Protein 8HIC (pdb70)

Sequence (395 aa):
FDDTVTVGILHSLSGTMAISESTLVDTEKMAIEEINAAGGVEVDGKKYKIDYIVEDGASDWPTFAEKSKKLIDQDSVPVVFGGWTSASRKAMLPVYESKNAFLYYPIQYEGQECSNNIFYTGATPNQQSEPATKFMFEKSPAAGKPFFLVGSDYVFPRTSNTITKEQVKALGGKVVGEDYLPLGNTEVAPIIAKIKKALPDGGVIINTLNGDQNVAFFKQIQDAGLTPENGYYVMSYSIAEEEISTIGPEFLEGHYGAWNYMMSIDTPASKKFASDFKAKYGNDRQVADPQESAYNMVYLWKAAVEKANSFDDDKVREALIGIEFDAPQGPVKVMPNHHLSQTVRIGKITKDGQFEILEETDGPVAPQAWNQFEPSSKGYACDWTDANKGEKYKL

Radius of gyration: 20.25 Å; Cα contacts (8 Å, |Δi|>4): 918; chains: 1; bounding box: 49×45×64 Å

Solvent-accessible surface area: 14344 Å² total; per-residue (Å²): 120,90,60,74,14,43,0,0,0,0,0,0,66,50,50,30,0,22,27,1,0,42,5,0,8,27,0,0,61,4,0,3,92,41,4,20,92,94,25,9,0,102,6,107,67,76,97,28,78,2,50,86,55,52,23,49,0,39,20,58,55,81,27,0,22,116,57,0,119,77,0,24,78,132,43,88,13,21,2,1,0,0,0,2,1,2,15,0,0,77,30,0,33,76,23,0,60,86,70,96,6,2,0,1,1,0,1,4,3,2,0,36,10,0,0,51,6,0,0,1,0,1,0,0,4,20,0,5,4,18,38,0,0,103,14,0,35,83,132,5,86,2,46,55,72,40,0,2,0,0,0,0,71,27,55,7,0,112,29,2,0,48,1,1,77,54,10,2,162,78,47,59,12,145,49,60,15,62,20,36,18,78,44,24,36,73,122,1,60,88,12,14,60,107,0,100,176,28,1,98,110,3,0,0,0,0,1,0,1,1,0,54,0,0,38,17,1,0,78,67,1,68,133,28,25,2,14,23,151,91,23,17,25,0,0,3,0,0,4,0,0,29,2,0,55,82,6,15,36,106,42,0,74,8,6,4,1,0,1,1,1,0,28,42,7,114,53,116,45,0,122,126,6,13,66,40,0,49,91,81,56,25,128,113,47,20,0,1,1,6,0,0,0,0,23,0,0,0,44,0,1,50,33,0,0,56,122,19,74,19,32,73,29,81,110,0,10,138,10,0,29,27,18,118,42,127,2,8,2,23,79,2,74,1,43,45,15,4,0,0,11,1,9,4,15,7,0,50,7,47,140,118,1,43,4,93,56,63,75,97,46,158,31,69,40,58,8,74,2,29,1,58,59,35,84,77,0,94,28,62,25,11,20,71,85,52,110,136,89,9,79,85,40,126,150

Secondary structure (DSSP, 8-state):
--EEEEEEEEE--SSTTHHHHHHHHHHHHHHHHHHHHTT-EEETTEEEEEEEEEEE-TT-HHHHHHHHHIIIIIS--S-EEE--SHHHHHHHHHHHHHTT--EEE-S--------TTEEE-SPPGGGTHHHHHHHHHHTSTTTT--EEEEEESSHHHHHHHHHHHHHHHHHT--EEEEEEE-TT----HHHHHHHHHH-TT-EEEEEE--TTHHHHHHHHHHHTT-SGGGTEEEEESS--HHHHHHH-GGGTTT-EEEES--TT--SHHHHHHHHHHHHHH-TT----HHHHHHHHHHHHHHHHHHHHTS--HHHHHHHHTT-EEEETTEEEEE-TTS-EEB--EEEEE-TTSPEEEEEE-SS-B---SS-SSSTTTTTEEEETT-TTTEEEEE-

Foldseek 3Di:
DQEAAEAEEEEACADQQVLPTVVLVLLLVLLLVVCVVVFAFAFPNDHYRYHYDYDHCNPPQLSLQVVLLCCCPVVVHQEYEYDEDVSNVVSNQVVCQVSVGAYEYQAAFAFPWQHLRYFYAYAHCVQWVLVVLCCQCCPAPQHQAEEAEEEAPDDGSVNSVVLSCLNCVVVVHHHQYHDHDHQPDQPCVVVLVSCCVRRVQEHEYEYHYHGDSVLSVLVVNVVVVCDVVSRYEYEYEHDALSSCVVSAVQSQAFHKYKAQDFLPPPDPQSVVSQVSSCVVPHVSGDDGSSSQRSSVSSVLLSVLCNQQSHSNNVSSSLSSAFDWDCTSSGIWGQHQSSYIWGKMWMFGAHNSRGTDTDDIDPGTDDHASQDCSDVVRNQWGAGNNDPVHHIIHGD

InterPro domains:
  IPR017777 Urea ABC transporter, substrate-binding protein UrtA-like [TIGR03407] (41-407)
  IPR017777 Urea ABC transporter, substrate-binding protein UrtA-like [cd06355] (43-393)
  IPR028082 Periplasmic binding protein-like I [SSF53822] (40-410)

Structure (mmCIF, N/CA/C/O backbone):
data_8HIC
#
_entry.id   8HIC
#
_cell.length_a   119.700
_cell.length_b   47.612
_cell.length_c   71.642
_cell.angle_alpha   90.000
_cell.angle_beta   90.000
_cell.angle_gamma   90.000
#
_symmetry.space_group_name_H-M   'P 21 21 2'
#
loop_
_entity.id
_entity.type
_entity.pdbx_description
1 polymer 'Putative urea ABC transporter, substrate binding protein'
2 non-polymer UREA
3 non-polymer 'CALCIUM ION'
4 water water
#
loop_
_atom_site.group_PDB
_atom_site.id
_atom_site.type_symbol
_atom_site.label_atom_id
_atom_site.label_alt_id
_atom_site.label_comp_id
_atom_site.label_asym_id
_atom_site.label_entity_id
_atom_site.label_seq_id
_atom_site.pdbx_PDB_ins_code
_atom_site.Cartn_x
_atom_site.Cartn_y
_atom_site.Cartn_z
_atom_site.occupancy
_atom_site.B_iso_or_equiv
_atom_site.auth_seq_id
_atom_site.auth_comp_id
_atom_site.auth_asym_id
_atom_site.auth_atom_id
_atom_site.pdbx_PDB_model_num
ATOM 1 N N . PHE A 1 14 ? 13.27444 -2.71119 -13.06484 1.000 27.05896 37 PHE A N 1
ATOM 2 C CA . PHE A 1 14 ? 14.28759 -3.38666 -12.25973 1.000 21.43796 37 PHE A CA 1
ATOM 3 C C . PHE A 1 14 ? 14.86237 -4.59281 -12.99004 1.000 21.99988 37 PHE A C 1
ATOM 4 O O . PHE A 1 14 ? 14.15064 -5.28595 -13.72235 1.000 24.91302 37 PHE A O 1
ATOM 12 N N . ASP A 1 15 ? 16.15082 -4.85245 -12.77103 1.000 19.14696 38 ASP A N 1
ATOM 13 C CA . ASP A 1 15 ? 16.81792 -6.00095 -13.36711 1.000 20.64359 38 ASP A CA 1
ATOM 14 C C . ASP A 1 15 ? 16.85770 -7.21437 -12.45026 1.000 22.70347 38 ASP A C 1
ATOM 15 O O . ASP A 1 15 ? 16.97513 -8.34141 -12.94329 1.000 24.33689 38 ASP A O 1
ATOM 20 N N . ASP A 1 16 ? 16.75351 -7.00847 -11.14178 1.000 19.07583 39 ASP A N 1
ATOM 21 C CA . ASP A 1 16 ? 16.92114 -8.06219 -10.15106 1.000 18.48674 39 ASP A CA 1
ATOM 22 C C . ASP A 1 16 ? 16.31416 -7.55599 -8.84557 1.000 17.40242 39 ASP A C 1
ATOM 23 O O . ASP A 1 16 ? 15.82149 -6.42668 -8.76753 1.000 15.66106 39 ASP A O 1
ATOM 28 N N . THR A 1 17 ? 16.35853 -8.39841 -7.81685 1.000 18.95002 40 THR A N 1
ATOM 29 C CA . THR A 1 17 ? 15.87021 -8.03193 -6.49562 1.000 18.67984 40 THR A CA 1
ATOM 30 C C . THR A 1 17 ? 16.91783 -8.38259 -5.45157 1.000 16.10353 40 THR A C 1
ATOM 31 O O . THR A 1 17 ? 17.71357 -9.31209 -5.62811 1.000 18.36144 40 THR A O 1
ATOM 35 N N . VAL A 1 18 ? 16.91726 -7.61465 -4.36469 1.000 13.42763 41 VAL A N 1
ATOM 36 C CA . VAL A 1 18 ? 17.68848 -7.92824 -3.16779 1.000 13.19163 41 VAL A CA 1
ATOM 37 C C . VAL A 1 18 ? 16.72133 -7.88531 -1.99244 1.000 13.24480 41 VAL A C 1
ATOM 38 O O . VAL A 1 18 ? 15.86672 -6.99587 -1.92358 1.000 14.83595 41 VAL A O 1
ATOM 42 N N . THR A 1 19 ? 16.83244 -8.85274 -1.08158 1.000 10.60908 42 THR A N 1
ATOM 43 C CA . THR A 1 19 ? 15.92356 -8.94384 0.05581 1.000 11.77478 42 THR A CA 1
ATOM 44 C C . THR A 1 19 ? 16.68403 -8.68600 1.34895 1.000 11.66474 42 THR A C 1
ATOM 45 O O . THR A 1 19 ? 17.62169 -9.42082 1.68181 1.000 13.09789 42 THR A O 1
ATOM 49 N N . VAL A 1 20 ? 16.26038 -7.66126 2.08310 1.000 10.27361 43 VAL A N 1
ATOM 50 C CA . VAL A 1 20 ? 16.87480 -7.29721 3.34471 1.000 10.65379 43 VAL A CA 1
ATOM 51 C C . VAL A 1 20 ? 16.00584 -7.81020 4.48494 1.000 11.36968 43 VAL A C 1
ATOM 52 O O . VAL A 1 20 ? 14.81991 -8.11945 4.32277 1.000 12.19821 43 VAL A O 1
ATOM 56 N N . GLY A 1 21 ? 16.58913 -7.86549 5.67267 1.000 9.15768 44 GLY A N 1
ATOM 57 C CA . GLY A 1 21 ? 15.86067 -8.27758 6.85640 1.000 9.33130 44 GLY A CA 1
ATOM 58 C C . GLY A 1 21 ? 15.43020 -7.08520 7.68991 1.000 9.28855 44 GLY A C 1
ATOM 59 O O . GLY A 1 21 ? 16.12409 -6.07250 7.74958 1.000 11.17414 44 GLY A O 1
ATOM 60 N N . ILE A 1 22 ? 14.25109 -7.20766 8.30497 1.000 7.91913 45 ILE A N 1
ATOM 61 C CA . ILE A 1 22 ? 13.73750 -6.23884 9.26881 1.000 9.88970 45 ILE A CA 1
ATOM 62 C C . ILE A 1 22 ? 13.34203 -7.02762 10.50439 1.000 10.59460 45 ILE A C 1
ATOM 63 O O . ILE A 1 22 ? 12.63361 -8.03216 10.39347 1.000 11.52166 45 ILE A O 1
ATOM 68 N N . LEU A 1 23 ? 13.82050 -6.60309 11.67391 1.000 8.61588 46 LEU A N 1
ATOM 69 C CA . LEU A 1 23 ? 13.65862 -7.40727 12.88804 1.000 6.82012 46 LEU A CA 1
ATOM 70 C C . LEU A 1 23 ? 13.34791 -6.47340 14.05419 1.000 8.51339 46 LEU A C 1
ATOM 71 O O . LEU A 1 23 ? 14.24840 -5.83172 14.60135 1.000 9.53699 46 LEU A O 1
ATOM 76 N N . HIS A 1 24 ? 12.07503 -6.41694 14.44381 1.000 9.97333 47 HIS A N 1
ATOM 77 C CA . HIS A 1 24 ? 11.62707 -5.48793 15.47473 1.000 8.07121 47 HIS A CA 1
ATOM 78 C C . HIS A 1 24 ? 10.50852 -6.13850 16.26551 1.000 8.78750 47 HIS A C 1
ATOM 79 O O . HIS A 1 24 ? 9.86991 -7.08930 15.80500 1.000 9.84718 47 HIS A O 1
ATOM 86 N N . SER A 1 25 ? 10.25435 -5.59102 17.45091 1.000 8.50832 48 SER A N 1
ATOM 87 C CA . SER A 1 25 ? 9.15967 -6.06202 18.29526 1.000 8.02582 48 SER A CA 1
ATOM 88 C C . SER A 1 25 ? 7.84160 -5.50153 17.78105 1.000 7.57474 48 SER A C 1
ATOM 89 O O . SER A 1 25 ? 7.53230 -4.32382 18.00018 1.000 8.95218 48 SER A O 1
ATOM 92 N N . LEU A 1 26 ? 7.04318 -6.34707 17.13612 1.000 8.23601 49 LEU A N 1
ATOM 93 C CA . LEU A 1 26 ? 5.69804 -5.97536 16.72581 1.000 8.68996 49 LEU A CA 1
ATOM 94 C C . LEU A 1 26 ? 4.64591 -6.41174 17.72955 1.000 10.20017 49 LEU A C 1
ATOM 95 O O . LEU A 1 26 ? 3.48372 -6.01377 17.60073 1.000 10.29634 49 LEU A O 1
ATOM 100 N N . SER A 1 27 ? 5.02656 -7.21276 18.72092 1.000 11.24226 50 SER A N 1
ATOM 101 C CA . SER A 1 27 ? 4.11716 -7.65059 19.76429 1.000 9.58120 50 SER A CA 1
ATOM 102 C C . SER A 1 27 ? 4.83705 -7.51585 21.09644 1.000 8.54663 50 SER A C 1
ATOM 103 O O . SER A 1 27 ? 6.07148 -7.42586 21.15055 1.000 10.32351 50 SER A O 1
ATOM 106 N N . GLY A 1 28 ? 4.05779 -7.52551 22.17554 1.000 8.70121 51 GLY A N 1
ATOM 107 C CA . GLY A 1 28 ? 4.61123 -7.41644 23.50811 1.000 8.71420 51 GLY A CA 1
ATOM 108 C C . GLY A 1 28 ? 4.92399 -5.98800 23.92637 1.000 7.72682 51 GLY A C 1
ATOM 109 O O . GLY A 1 28 ? 4.58626 -5.00390 23.25611 1.000 7.98714 51 GLY A O 1
ATOM 110 N N . THR A 1 29 ? 5.62150 -5.89271 25.06583 1.000 8.84043 52 THR A N 1
ATOM 111 C CA . THR A 1 29 ? 5.78630 -4.61962 25.76789 1.000 8.13261 52 THR A CA 1
ATOM 112 C C . THR A 1 29 ? 6.57009 -3.58183 24.95625 1.000 8.98727 52 THR A C 1
ATOM 113 O O . THR A 1 29 ? 6.39741 -2.37650 25.17610 1.000 8.53393 52 THR A O 1
ATOM 117 N N . MET A 1 30 ? 7.42248 -4.01114 24.01974 1.000 8.04846 53 MET A N 1
ATOM 118 C CA . MET A 1 30 ? 8.18443 -3.06333 23.21205 1.000 6.33223 53 MET A CA 1
ATOM 119 C C . MET A 1 30 ? 7.46376 -2.64082 21.93930 1.000 8.58333 53 MET A C 1
ATOM 120 O O . MET A 1 30 ? 7.95168 -1.73714 21.25282 1.000 7.33452 53 MET A O 1
ATOM 125 N N . ALA A 1 31 ? 6.31271 -3.24617 21.61650 1.000 6.67602 54 ALA A N 1
ATOM 126 C CA . ALA A 1 31 ? 5.62906 -2.89841 20.37305 1.000 7.63742 54 ALA A CA 1
ATOM 127 C C . ALA A 1 31 ? 5.23428 -1.42513 20.32254 1.000 7.81377 54 ALA A C 1
ATOM 128 O O . ALA A 1 31 ? 5.18330 -0.83704 19.23534 1.000 8.02401 54 ALA A O 1
ATOM 130 N N . ILE A 1 32 ? 4.93800 -0.81955 21.48104 1.000 7.68810 55 ILE A N 1
ATOM 131 C CA . ILE A 1 32 ? 4.57022 0.59832 21.53836 1.000 7.36928 55 ILE A CA 1
ATOM 132 C C . ILE A 1 32 ? 5.63086 1.46407 20.88296 1.000 7.49560 55 ILE A C 1
ATOM 133 O O . ILE A 1 32 ? 5.32256 2.52632 20.31707 1.000 8.18928 55 ILE A O 1
ATOM 138 N N . SER A 1 33 ? 6.88894 1.03127 20.95422 1.000 7.49421 56 SER A N 1
ATOM 139 C CA . SER A 1 33 ? 8.04359 1.75119 20.43409 1.000 6.81330 56 SER A CA 1
ATOM 140 C C . SER A 1 33 ? 8.50083 1.24423 19.07267 1.000 7.64044 56 SER A C 1
ATOM 141 O O . SER A 1 33 ? 8.77306 2.03597 18.16563 1.000 8.17383 56 SER A O 1
ATOM 144 N N 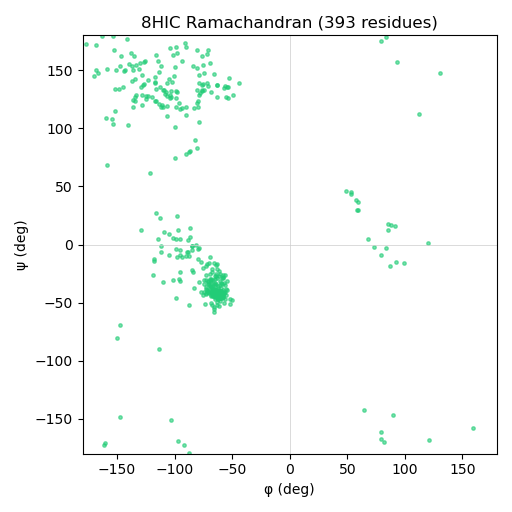. GLU A 1 34 ? 8.60594 -0.07237 18.90360 1.000 5.94915 57 GLU A N 1
ATOM 145 C CA . GLU A 1 34 ? 9.28434 -0.59860 17.72609 1.000 7.53282 57 GLU A CA 1
ATOM 146 C C . GLU A 1 34 ? 8.40004 -0.72126 16.49294 1.000 8.17708 57 GLU A C 1
ATOM 147 O O . GLU A 1 34 ? 8.93634 -0.77134 15.37625 1.000 8.86597 57 GLU A O 1
ATOM 153 N N . SER A 1 35 ? 7.07330 -0.79226 16.65440 1.000 8.43664 58 SER A N 1
ATOM 154 C CA . SER A 1 35 ? 6.21460 -1.05152 15.50110 1.000 7.76211 58 SER A CA 1
ATOM 155 C C . SER A 1 35 ? 6.37902 0.02753 14.43976 1.000 8.57175 58 SER A C 1
ATOM 156 O O . SER A 1 35 ? 6.48091 -0.27569 13.24496 1.000 8.59630 58 SER A O 1
ATOM 159 N N . THR A 1 36 ? 6.45584 1.29024 14.85987 1.000 8.75447 59 THR A N 1
ATOM 160 C CA . THR A 1 36 ? 6.58936 2.36165 13.88649 1.000 7.46810 59 THR A CA 1
ATOM 161 C C . THR A 1 36 ? 7.93381 2.34402 13.16378 1.000 8.30380 59 THR A C 1
ATOM 162 O O . THR A 1 36 ? 8.02342 2.89820 12.06444 1.000 9.02028 59 THR A O 1
ATOM 166 N N . LEU A 1 37 ? 8.96885 1.70501 13.72485 1.000 8.05076 60 LEU A N 1
ATOM 167 C CA . LEU A 1 37 ? 10.23428 1.59801 12.99838 1.000 7.12912 60 LEU A CA 1
ATOM 168 C C . LEU A 1 37 ? 10.07724 0.75895 11.73739 1.000 10.27326 60 LEU A C 1
ATOM 169 O O . LEU A 1 37 ? 10.67183 1.07637 10.70083 1.000 9.69917 60 LEU A O 1
ATOM 174 N N . VAL A 1 38 ? 9.31380 -0.33560 11.81650 1.000 8.24067 61 VAL A N 1
ATOM 175 C CA . VAL A 1 38 ? 9.05861 -1.14777 10.62858 1.000 8.24969 61 VAL A CA 1
ATOM 176 C C . VAL A 1 38 ? 8.34893 -0.31617 9.56520 1.000 9.11752 61 VAL A C 1
ATOM 177 O O . VAL A 1 38 ? 8.70465 -0.35398 8.37819 1.000 8.77176 61 VAL A O 1
ATOM 181 N N . ASP A 1 39 ? 7.32411 0.43940 9.97665 1.000 8.34646 62 ASP A N 1
ATOM 182 C CA . ASP A 1 39 ? 6.64069 1.33520 9.04763 1.000 8.39391 62 ASP A CA 1
ATOM 183 C C . ASP A 1 39 ? 7.62837 2.28497 8.39226 1.000 10.18784 62 ASP A C 1
ATOM 184 O O . ASP A 1 39 ? 7.55205 2.54320 7.18412 1.000 9.59509 62 ASP A O 1
ATOM 189 N N . THR A 1 40 ? 8.54941 2.83190 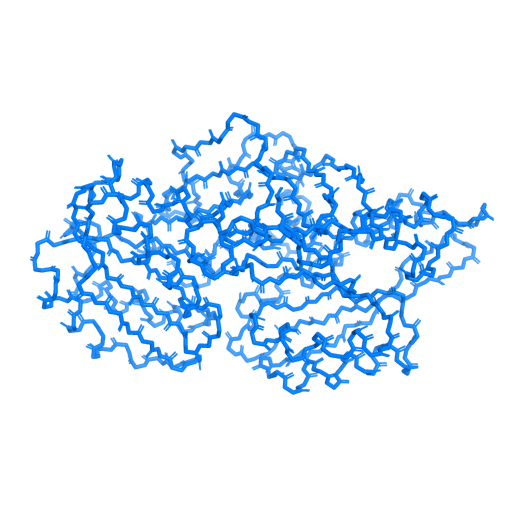9.18480 1.000 8.57275 63 THR A N 1
ATOM 190 C CA . THR A 1 40 ? 9.46148 3.84281 8.66360 1.000 8.02389 63 THR A CA 1
ATOM 191 C C . THR A 1 40 ? 10.49745 3.22049 7.73788 1.000 10.21026 63 THR A C 1
ATOM 192 O O . THR A 1 40 ? 10.81230 3.78994 6.68466 1.000 9.53927 63 THR A O 1
ATOM 196 N N . GLU A 1 41 ? 11.04633 2.05913 8.11813 1.000 9.01747 64 GLU A N 1
ATOM 197 C CA . GLU A 1 41 ? 11.99660 1.37234 7.24531 1.000 9.22452 64 GLU A CA 1
ATOM 198 C C . GLU A 1 41 ? 11.34531 1.00329 5.92113 1.000 10.86787 64 GLU A C 1
ATOM 199 O O . GLU A 1 41 ? 11.95652 1.15248 4.85609 1.000 9.95702 64 GLU A O 1
ATOM 205 N N . LYS A 1 42 ? 10.08887 0.55537 5.96359 1.000 10.62443 65 LYS A N 1
ATOM 206 C CA . LYS A 1 42 ? 9.37583 0.24976 4.72627 1.000 9.91726 65 LYS A CA 1
ATOM 207 C C . LYS A 1 42 ? 9.12682 1.50039 3.88478 1.000 9.81317 65 LYS A C 1
ATOM 208 O O . LYS A 1 42 ? 9.12729 1.41849 2.65128 1.000 11.83365 65 LYS A O 1
ATOM 214 N N . MET A 1 43 ? 8.90588 2.65691 4.51246 1.000 9.12930 66 MET A N 1
ATOM 215 C CA . MET A 1 43 ? 8.71583 3.86874 3.71764 1.000 8.73065 66 MET A CA 1
ATOM 216 C C . MET A 1 43 ? 9.99227 4.23925 2.97458 1.000 9.84694 66 MET A C 1
ATOM 217 O O . MET A 1 43 ? 9.94232 4.58554 1.79013 1.000 10.19425 66 MET A O 1
ATOM 222 N N . ALA A 1 44 ? 11.14616 4.16161 3.65369 1.000 9.75807 67 ALA A N 1
ATOM 223 C CA . ALA A 1 44 ? 12.42576 4.40975 2.99375 1.000 7.58400 67 ALA A CA 1
ATOM 224 C C . ALA A 1 44 ? 12.63347 3.45668 1.82555 1.000 10.57632 67 ALA A C 1
ATOM 225 O O . ALA A 1 44 ? 13.08783 3.86601 0.75216 1.000 10.31404 67 ALA A O 1
ATOM 227 N N . ILE A 1 45 ? 12.31993 2.17459 2.02810 1.000 9.17349 68 ILE A N 1
ATOM 228 C CA . ILE A 1 45 ? 12.48277 1.18267 0.96882 1.000 10.77374 68 ILE A CA 1
ATOM 229 C C . ILE A 1 45 ? 11.59461 1.52535 -0.22450 1.000 12.81805 68 ILE A C 1
ATOM 230 O O . ILE A 1 45 ? 12.03177 1.47734 -1.38243 1.000 12.71801 68 ILE A O 1
ATOM 235 N N . GLU A 1 46 ? 10.33365 1.87821 0.04093 1.000 12.16621 69 GLU A N 1
ATOM 236 C CA . GLU A 1 46 ? 9.41931 2.23159 -1.04336 1.000 9.75221 69 GLU A CA 1
ATOM 237 C C . GLU A 1 46 ? 9.90303 3.46793 -1.79740 1.000 12.75125 69 GLU A C 1
ATOM 238 O O . GLU A 1 46 ? 9.80295 3.53115 -3.03048 1.000 12.67445 69 GLU A O 1
ATOM 244 N N . GLU A 1 47 ? 10.41432 4.46742 -1.07212 1.000 11.99583 70 GLU A N 1
ATOM 245 C CA . GLU A 1 47 ? 10.95855 5.66256 -1.71443 1.000 11.98572 70 GLU A CA 1
ATOM 246 C C . GLU A 1 47 ? 12.12361 5.30772 -2.62201 1.000 11.22676 70 GLU A C 1
ATOM 247 O O . GLU A 1 47 ? 12.18094 5.74254 -3.77769 1.000 11.98070 70 GLU A O 1
ATOM 253 N N . ILE A 1 48 ? 13.06615 4.51028 -2.10969 1.000 10.98826 71 ILE A N 1
ATOM 254 C CA . ILE A 1 48 ? 14.23715 4.14995 -2.89744 1.000 11.22486 71 ILE A CA 1
ATOM 255 C C . ILE A 1 48 ? 13.82139 3.36456 -4.13537 1.000 13.24593 71 ILE A C 1
ATOM 256 O O . ILE A 1 48 ? 14.30790 3.62352 -5.24054 1.000 12.15058 71 ILE A O 1
ATOM 261 N N . ASN A 1 49 ? 12.87517 2.43678 -3.98818 1.000 12.52964 72 ASN A N 1
ATOM 262 C CA . ASN A 1 49 ? 12.42003 1.68466 -5.15196 1.000 12.94562 72 ASN A CA 1
ATOM 263 C C . ASN A 1 49 ? 11.78266 2.60505 -6.18303 1.000 16.24666 72 ASN A C 1
ATOM 264 O O . ASN A 1 49 ? 12.04741 2.47868 -7.38717 1.000 15.88648 72 ASN A O 1
ATOM 269 N N . ALA A 1 50 ? 10.96094 3.55604 -5.72484 1.000 13.40933 73 ALA A N 1
ATOM 270 C CA . ALA A 1 50 ? 10.28685 4.46748 -6.64241 1.000 15.11971 73 ALA A CA 1
ATOM 271 C C . ALA A 1 50 ? 11.28042 5.32898 -7.40726 1.000 16.68911 73 ALA A C 1
ATOM 272 O O . ALA A 1 50 ? 11.00482 5.74239 -8.54128 1.000 19.35448 73 ALA A O 1
ATOM 274 N N . ALA A 1 51 ? 12.43267 5.60585 -6.81048 1.000 14.75492 74 ALA A N 1
ATOM 275 C CA . ALA A 1 51 ? 13.46428 6.42581 -7.42803 1.000 18.21973 74 ALA A CA 1
ATOM 276 C C . ALA A 1 51 ? 14.42678 5.61539 -8.28465 1.000 19.13945 74 ALA A C 1
ATOM 277 O O . ALA A 1 51 ? 15.39721 6.18060 -8.79767 1.000 20.02803 74 ALA A O 1
ATOM 279 N N . GLY A 1 52 ? 14.18872 4.31623 -8.43950 1.000 19.08613 75 GLY A N 1
ATOM 280 C CA . GLY A 1 52 ? 14.98912 3.47479 -9.31267 1.000 16.47526 75 GLY A CA 1
ATOM 281 C C . GLY A 1 52 ? 15.69876 2.31503 -8.63835 1.000 19.10721 75 GLY A C 1
ATOM 282 O O . GLY A 1 52 ? 16.42623 1.58294 -9.32534 1.000 21.09999 75 GLY A O 1
ATOM 283 N N . GLY A 1 53 ? 15.53710 2.10224 -7.33246 1.000 12.71459 76 GLY A N 1
ATOM 284 C CA . GLY A 1 53 ? 16.18253 0.98623 -6.66921 1.000 14.34405 76 GLY A CA 1
ATOM 285 C C . GLY A 1 53 ? 17.64790 1.26250 -6.37674 1.000 15.36692 76 GLY A C 1
ATOM 286 O O . GLY A 1 53 ? 18.10635 2.41196 -6.35539 1.000 15.45776 76 GLY A O 1
ATOM 287 N N . VAL A 1 54 ? 18.38984 0.18087 -6.14149 1.000 13.83972 77 VAL A N 1
ATOM 288 C CA . VAL A 1 54 ? 19.80688 0.24605 -5.79788 1.000 14.67346 77 VAL A CA 1
ATOM 289 C C . VAL A 1 54 ? 20.61946 -0.25289 -6.98112 1.000 13.82585 77 VAL A C 1
ATOM 290 O O . VAL A 1 54 ? 20.36537 -1.34986 -7.49581 1.000 15.94332 77 VAL A O 1
ATOM 294 N N . GLU A 1 55 ? 21.61851 0.53213 -7.38441 1.000 14.15030 78 GLU A N 1
ATOM 295 C CA . GLU A 1 55 ? 22.39364 0.27099 -8.59354 1.000 16.56460 78 GLU A CA 1
ATOM 296 C C . GLU A 1 55 ? 23.70544 -0.42766 -8.24633 1.000 18.07439 78 GLU A C 1
ATOM 297 O O . GLU A 1 55 ? 24.53915 0.13407 -7.52842 1.000 18.11895 78 GLU A O 1
ATOM 303 N N . VAL A 1 56 ? 23.89027 -1.64371 -8.76647 1.000 18.12798 79 VAL A N 1
ATOM 304 C CA . VAL A 1 56 ? 25.10136 -2.43246 -8.55180 1.000 21.12565 79 VAL A CA 1
ATOM 305 C C . VAL A 1 56 ? 25.49954 -3.04812 -9.88581 1.000 23.36758 79 VAL A C 1
ATOM 306 O O . VAL A 1 56 ? 24.69565 -3.75066 -10.50706 1.000 25.03201 79 VAL A O 1
ATOM 310 N N . ASP A 1 57 ? 26.73754 -2.79732 -10.31500 1.000 27.57364 80 ASP A N 1
ATOM 311 C CA . ASP A 1 57 ? 27.27118 -3.35306 -11.56073 1.000 30.66821 80 ASP A CA 1
ATOM 312 C C . ASP A 1 57 ? 26.34835 -3.03873 -12.73599 1.000 26.39431 80 ASP A C 1
ATOM 313 O O . ASP A 1 57 ? 26.02580 -3.90630 -13.55298 1.000 30.20258 80 ASP A O 1
ATOM 318 N N . GLY A 1 58 ? 25.89801 -1.78729 -12.80100 1.000 27.09640 81 GLY A N 1
ATOM 319 C CA . GLY A 1 58 ? 25.01711 -1.32954 -13.85426 1.000 25.46957 81 GLY A CA 1
ATOM 320 C C . GLY A 1 58 ? 23.62363 -1.91805 -13.85205 1.000 26.38218 81 GLY A C 1
ATOM 321 O O . GLY A 1 58 ? 22.85741 -1.64090 -14.78284 1.000 25.67108 81 GLY A O 1
ATOM 322 N N . LYS A 1 59 ? 23.27289 -2.72745 -12.85443 1.000 23.92964 82 LYS A N 1
ATOM 323 C CA . LYS A 1 59 ? 21.95043 -3.32612 -12.73546 1.000 21.42888 82 LYS A CA 1
ATOM 324 C C . LYS A 1 59 ? 21.16666 -2.60571 -11.64494 1.000 20.19781 82 LYS A C 1
ATOM 325 O O . LYS A 1 59 ? 21.72924 -2.22587 -10.61492 1.000 20.72754 82 LYS A O 1
ATOM 331 N N . LYS A 1 60 ? 19.87107 -2.42124 -11.86763 1.000 21.52622 83 LYS A N 1
ATOM 332 C CA . LYS A 1 60 ? 19.00160 -1.79117 -10.88086 1.000 17.39406 83 LYS A CA 1
ATOM 333 C C . LYS A 1 60 ? 18.29567 -2.87586 -10.07545 1.000 18.95619 83 LYS A C 1
ATOM 334 O O . LYS A 1 60 ? 17.58368 -3.71241 -10.64216 1.000 19.06989 83 LYS A O 1
ATOM 340 N N . TYR A 1 61 ? 18.48955 -2.85711 -8.76028 1.000 13.57730 84 TYR A N 1
ATOM 341 C CA . TYR A 1 61 ? 17.88415 -3.83191 -7.86262 1.000 15.69909 84 TYR A CA 1
ATOM 342 C C . TYR A 1 61 ? 16.69873 -3.21332 -7.13364 1.000 16.41999 84 TYR A C 1
ATOM 343 O O . TYR A 1 61 ? 16.83054 -2.15221 -6.50855 1.000 16.56066 84 TYR A O 1
ATOM 352 N N . LYS A 1 62 ? 15.55059 -3.88170 -7.20232 1.000 13.34688 85 LYS A N 1
ATOM 353 C CA . LYS A 1 62 ? 14.44586 -3.56907 -6.30729 1.000 14.37319 85 LYS A CA 1
ATOM 354 C C . LYS A 1 62 ? 14.73760 -4.13600 -4.92360 1.000 13.47245 85 LYS A C 1
ATOM 355 O O . LYS A 1 62 ? 15.23132 -5.25772 -4.79529 1.000 15.62335 85 LYS A O 1
ATOM 361 N N . ILE A 1 63 ? 14.44586 -3.35553 -3.88522 1.000 13.29241 86 ILE A N 1
ATOM 362 C CA . ILE A 1 63 ? 14.60901 -3.82053 -2.51137 1.000 12.06222 86 ILE A CA 1
ATOM 363 C C . ILE A 1 63 ? 13.31015 -4.46662 -2.05941 1.000 13.04281 86 ILE A C 1
ATOM 364 O O . ILE A 1 63 ? 12.26440 -3.80880 -2.02888 1.000 13.72052 86 ILE A O 1
ATOM 369 N N . ASP A 1 64 ? 13.38222 -5.75337 -1.73361 1.000 12.12595 87 ASP A N 1
ATOM 370 C CA . ASP A 1 64 ? 12.35378 -6.49101 -1.01248 1.000 13.03276 87 ASP A CA 1
ATOM 371 C C . ASP A 1 64 ? 12.80132 -6.68909 0.43617 1.000 11.54048 87 ASP A C 1
ATOM 372 O O . ASP A 1 64 ? 13.94995 -6.43024 0.80011 1.000 11.80722 87 ASP A O 1
ATOM 377 N N . TYR A 1 65 ? 11.87603 -7.14533 1.27687 1.000 13.96806 88 TYR A N 1
ATOM 378 C CA . TYR A 1 65 ? 12.21012 -7.29324 2.68646 1.000 13.34367 88 TYR A CA 1
ATOM 379 C C . TYR A 1 65 ? 11.46384 -8.47521 3.29264 1.000 13.20961 88 TYR A C 1
ATOM 380 O O . TYR A 1 65 ? 10.39049 -8.86731 2.82292 1.000 13.47779 88 TYR A O 1
ATOM 389 N N . ILE A 1 66 ? 12.05023 -9.03733 4.34417 1.000 11.61520 89 ILE A N 1
ATOM 390 C CA . ILE A 1 66 ? 11.38898 -9.99782 5.21784 1.000 9.84319 89 ILE A CA 1
ATOM 391 C C . ILE A 1 66 ? 11.31788 -9.38143 6.60932 1.000 11.72971 89 ILE A C 1
ATOM 392 O O . ILE A 1 66 ? 12.35392 -9.02269 7.18556 1.000 12.07277 89 ILE A O 1
ATOM 397 N N . VAL A 1 67 ? 10.10582 -9.28048 7.15840 1.000 10.56223 90 VAL A N 1
ATOM 398 C CA . VAL A 1 67 ? 9.89461 -8.76750 8.50995 1.000 13.32184 90 VAL A CA 1
ATOM 399 C C . VAL A 1 67 ? 9.73881 -9.93656 9.46966 1.000 11.91424 90 VAL A C 1
ATOM 400 O O . VAL A 1 67 ? 8.88183 -10.80666 9.26650 1.000 13.62829 90 VAL A O 1
ATOM 404 N N . GLU A 1 68 ? 10.54606 -9.94493 10.52654 1.000 10.37597 91 GLU A N 1
ATOM 405 C CA . GLU A 1 68 ? 10.43369 -10.91725 11.60358 1.000 9.23981 91 GLU A CA 1
ATOM 406 C C . GLU A 1 68 ? 10.09699 -10.19183 12.89878 1.000 10.32806 91 GLU A C 1
ATOM 407 O O . GLU A 1 68 ? 10.61990 -9.10259 13.16408 1.000 11.03918 91 GLU A O 1
ATOM 413 N N . ASP A 1 69 ? 9.19610 -10.78433 13.68057 1.000 9.21302 92 ASP A N 1
ATOM 414 C CA . ASP A 1 69 ? 8.72942 -10.20326 14.93809 1.000 7.85384 92 ASP A CA 1
ATOM 415 C C . ASP A 1 69 ? 9.62620 -10.69432 16.07449 1.000 9.13938 92 ASP A C 1
ATOM 416 O O . ASP A 1 69 ? 9.59296 -11.87822 16.44124 1.000 10.81014 92 ASP A O 1
ATOM 421 N N . GLY A 1 70 ? 10.41560 -9.78079 16.64914 1.000 9.63442 93 GLY A N 1
ATOM 422 C CA . GLY A 1 70 ? 11.23313 -10.12173 17.80335 1.000 9.49056 93 GLY A CA 1
ATOM 423 C C . GLY A 1 70 ? 10.43981 -10.32562 19.07750 1.000 9.94015 93 GLY A C 1
ATOM 424 O O . GLY A 1 70 ? 10.97563 -10.87155 20.04993 1.000 11.33186 93 GLY A O 1
ATOM 425 N N . ALA A 1 71 ? 9.18663 -9.85917 19.10322 1.000 8.73065 94 ALA A N 1
ATOM 426 C CA . ALA A 1 71 ? 8.21437 -10.18843 20.14550 1.000 8.94367 94 ALA A CA 1
ATOM 427 C C . ALA A 1 71 ? 8.68121 -9.78550 21.53761 1.000 8.41939 94 ALA A C 1
ATOM 428 O O . ALA A 1 71 ? 8.31010 -10.41926 22.53020 1.000 9.39820 94 ALA A O 1
ATOM 430 N N . SER A 1 72 ? 9.48783 -8.72563 21.62911 1.000 9.29984 95 SER A N 1
ATOM 431 C CA . SER A 1 72 ? 9.92893 -8.20830 22.92020 1.000 7.64223 95 SER A CA 1
ATOM 432 C C . SER A 1 72 ? 10.68125 -9.27092 23.72136 1.000 8.99090 95 SER A C 1
ATOM 433 O O . SER A 1 72 ? 10.66573 -9.25608 24.95789 1.000 10.58881 95 SER A O 1
ATOM 436 N N . ASP A 1 73 ? 11.35293 -10.19076 23.02178 1.000 8.33214 96 ASP A N 1
ATOM 437 C CA . ASP A 1 73 ? 11.97121 -11.36030 23.63668 1.000 8.17989 96 ASP A CA 1
ATOM 438 C C . ASP A 1 73 ? 13.36465 -11.55213 23.05320 1.000 10.41817 96 ASP A C 1
ATOM 439 O O . ASP A 1 73 ? 13.50759 -11.75416 21.84569 1.000 12.62677 96 ASP A O 1
ATOM 444 N N . TRP A 1 74 ? 14.38689 -11.47982 23.89699 1.000 10.41126 97 TRP A N 1
ATOM 445 C CA . TRP A 1 74 ? 15.73596 -11.35928 23.35729 1.000 7.96909 97 TRP A CA 1
ATOM 446 C C . TRP A 1 74 ? 16.21217 -12.66242 22.72743 1.000 8.85239 97 TRP A C 1
ATOM 447 O O . TRP A 1 74 ? 16.84962 -12.60999 21.67073 1.000 9.07847 97 TRP A O 1
ATOM 458 N N . PRO A 1 75 ? 15.91931 -13.84118 23.29135 1.000 10.06520 98 PRO A N 1
ATOM 459 C CA . PRO A 1 75 ? 16.27865 -15.06520 22.55867 1.000 11.67793 98 PRO A CA 1
ATOM 460 C C . PRO A 1 75 ? 15.62045 -15.14856 21.19441 1.000 10.97484 98 PRO A C 1
ATOM 461 O O . PRO A 1 75 ? 16.22648 -15.68827 20.25819 1.000 11.77195 98 PRO A O 1
ATOM 465 N N . THR A 1 76 ? 14.39314 -14.62830 21.05074 1.000 9.95493 99 THR A N 1
ATOM 466 C CA . THR A 1 76 ? 13.75434 -14.58103 19.73804 1.000 10.33538 99 THR A CA 1
ATOM 467 C C . THR A 1 76 ? 14.51031 -13.65895 18.78455 1.000 11.11448 99 THR A C 1
ATOM 468 O O . THR A 1 76 ? 14.64329 -13.96468 17.59601 1.000 11.25314 99 THR A O 1
ATOM 472 N N . PHE A 1 77 ? 15.01318 -12.52341 19.27690 1.000 9.83773 100 PHE A N 1
ATOM 473 C CA . PHE A 1 77 ? 15.82491 -11.67822 18.40622 1.000 9.39313 100 PHE A CA 1
ATOM 474 C C . PHE A 1 77 ? 17.04870 -12.43073 17.90360 1.000 10.62919 100 PHE A C 1
ATOM 475 O O . PHE A 1 77 ? 17.40853 -12.31965 16.72575 1.000 9.76357 100 PHE A O 1
ATOM 483 N N . ALA A 1 78 ? 17.69576 -13.21150 18.77680 1.000 9.01173 101 ALA A N 1
ATOM 484 C CA . ALA A 1 78 ? 18.86493 -13.97089 18.34632 1.000 9.91066 101 ALA A CA 1
ATOM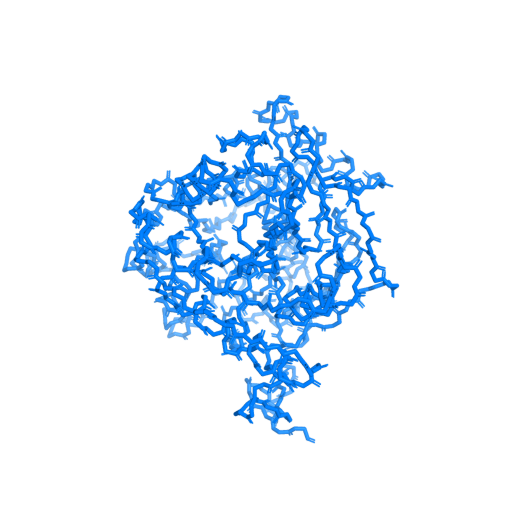 485 C C . ALA A 1 78 ? 18.47340 -15.06414 17.36587 1.000 12.63866 101 ALA A C 1
ATOM 486 O O . ALA A 1 78 ? 19.15975 -15.27441 16.35876 1.000 11.67865 101 ALA A O 1
ATOM 488 N N . GLU A 1 79 ? 17.36544 -15.75869 17.64117 1.000 11.29523 102 GLU A N 1
ATOM 489 C CA . GLU A 1 79 ? 16.90984 -16.83260 16.76310 1.000 11.46585 102 GLU A CA 1
ATOM 490 C C . GLU A 1 79 ? 16.51112 -16.29917 15.39385 1.000 11.48486 102 GLU A C 1
ATOM 491 O O . GLU A 1 79 ? 16.88538 -16.86937 14.36349 1.000 11.64237 102 GLU A O 1
ATOM 497 N N . LYS A 1 80 ? 15.74948 -15.19688 15.35660 1.000 10.51092 103 LYS A N 1
ATOM 498 C CA . LYS A 1 80 ? 15.33135 -14.66302 14.06522 1.000 8.99553 103 LYS A CA 1
ATOM 499 C C . LYS A 1 80 ? 16.50954 -14.08213 13.29108 1.000 9.57400 103 LYS A C 1
ATOM 500 O O . LYS A 1 80 ? 16.49232 -14.07714 12.05469 1.000 11.09514 103 LYS A O 1
ATOM 506 N N . SER A 1 81 ? 17.52796 -13.57976 13.99683 1.000 8.77331 104 SER A N 1
ATOM 507 C CA . SER A 1 81 ? 18.73769 -13.10258 13.32761 1.000 9.93207 104 SER A CA 1
ATOM 508 C C . SER A 1 81 ? 19.42138 -14.24393 12.58413 1.000 9.64784 104 SER A C 1
ATOM 509 O O . SER A 1 81 ? 19.82262 -14.09754 11.42392 1.000 11.17001 104 SER A O 1
ATOM 512 N N . LYS A 1 82 ? 19.57996 -15.38521 13.25714 1.000 10.80728 105 LYS A N 1
ATOM 513 C CA . LYS A 1 82 ? 20.15989 -16.56246 12.61555 1.000 12.08286 105 LYS A CA 1
ATOM 514 C C . LYS A 1 82 ? 19.35005 -16.96254 11.39135 1.000 12.21909 105 LYS A C 1
ATOM 515 O O . LYS A 1 82 ? 19.91750 -17.28024 10.33729 1.000 12.18751 105 LYS A O 1
ATOM 521 N N . LYS A 1 83 ? 18.01943 -16.89945 11.49802 1.000 9.93049 106 LYS A N 1
ATOM 522 C CA . LYS A 1 83 ? 17.15867 -17.28362 10.38567 1.000 11.39329 106 LYS A CA 1
ATOM 523 C C . LYS A 1 83 ? 17.34173 -16.33687 9.21123 1.000 14.41160 106 LYS A C 1
ATOM 524 O O . LYS A 1 83 ? 17.50532 -16.76932 8.06507 1.000 14.60037 106 LYS A O 1
ATOM 530 N N . LEU A 1 84 ? 17.34160 -15.03364 9.48429 1.000 11.26506 107 LEU A N 1
ATOM 531 C CA . LEU A 1 84 ? 17.48557 -14.06333 8.40981 1.000 10.68282 107 LEU A CA 1
ATOM 532 C C . LEU A 1 84 ? 18.84447 -14.19496 7.72706 1.000 10.60649 107 LEU A C 1
ATOM 533 O O . LEU A 1 84 ? 18.94309 -14.09619 6.49916 1.000 12.72950 107 LEU A O 1
ATOM 538 N N . ILE A 1 85 ? 19.89810 -14.44730 8.50343 1.000 12.17813 108 ILE A N 1
ATOM 539 C CA . ILE A 1 85 ? 21.24083 -14.52070 7.93322 1.000 11.85390 108 ILE A CA 1
ATOM 540 C C . ILE A 1 85 ? 21.42349 -15.81579 7.15117 1.000 16.61197 108 ILE A C 1
ATOM 541 O O . ILE A 1 85 ? 21.86641 -15.80613 5.99709 1.000 16.67897 108 ILE A O 1
ATOM 546 N N . ASP A 1 86 ? 21.09661 -16.94926 7.76870 1.000 15.50268 109 ASP A N 1
ATOM 547 C CA . ASP A 1 86 ? 21.43098 -18.24348 7.18438 1.000 15.63483 109 ASP A CA 1
ATOM 548 C C . ASP A 1 86 ? 20.35585 -18.74202 6.22898 1.000 18.89018 109 ASP A C 1
ATOM 549 O O . ASP A 1 86 ? 20.65074 -19.10794 5.08432 1.000 23.19843 109 ASP A O 1
ATOM 554 N N . GLN A 1 87 ? 19.10808 -18.77106 6.68605 1.000 17.56089 110 GLN A N 1
ATOM 555 C CA . GLN A 1 87 ? 18.03686 -19.31247 5.86316 1.000 18.97875 110 GLN A CA 1
ATOM 556 C C . GLN A 1 87 ? 17.65874 -18.35321 4.73904 1.000 18.45441 110 GLN A C 1
ATOM 557 O O . GLN A 1 87 ? 17.43665 -18.78371 3.60225 1.000 17.23395 110 GLN A O 1
ATOM 563 N N . ASP A 1 88 ? 17.59704 -17.04823 5.02567 1.000 13.79469 111 ASP A N 1
ATOM 564 C CA . ASP A 1 88 ? 17.13162 -16.06996 4.05062 1.000 14.18924 111 ASP A CA 1
ATOM 565 C C . ASP A 1 88 ? 18.25064 -15.35630 3.30436 1.000 16.11115 111 ASP A C 1
ATOM 566 O O . ASP A 1 88 ? 17.96316 -14.64622 2.33361 1.000 16.04382 111 ASP A O 1
ATOM 571 N N . SER A 1 89 ? 19.49881 -15.50613 3.74384 1.000 13.30876 112 SER A N 1
ATOM 572 C CA . SER A 1 89 ? 20.66299 -14.97973 3.02910 1.000 13.76506 112 SER A CA 1
ATOM 573 C C . SER A 1 89 ? 20.59571 -13.46527 2.85016 1.000 15.76763 112 SER A C 1
ATOM 574 O O . SER A 1 89 ? 21.02021 -12.93426 1.82537 1.000 16.43452 112 SER A O 1
ATOM 577 N N . VAL A 1 90 ? 20.07096 -12.75354 3.84302 1.000 13.35727 113 VAL A N 1
ATOM 578 C CA . VAL A 1 90 ? 19.95345 -11.30234 3.69644 1.000 11.12509 113 VAL A CA 1
ATOM 579 C C . VAL A 1 90 ? 21.32859 -10.66027 3.83821 1.000 13.56975 113 VAL A C 1
ATOM 580 O O . VAL A 1 90 ? 22.18896 -11.17423 4.56535 1.000 14.18451 113 VAL A O 1
ATOM 584 N N . PRO A 1 91 ? 21.58470 -9.55388 3.13757 1.000 11.99684 114 PRO A N 1
ATOM 585 C CA . PRO A 1 91 ? 22.87442 -8.86276 3.26463 1.000 10.10958 114 PRO A CA 1
ATOM 586 C C . PRO A 1 91 ? 22.94071 -7.84310 4.39134 1.000 10.66318 114 PRO A C 1
ATOM 587 O O . PRO A 1 91 ? 24.03243 -7.33125 4.67583 1.000 11.15380 114 PRO A O 1
ATOM 591 N N . VAL A 1 92 ? 21.80798 -7.52149 5.01256 1.000 10.78334 115 VAL A N 1
ATOM 592 C CA . VAL A 1 92 ? 21.77530 -6.62566 6.16302 1.000 11.10742 115 VAL A CA 1
ATOM 593 C C . VAL A 1 92 ? 20.47751 -6.91443 6.89733 1.000 9.69506 115 VAL A C 1
ATOM 594 O O . VAL A 1 92 ? 19.49085 -7.33566 6.29219 1.000 9.19754 115 VAL A O 1
ATOM 598 N N . VAL A 1 93 ? 20.48213 -6.70712 8.20701 1.000 8.03271 116 VAL A N 1
ATOM 599 C CA . VAL A 1 93 ? 19.25510 -6.71494 8.99394 1.000 9.49857 116 VAL A CA 1
ATOM 600 C C . VAL A 1 93 ? 19.12045 -5.35052 9.64062 1.000 8.17293 116 VAL A C 1
ATOM 601 O O . VAL A 1 93 ? 20.06169 -4.87224 10.28626 1.000 9.14862 116 VAL A O 1
ATOM 605 N N . PHE A 1 94 ? 17.96584 -4.71740 9.43917 1.000 8.41881 117 PHE A N 1
ATOM 606 C CA . PHE A 1 94 ? 17.61023 -3.48588 10.13790 1.000 7.61730 117 PHE A CA 1
ATOM 607 C C . PHE A 1 94 ? 16.81422 -3.88991 11.36788 1.000 7.60599 117 PHE A C 1
ATOM 608 O O . PHE A 1 94 ? 15.75315 -4.50341 11.22893 1.000 9.28464 117 PHE A O 1
ATOM 616 N N . GLY A 1 95 ? 17.30893 -3.59226 12.56515 1.000 8.26851 118 GLY A N 1
ATOM 617 C CA . GLY A 1 95 ? 16.58720 -4.16694 13.69551 1.000 9.57261 118 GLY A CA 1
ATOM 618 C C . GLY A 1 95 ? 17.10456 -3.77419 15.05817 1.000 7.56583 118 GLY A C 1
ATOM 619 O O . GLY A 1 95 ? 18.16973 -3.16854 15.20479 1.000 8.75761 118 GLY A O 1
ATOM 620 N N . GLY A 1 96 ? 16.32845 -4.17964 16.06459 1.000 7.66061 119 GLY A N 1
ATOM 621 C CA . GLY A 1 96 ? 16.67392 -3.99014 17.45762 1.000 7.47112 119 GLY A CA 1
ATOM 622 C C . GLY A 1 96 ? 16.10275 -2.71336 18.05630 1.000 9.04477 119 GLY A C 1
ATOM 623 O O . GLY A 1 96 ? 15.76426 -1.75134 17.36533 1.000 9.53703 119 GLY A O 1
ATOM 624 N N . TRP A 1 97 ? 15.98190 -2.72884 19.38236 1.000 7.87688 120 TRP A N 1
ATOM 625 C CA . TRP A 1 97 ? 15.69956 -1.52774 20.15746 1.000 6.58541 120 TRP A CA 1
ATOM 626 C C . TRP A 1 97 ? 16.38427 -1.63905 21.50927 1.000 8.17229 120 TRP A C 1
ATOM 627 O O . TRP A 1 97 ? 17.33012 -0.89913 21.77695 1.000 7.98585 120 TRP A O 1
ATOM 638 N N . THR A 1 98 ? 15.92440 -2.52985 22.38335 1.000 7.48676 121 THR A N 1
ATOM 639 C CA . THR A 1 98 ? 16.55595 -2.57561 23.69141 1.000 7.65239 121 THR A CA 1
ATOM 640 C C . THR A 1 98 ? 17.99680 -3.03027 23.54551 1.000 7.28998 121 THR A C 1
ATOM 641 O O . THR A 1 98 ? 18.33143 -3.85909 22.68951 1.000 8.62406 121 THR A O 1
ATOM 645 N N . SER A 1 99 ? 18.85764 -2.49902 24.41114 1.000 7.47192 122 SER A N 1
ATOM 646 C CA . SER A 1 99 ? 20.22508 -2.99281 24.41982 1.000 8.20217 122 SER A CA 1
ATOM 647 C C . SER A 1 99 ? 20.26669 -4.47813 24.77192 1.000 7.45515 122 SER A C 1
ATOM 648 O O . SER A 1 99 ? 21.17235 -5.18537 24.32776 1.000 7.90556 122 SER A O 1
ATOM 651 N N . ALA A 1 100 ? 19.27687 -4.96938 25.53244 1.000 7.32869 123 ALA A N 1
ATOM 652 C CA . ALA A 1 100 ? 19.15840 -6.40810 25.77344 1.000 8.85620 123 ALA A CA 1
ATOM 653 C C . ALA A 1 100 ? 19.00685 -7.17422 24.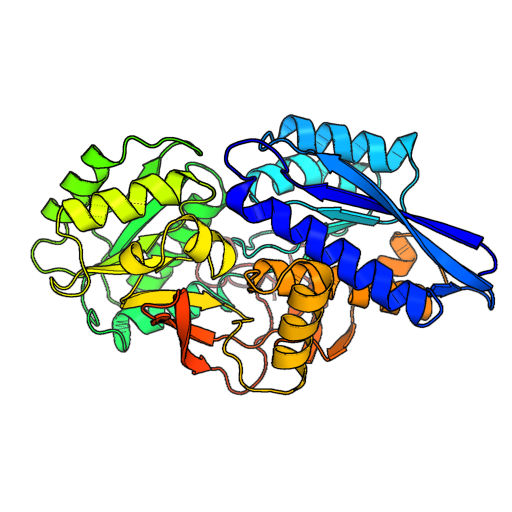46525 1.000 9.69698 123 ALA A C 1
ATOM 654 O O . ALA A 1 100 ? 19.67274 -8.19522 24.25675 1.000 11.37174 123 ALA A O 1
ATOM 656 N N . SER A 1 101 ? 18.15971 -6.68410 23.55617 1.000 7.87149 124 SER A N 1
ATOM 657 C CA . SER A 1 101 ? 18.01211 -7.37350 22.27905 1.000 7.40115 124 SER A CA 1
ATOM 658 C C . SER A 1 101 ? 19.29240 -7.28518 21.45832 1.000 8.16814 124 SER A C 1
ATOM 659 O O . SER A 1 101 ? 19.67910 -8.25691 20.79540 1.000 10.23217 124 SER A O 1
ATOM 662 N N . ARG A 1 102 ? 19.97766 -6.13381 21.50156 1.000 8.10782 125 ARG A N 1
ATOM 663 C CA . ARG A 1 102 ? 21.20715 -5.99777 20.72511 1.000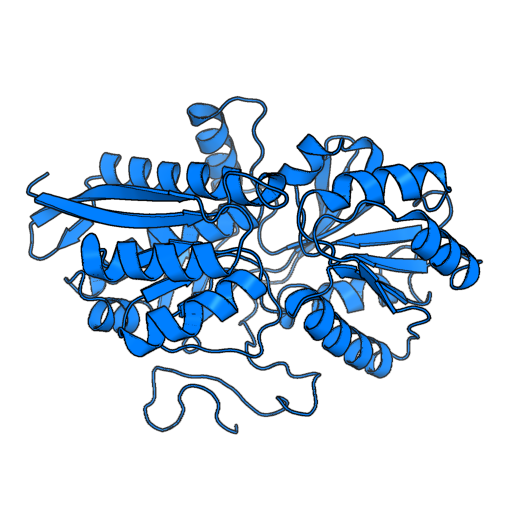 8.06698 125 ARG A CA 1
ATOM 664 C C . ARG A 1 102 ? 22.31450 -6.89326 21.27036 1.000 11.41899 125 ARG A C 1
ATOM 665 O O . ARG A 1 102 ? 23.06710 -7.49713 20.49265 1.000 9.45910 125 ARG A O 1
ATOM 673 N N . LYS A 1 103 ? 22.44718 -6.97667 22.59993 1.000 8.78315 126 LYS A N 1
ATOM 674 C CA . LYS A 1 103 ? 23.47684 -7.83775 23.17887 1.000 10.23636 126 LYS A CA 1
ATOM 675 C C . LYS A 1 103 ? 23.20432 -9.30066 22.86045 1.000 10.52644 126 LYS A C 1
ATOM 676 O O . LYS A 1 103 ? 24.14484 -10.07991 22.66294 1.000 10.90488 126 LYS A O 1
ATOM 682 N N . ALA A 1 104 ? 21.92821 -9.68313 22.77809 1.000 10.67023 127 ALA A N 1
ATOM 683 C CA . ALA A 1 104 ? 21.59160 -11.04881 22.38864 1.000 8.66239 127 ALA A CA 1
ATOM 684 C C . ALA A 1 104 ? 21.95139 -11.31620 20.93287 1.000 9.80400 127 ALA A C 1
ATOM 685 O O . ALA A 1 104 ? 22.38238 -12.42583 20.58895 1.000 11.95919 127 ALA A O 1
ATOM 687 N N . MET A 1 105 ? 21.77058 -10.31544 20.06362 1.000 9.33996 128 MET A N 1
ATOM 688 C CA . MET A 1 105 ? 22.06295 -10.46918 18.64061 1.000 7.85820 128 MET A CA 1
ATOM 689 C C . MET A 1 105 ? 23.55108 -10.36722 18.32352 1.000 9.30688 128 MET A C 1
ATOM 690 O O . MET A 1 105 ? 24.00631 -10.98516 17.35841 1.000 11.02003 128 MET A O 1
ATOM 695 N N . LEU A 1 106 ? 24.30375 -9.56937 19.08265 1.000 10.90242 129 LEU A N 1
ATOM 696 C CA . LEU A 1 106 ? 25.69825 -9.27613 18.74616 1.000 9.61033 129 LEU A CA 1
ATOM 697 C C . LEU A 1 106 ? 26.53032 -10.52246 18.45188 1.000 10.07250 129 LEU A C 1
ATOM 698 O O . LEU A 1 106 ? 27.21888 -10.53815 17.41981 1.000 10.59268 129 LEU A O 1
ATOM 703 N N . PRO A 1 107 ? 26.50617 -11.58702 19.26688 1.000 9.85069 130 PRO A N 1
ATOM 704 C CA . PRO A 1 107 ? 27.33613 -12.75878 18.92834 1.000 13.09629 130 PRO A CA 1
ATOM 705 C C . PRO A 1 107 ? 26.91324 -13.43133 17.64102 1.000 12.52322 130 PRO A C 1
ATOM 706 O O . PRO A 1 107 ? 27.75132 -14.06394 16.98513 1.000 12.84553 130 PRO A O 1
ATOM 710 N N . VAL A 1 108 ? 25.63654 -13.31814 17.26403 1.000 10.72692 131 VAL A N 1
ATOM 711 C CA . VAL A 1 108 ? 25.15724 -13.90820 16.01626 1.000 10.26827 131 VAL A CA 1
ATOM 712 C C . VAL A 1 108 ? 25.75311 -13.17781 14.82449 1.000 11.30993 131 VAL A C 1
ATOM 713 O O . VAL A 1 108 ? 26.29448 -13.79680 13.89766 1.000 11.52371 131 VAL A O 1
ATOM 717 N N . TYR A 1 109 ? 25.66082 -11.84161 14.82399 1.000 8.74133 132 TYR A N 1
ATOM 718 C CA . TYR A 1 109 ? 26.22004 -11.08753 13.71016 1.000 9.37998 132 TYR A CA 1
ATOM 719 C C . TYR A 1 109 ? 27.74113 -11.16792 13.68812 1.000 11.63803 132 TYR A C 1
ATOM 720 O O . TYR A 1 109 ? 28.33614 -11.16126 12.60617 1.000 12.34213 132 TYR A O 1
ATOM 729 N N . GLU A 1 110 ? 28.38791 -11.27670 14.84889 1.000 10.77406 133 GLU A N 1
ATOM 730 C CA . GLU A 1 110 ? 29.84907 -11.36558 14.84207 1.000 10.51934 133 GLU A CA 1
ATOM 731 C C . GLU A 1 110 ? 30.32779 -12.74635 14.40310 1.000 12.94420 133 GLU A C 1
ATOM 732 O O . GLU A 1 110 ? 31.26048 -12.85159 13.59457 1.000 15.44067 133 GLU A O 1
ATOM 738 N N . SER A 1 111 ? 29.69510 -13.81434 14.89806 1.000 11.61557 134 SER A N 1
ATOM 739 C CA . SER A 1 111 ? 30.14949 -15.15606 14.53542 1.000 11.79578 134 SER A CA 1
ATOM 740 C C . SER A 1 111 ? 29.89474 -15.45719 13.06609 1.000 15.88855 134 SER A C 1
ATOM 741 O O . SER A 1 111 ? 30.65824 -16.21236 12.44349 1.000 16.67152 134 SER A O 1
ATOM 744 N N . LYS A 1 112 ? 28.84243 -14.88244 12.49201 1.000 14.03906 135 LYS A N 1
ATOM 745 C CA . LYS A 1 112 ? 28.51002 -15.10839 11.09407 1.000 11.84931 135 LYS A CA 1
ATOM 746 C C . LYS A 1 112 ? 29.07567 -14.02632 10.18097 1.000 12.68462 135 LYS A C 1
ATOM 747 O O . LYS A 1 112 ? 28.80778 -14.04252 8.97591 1.000 14.64008 135 LYS A O 1
ATOM 753 N N . ASN A 1 113 ? 29.86543 -13.10061 10.73082 1.000 11.94223 136 ASN A N 1
ATOM 754 C CA . ASN A 1 113 ? 30.47142 -12.00111 9.97466 1.000 13.55806 136 ASN A CA 1
ATOM 755 C C . ASN A 1 113 ? 29.42925 -11.28821 9.11616 1.000 15.37968 136 ASN A C 1
ATOM 756 O O . ASN A 1 113 ? 29.63712 -11.00477 7.93269 1.000 14.64140 136 ASN A O 1
ATOM 761 N N . ALA A 1 114 ? 28.28343 -10.99871 9.74088 1.000 11.13645 137 ALA A N 1
ATOM 762 C CA . ALA A 1 114 ? 27.14341 -10.41687 9.04434 1.000 12.03178 137 ALA A CA 1
ATOM 763 C C . ALA A 1 114 ? 27.03370 -8.92948 9.34274 1.000 12.14004 137 ALA A C 1
ATOM 764 O O . ALA A 1 114 ? 28.04594 -8.27600 9.60978 1.000 13.02181 137 ALA A O 1
ATOM 766 N N . PHE A 1 115 ? 25.82294 -8.37785 9.31389 1.000 9.74715 138 PHE A N 1
ATOM 767 C CA . PHE A 1 115 ? 25.68158 -6.92373 9.37676 1.000 9.82059 138 PHE A CA 1
ATOM 768 C C . PHE A 1 115 ? 24.31607 -6.58663 9.96524 1.000 9.40197 138 PHE A C 1
ATOM 769 O O . PHE A 1 115 ? 23.29580 -6.74730 9.29204 1.000 10.06829 138 PHE A O 1
ATOM 777 N N . LEU A 1 116 ? 24.30961 -6.09389 11.20494 1.000 6.65411 139 LEU A N 1
ATOM 778 C CA . LEU A 1 116 ? 23.11762 -5.52047 11.82533 1.000 8.15364 139 LEU A CA 1
ATOM 779 C C . LEU A 1 116 ? 23.23392 -3.99966 11.80681 1.000 8.31755 139 LEU A C 1
ATOM 780 O O . LEU A 1 116 ? 24.28309 -3.44827 12.17227 1.000 8.74477 139 LEU A O 1
ATOM 785 N N . TYR A 1 117 ? 22.17412 -3.32700 11.36585 1.000 7.61688 140 TYR A N 1
ATOM 786 C CA . TYR A 1 117 ? 22.06829 -1.87099 11.47528 1.000 7.54460 140 TYR A CA 1
ATOM 787 C C . TYR A 1 117 ? 21.05071 -1.58680 12.57443 1.000 7.99533 140 TYR A C 1
ATOM 788 O O . TYR A 1 117 ? 19.88692 -1.99218 12.46506 1.000 7.88999 140 TYR A O 1
ATOM 797 N N . TYR A 1 118 ? 21.49654 -0.90452 13.63132 1.000 7.32244 141 TYR A N 1
ATOM 798 C CA . TYR A 1 118 ? 20.73386 -0.72211 14.86865 1.000 7.38239 141 TYR A CA 1
ATOM 799 C C . TYR A 1 118 ? 20.43694 0.76072 15.06262 1.000 8.38976 141 TYR A C 1
ATOM 800 O O . TYR A 1 118 ? 21.38052 1.56747 15.10075 1.000 8.17867 141 TYR A O 1
ATOM 809 N N . PRO A 1 119 ? 19.17570 1.17182 15.19861 1.000 7.01791 142 PRO A N 1
ATOM 810 C CA . PRO A 1 119 ? 18.83627 2.60660 15.16048 1.000 8.55274 142 PRO A CA 1
ATOM 811 C C . PRO A 1 119 ? 18.64117 3.32029 16.49533 1.000 7.82460 142 PRO A C 1
ATOM 812 O O . PRO A 1 119 ? 18.42532 4.53490 16.47484 1.000 8.70107 142 PRO A O 1
ATOM 816 N N . ILE A 1 120 ? 18.70342 2.66188 17.64905 1.000 7.44776 143 ILE A N 1
ATOM 817 C CA . ILE A 1 120 ? 18.13954 3.25860 18.86311 1.000 8.78728 143 ILE A CA 1
ATOM 818 C C . ILE A 1 120 ? 19.21986 3.84329 19.77420 1.000 7.91304 143 ILE A C 1
ATOM 819 O O . ILE A 1 120 ? 20.31448 3.28268 19.92433 1.000 8.33688 143 ILE A O 1
ATOM 824 N N . GLN A 1 121 ? 18.90707 5.01612 20.35401 1.000 8.01098 144 GLN A N 1
ATOM 825 C CA . GLN A 1 121 ? 19.71841 5.63822 21.40184 1.000 9.54942 144 GLN A CA 1
ATOM 826 C C . GLN A 1 121 ? 20.14129 4.58652 22.40748 1.000 7.31631 144 GLN A C 1
ATOM 827 O O . GLN A 1 121 ? 19.33342 3.73487 22.79049 1.000 7.75177 144 GLN A O 1
ATOM 833 N N . TYR A 1 122 ? 21.38864 4.65541 22.86833 1.000 8.75352 145 TYR A N 1
ATOM 834 C CA . TYR A 1 122 ? 21.80130 3.62304 23.81463 1.000 7.82108 145 TYR A CA 1
ATOM 835 C C . TYR A 1 122 ? 23.02977 4.07920 24.60666 1.000 8.14336 145 TYR A C 1
ATOM 836 O O . TYR A 1 122 ? 23.42999 5.25016 24.57141 1.000 8.99835 145 TYR A O 1
ATOM 845 N N . GLU A 1 123 ? 23.60390 3.14628 25.35529 1.000 8.52547 146 GLU A N 1
ATOM 846 C CA . GLU A 1 123 ? 24.59956 3.43981 26.37339 1.000 7.64012 146 GLU A CA 1
ATOM 847 C C . GLU A 1 123 ? 26.01398 3.55319 25.83987 1.000 6.97511 146 GLU A C 1
ATOM 848 O O . GLU A 1 123 ? 26.91834 3.88350 26.61817 1.000 7.37973 146 GLU A O 1
ATOM 854 N N . GLY A 1 124 ? 26.24023 3.28514 24.55591 1.000 7.77256 147 GLY A N 1
ATOM 855 C CA . GLY A 1 124 ? 27.61417 3.13397 24.09034 1.000 9.18566 147 GLY A CA 1
ATOM 856 C C . GLY A 1 124 ? 28.27542 1.92501 24.72846 1.000 8.92893 147 GLY A C 1
ATOM 857 O O . GLY A 1 124 ? 27.64528 0.88655 24.94647 1.000 8.81951 147 GLY A O 1
ATOM 858 N N . GLN A 1 125 ? 29.56698 2.06504 25.04279 1.000 8.55070 148 GLN A N 1
ATOM 859 C CA . GLN A 1 125 ? 30.36470 0.97983 25.63533 1.000 8.69904 148 GLN A CA 1
ATOM 860 C C . GLN A 1 125 ? 30.36477 -0.25741 24.74702 1.000 9.20523 148 GLN A C 1
ATOM 861 O O . GLN A 1 125 ? 30.34004 -1.39550 25.22268 1.000 11.52858 148 GLN A O 1
ATOM 867 N N . GLU A 1 126 ? 30.42991 -0.02570 23.44480 1.000 8.08403 149 GLU A N 1
ATOM 868 C CA . GLU A 1 126 ? 30.35815 -1.08366 22.45429 1.000 9.08936 149 GLU A CA 1
ATOM 869 C C . GLU A 1 126 ? 30.79603 -0.50758 21.12124 1.000 9.63438 149 GLU A C 1
ATOM 870 O O . GLU A 1 126 ? 30.56288 0.67149 20.83604 1.000 9.95548 149 GLU A O 1
ATOM 876 N N . CYS A 1 127 ? 31.42493 -1.34910 20.30567 1.000 8.81316 150 CYS A N 1
ATOM 877 C CA . CYS A 1 127 ? 31.80298 -0.92448 18.96667 1.000 10.23135 150 CYS A CA 1
ATOM 878 C C . CYS A 1 127 ? 31.99678 -2.15010 18.08754 1.000 10.78749 150 CYS A C 1
ATOM 879 O O . CYS A 1 127 ? 33.11910 -2.46070 17.67635 1.000 9.49501 150 CYS A O 1
ATOM 882 N N . SER A 1 128 ? 30.90947 -2.85206 17.78232 1.000 9.30499 151 SER A N 1
ATOM 883 C CA . SER A 1 128 ? 31.04825 -4.11191 17.07004 1.000 9.87315 151 SER A CA 1
ATOM 884 C C . SER A 1 128 ? 31.44949 -3.88236 15.61764 1.000 9.73991 151 SER A C 1
ATOM 885 O O . SER A 1 128 ? 30.93537 -2.98905 14.94122 1.000 11.18044 151 SER A O 1
ATOM 888 N N . ASN A 1 129 ? 32.36253 -4.72000 15.12245 1.000 9.93138 152 ASN A N 1
ATOM 889 C CA . ASN A 1 129 ? 32.70971 -4.66320 13.70807 1.000 10.70876 152 ASN A CA 1
ATOM 890 C C . ASN A 1 129 ? 31.51334 -4.96542 12.81950 1.000 10.91095 152 ASN A C 1
ATOM 891 O O . ASN A 1 129 ? 31.49151 -4.54863 11.65172 1.000 11.18968 152 ASN A O 1
ATOM 896 N N . ASN A 1 130 ? 30.51464 -5.67192 13.34881 1.000 9.09693 153 ASN A N 1
ATOM 897 C CA . ASN A 1 130 ? 29.39601 -6.16613 12.55685 1.000 10.57721 153 ASN A CA 1
ATOM 898 C C . ASN A 1 130 ? 28.08873 -5.44519 12.84848 1.000 12.31922 153 ASN A C 1
ATOM 899 O O . ASN A 1 130 ? 27.03161 -5.90349 12.39645 1.000 10.43530 153 ASN A O 1
ATOM 904 N N . ILE A 1 131 ? 28.13665 -4.33665 13.58685 1.000 9.52618 154 ILE A N 1
ATOM 905 C CA . ILE A 1 131 ? 26.96840 -3.50935 13.84835 1.000 8.47563 154 ILE A CA 1
ATOM 906 C C . ILE A 1 131 ? 27.30754 -2.08159 13.44614 1.000 8.35236 154 ILE A C 1
ATOM 907 O O . ILE A 1 131 ? 28.42311 -1.60420 13.68782 1.000 9.24009 154 ILE A O 1
ATOM 912 N N . PHE A 1 132 ? 26.36255 -1.41073 12.79905 1.000 8.91527 155 PHE A N 1
ATOM 913 C CA . PHE A 1 132 ? 26.42775 0.03658 12.67870 1.000 7.61328 155 PHE A CA 1
ATOM 914 C C . PHE A 1 132 ? 25.26084 0.63978 13.44750 1.000 8.82712 155 PHE A C 1
ATOM 915 O O . PHE A 1 132 ? 24.24826 -0.02425 13.69633 1.000 8.30630 155 PHE A O 1
ATOM 923 N N . TYR A 1 133 ? 25.41463 1.91163 13.81735 1.000 7.92799 156 TYR A N 1
ATOM 924 C CA . TYR A 1 133 ? 24.56074 2.55126 14.81489 1.000 7.11844 156 TYR A CA 1
ATOM 925 C C . TYR A 1 133 ? 24.12818 3.92841 14.33157 1.000 8.36820 156 TYR A C 1
ATOM 926 O O . TYR A 1 133 ? 24.97833 4.76441 14.00933 1.000 8.16208 156 TYR A O 1
ATOM 935 N N . THR A 1 134 ? 22.81682 4.19001 14.32325 1.000 7.55330 157 THR A N 1
ATOM 936 C CA . THR A 1 134 ? 22.32841 5.54587 14.07681 1.000 7.92352 157 THR A CA 1
ATOM 937 C C . THR A 1 134 ? 21.67041 6.17684 15.29956 1.000 7.52893 157 THR A C 1
ATOM 938 O O . THR A 1 134 ? 21.25778 7.33955 15.23708 1.000 7.34074 157 THR A O 1
ATOM 942 N N . GLY A 1 135 ? 21.58469 5.46490 16.41745 1.000 6.44993 158 GLY A N 1
ATOM 943 C CA . GLY A 1 135 ? 21.05844 6.06105 17.62455 1.000 9.67663 158 GLY A CA 1
ATOM 944 C C . GLY A 1 135 ? 22.12976 6.82206 18.38459 1.000 7.74569 158 GLY A C 1
ATOM 945 O O . GLY A 1 135 ? 23.31881 6.52916 18.29128 1.000 8.89968 158 GLY A O 1
ATOM 946 N N . ALA A 1 136 ? 21.68377 7.81322 19.15113 1.000 7.64148 159 ALA A N 1
ATOM 947 C CA . ALA A 1 136 ? 22.59078 8.60925 19.97072 1.000 7.11978 159 ALA A CA 1
ATOM 948 C C . ALA A 1 136 ? 23.40897 7.74637 20.92769 1.000 8.25647 159 ALA A C 1
ATOM 949 O O . ALA A 1 136 ? 22.88847 6.82662 21.56243 1.000 8.56668 159 ALA A O 1
ATOM 951 N N . THR A 1 137 ? 24.69900 8.05868 21.02530 1.000 9.13853 160 THR A N 1
ATOM 952 C CA . THR A 1 137 ? 25.51211 7.67093 22.17186 1.000 7.57232 160 THR A CA 1
ATOM 953 C C . THR A 1 137 ? 25.25115 8.65605 23.30705 1.000 9.46132 160 THR A C 1
ATOM 954 O O . THR A 1 137 ? 24.62825 9.69913 23.09713 1.000 8.33319 160 THR A O 1
ATOM 958 N N . PRO A 1 138 ? 25.69252 8.35087 24.53290 1.000 8.46383 161 PRO A N 1
ATOM 959 C CA . PRO A 1 138 ? 25.41492 9.27738 25.64601 1.000 8.26501 161 PRO A CA 1
ATOM 960 C C . PRO A 1 138 ? 25.87282 10.71701 25.41809 1.000 8.04969 161 PRO A C 1
ATOM 961 O O . PRO A 1 138 ? 25.15437 11.64734 25.80980 1.000 7.89282 161 PRO A O 1
ATOM 965 N N . ASN A 1 139 ? 27.03437 10.94667 24.79677 1.000 7.45126 162 ASN A N 1
ATOM 966 C CA . ASN A 1 139 ? 27.42977 12.34004 24.59920 1.000 6.91783 162 ASN A CA 1
ATOM 967 C C . ASN A 1 139 ? 26.54492 13.05892 23.57974 1.000 8.10651 162 ASN A C 1
ATOM 968 O O . ASN A 1 139 ? 26.61236 14.29071 23.47654 1.000 9.97497 162 ASN A O 1
ATOM 973 N N . GLN A 1 140 ? 25.69509 12.32604 22.85429 1.000 9.06166 163 GLN A N 1
ATOM 974 C CA . GLN A 1 140 ? 24.71564 12.91058 21.94518 1.000 9.11111 163 GLN A CA 1
ATOM 975 C C . GLN A 1 140 ? 23.31349 12.94185 22.53713 1.000 8.15913 163 GLN A C 1
ATOM 976 O O . GLN A 1 140 ? 22.36748 13.30222 21.82927 1.000 9.09529 163 GLN A O 1
ATOM 982 N N . GLN A 1 141 ? 23.15168 12.55840 23.80957 1.000 7.20088 164 GLN A N 1
ATOM 983 C CA . GLN A 1 141 ? 21.82818 12.51381 24.42145 1.000 7.66255 164 GLN A CA 1
ATOM 984 C C . GLN A 1 141 ? 21.89955 12.76948 25.92437 1.000 6.84580 164 GLN A C 1
ATOM 985 O O . GLN A 1 141 ? 21.63779 13.89442 26.35870 1.000 8.48898 164 GLN A O 1
ATOM 991 N N . SER A 1 142 ? 22.25845 11.75639 26.73203 1.000 7.33481 165 SER A N 1
ATOM 992 C CA . SER A 1 142 ? 22.13524 11.90907 28.18264 1.000 7.76622 165 SER A CA 1
ATOM 993 C C . SER A 1 142 ? 23.14218 12.90049 28.76533 1.000 8.18687 165 SER A C 1
ATOM 994 O O . SER A 1 142 ? 22.81722 13.58532 29.74047 1.000 9.63538 165 SER A O 1
ATOM 997 N N . GLU A 1 143 ? 24.35752 13.00074 28.20862 1.000 7.55816 166 GLU A N 1
ATOM 998 C CA . GLU A 1 143 ? 25.30946 13.95411 28.77936 1.000 8.19812 166 GLU A CA 1
ATOM 999 C C . GLU A 1 143 ? 24.83113 15.39225 28.60059 1.000 7.86836 166 GLU A C 1
ATOM 1000 O O . GLU A 1 143 ? 24.72540 16.10909 29.60887 1.000 8.48210 166 GLU A O 1
ATOM 1006 N N . PRO A 1 144 ? 24.50142 15.87419 27.39235 1.000 9.23000 167 PRO A N 1
ATOM 1007 C CA . PRO A 1 144 ? 23.94684 17.23813 27.31174 1.000 10.34511 167 PRO A CA 1
ATOM 1008 C C . PRO A 1 144 ? 22.65514 17.39111 28.09465 1.000 8.61321 167 PRO A C 1
ATOM 1009 O O . PRO A 1 144 ? 22.42065 18.45627 28.68181 1.000 9.61185 167 PRO A O 1
ATOM 1013 N N . ALA A 1 145 ? 21.82046 16.34677 28.13979 1.000 8.10722 168 ALA A N 1
ATOM 1014 C CA . ALA A 1 145 ? 20.55752 16.43389 28.86961 1.000 7.64157 168 ALA A CA 1
ATOM 1015 C C . ALA A 1 145 ? 20.79001 16.63060 30.35905 1.000 7.78756 168 ALA A C 1
ATOM 1016 O O . ALA A 1 145 ? 20.05934 17.38551 31.01699 1.000 8.89350 168 ALA A O 1
ATOM 1018 N N . THR A 1 146 ? 21.78876 15.93340 30.91036 1.000 8.10720 169 THR A N 1
ATOM 1019 C CA . THR A 1 146 ? 22.09904 16.04038 32.33316 1.000 7.25828 169 THR A CA 1
ATOM 1020 C C . THR A 1 146 ? 22.54596 17.45338 32.68295 1.000 8.45415 169 THR A C 1
ATOM 1021 O O . THR A 1 146 ? 22.06781 18.04636 33.65691 1.000 10.04373 169 THR A O 1
ATOM 1025 N N . LYS A 1 147 ? 23.48552 17.99499 31.90496 1.000 9.32638 170 LYS A N 1
ATOM 1026 C CA . LYS A 1 147 ? 23.93337 19.36540 32.12503 1.000 8.88196 170 LYS A CA 1
ATOM 1027 C C . LYS A 1 147 ? 22.76982 20.34446 32.00265 1.000 9.49177 170 LYS A C 1
ATOM 1028 O O . LYS A 1 147 ? 22.65268 21.28356 32.80083 1.000 10.75303 170 LYS A O 1
ATOM 1034 N N . PHE A 1 148 ? 21.88493 20.12455 31.02462 1.000 9.61959 171 PHE A N 1
ATOM 1035 C CA . PHE A 1 148 ? 20.73930 21.01004 30.85183 1.000 10.91554 171 PHE A CA 1
ATOM 1036 C C . PHE A 1 148 ? 19.83174 20.98079 32.07523 1.000 11.72817 171 PHE A C 1
ATOM 1037 O O . PHE A 1 148 ? 19.40615 22.03200 32.56629 1.000 9.54495 171 PHE A O 1
ATOM 1045 N N . MET A 1 149 ? 19.51325 19.78348 32.58165 1.000 8.14433 172 MET A N 1
ATOM 1046 C CA . MET A 1 149 ? 18.60899 19.71241 33.72658 1.000 7.83238 172 MET A CA 1
ATOM 1047 C C . MET A 1 149 ? 19.21840 20.38849 34.95331 1.000 8.08102 172 MET A C 1
ATOM 1048 O O . MET A 1 149 ? 18.52240 21.10043 35.68714 1.000 9.35952 172 MET A O 1
ATOM 1053 N N . PHE A 1 150 ? 20.52443 20.20636 35.16888 1.000 10.00836 173 PHE A N 1
ATOM 1054 C CA . PHE A 1 150 ? 21.18819 20.74033 36.35747 1.000 8.70427 173 PHE A CA 1
ATOM 1055 C C . PHE A 1 150 ? 21.39670 22.24820 36.28411 1.000 9.93562 173 PHE A C 1
ATOM 1056 O O . PHE A 1 150 ? 21.41953 22.91925 37.32717 1.000 10.19023 173 PHE A O 1
ATOM 1064 N N . GLU A 1 151 ? 21.56891 22.79783 35.07985 1.000 9.35411 174 GLU A N 1
ATOM 1065 C CA . GLU A 1 151 ? 21.97529 24.19174 34.91947 1.000 9.83805 174 GLU A CA 1
ATOM 1066 C C . GLU A 1 151 ? 20.89830 25.10914 34.36028 1.000 9.94631 174 GLU A C 1
ATOM 1067 O O . GLU A 1 151 ? 20.86876 26.28469 34.72848 1.000 14.78780 174 GLU A O 1
ATOM 1073 N N . LYS A 1 152 ? 20.01046 24.61026 33.50058 1.000 11.24245 175 LYS A N 1
ATOM 1074 C CA . LYS A 1 152 ? 19.08176 25.44297 32.74924 1.000 10.76314 175 LYS A CA 1
ATOM 1075 C C . LYS A 1 152 ? 17.61020 25.16367 33.01444 1.000 12.51212 175 LYS A C 1
ATOM 1076 O O . LYS A 1 152 ? 16.78503 26.06441 32.81504 1.000 13.30543 175 LYS A O 1
ATOM 1082 N N . SER A 1 153 ? 17.24951 23.95298 33.42620 1.000 11.34291 176 SER A N 1
ATOM 1083 C CA . SER A 1 153 ? 15.84738 23.60467 33.61016 1.000 10.33639 176 SER A CA 1
ATOM 1084 C C . SER A 1 153 ? 15.27428 24.33003 34.82857 1.000 11.15322 176 SER A C 1
ATOM 1085 O O . SER A 1 153 ? 16.01498 24.90196 35.63443 1.000 11.91608 176 SER A O 1
ATOM 1088 N N . PRO A 1 154 ? 13.94799 24.32620 34.99751 1.000 9.17279 177 PRO A N 1
ATOM 1089 C CA . PRO A 1 154 ? 13.37480 24.94575 36.20815 1.000 8.98410 177 PRO A CA 1
ATOM 1090 C C . PRO A 1 154 ? 13.81015 24.25572 37.48610 1.000 12.66489 177 PRO A C 1
ATOM 1091 O O . PRO A 1 154 ? 13.67321 24.83436 38.57301 1.000 14.91348 177 PRO A O 1
ATOM 1095 N N . ALA A 1 155 ? 14.32664 23.03134 37.38893 1.000 10.30009 178 ALA A N 1
ATOM 1096 C CA . ALA A 1 155 ? 14.86745 22.30250 38.52199 1.000 9.80204 178 ALA A CA 1
ATOM 1097 C C . ALA A 1 155 ? 16.38282 22.41954 38.60115 1.000 9.45633 178 ALA A C 1
ATOM 1098 O O . ALA A 1 155 ? 17.03376 21.54922 39.17993 1.000 8.99837 178 ALA A O 1
ATOM 1100 N N . ALA A 1 156 ? 16.95503 23.47906 38.02760 1.000 11.05287 179 ALA A N 1
ATOM 1101 C CA . ALA A 1 156 ? 18.39901 23.66821 38.08794 1.000 10.72867 179 ALA A CA 1
ATOM 1102 C C . ALA A 1 156 ? 18.86620 23.61860 39.53392 1.000 8.83743 179 ALA A C 1
ATOM 1103 O O . ALA A 1 156 ? 18.22491 24.18784 40.41899 1.000 10.67532 179 ALA A O 1
ATOM 1105 N N . GLY A 1 157 ? 19.96148 22.88925 39.77193 1.000 8.71071 180 GLY A N 1
ATOM 1106 C CA . GLY A 1 157 ? 20.53138 22.74370 41.09820 1.000 11.49899 180 GLY A CA 1
ATOM 1107 C C . GLY A 1 157 ? 19.85240 21.74372 42.00803 1.000 8.97290 180 GLY A C 1
ATOM 1108 O O . GLY A 1 157 ? 20.39189 21.45061 43.08271 1.000 11.24016 180 GLY A O 1
ATOM 1109 N N . LYS A 1 158 ? 18.69730 21.20093 41.61447 1.000 8.43788 181 LYS A N 1
ATOM 1110 C CA . LYS A 1 158 ? 17.98200 20.21410 42.40397 1.000 8.77594 181 LYS A CA 1
ATOM 1111 C C . LYS A 1 158 ? 18.65037 18.84565 42.29737 1.000 8.96639 181 LYS A C 1
ATOM 1112 O O . LYS A 1 158 ? 19.43300 18.59884 41.38012 1.000 10.07829 181 LYS A O 1
ATOM 1118 N N . PRO A 1 159 ? 18.35386 17.93495 43.22671 1.000 9.66403 182 PRO A N 1
ATOM 1119 C CA . PRO A 1 159 ? 18.88795 16.57135 43.12332 1.000 11.07285 182 PRO A CA 1
ATOM 1120 C C . PRO A 1 159 ? 18.21952 15.77122 42.01088 1.000 9.98611 182 PRO A C 1
ATOM 1121 O O . PRO A 1 159 ? 17.14894 16.11728 41.50389 1.000 9.88975 182 PRO A O 1
ATOM 1125 N N . PHE A 1 160 ? 18.87827 14.67092 41.65570 1.000 10.05887 183 PHE A N 1
ATOM 1126 C CA . PHE A 1 160 ? 18.44954 13.74831 40.60835 1.000 9.65383 183 PHE A CA 1
ATOM 1127 C C . PHE A 1 160 ? 17.92017 12.45830 41.22697 1.000 10.05980 183 PHE A C 1
ATOM 1128 O O . PHE A 1 160 ? 18.50793 11.93332 42.17597 1.000 10.80995 183 PHE A O 1
ATOM 1136 N N . PHE A 1 161 ? 16.83211 11.93143 40.66437 1.000 9.85637 184 PHE A N 1
ATOM 1137 C CA . PHE A 1 161 ? 16.32458 10.59681 40.97806 1.000 8.54566 184 PHE A CA 1
ATOM 1138 C C . PHE A 1 161 ? 16.26344 9.80924 39.67511 1.000 9.29535 184 PHE A C 1
ATOM 1139 O O . PHE A 1 161 ? 15.70048 10.29307 38.68799 1.000 10.45896 184 PHE A O 1
ATOM 1147 N N . LEU A 1 162 ? 16.86733 8.62053 39.65976 1.000 7.86631 185 LEU A N 1
ATOM 1148 C CA . LEU A 1 162 ? 16.99262 7.82332 38.44524 1.000 8.82861 185 LEU A CA 1
ATOM 1149 C C . LEU A 1 162 ? 16.03969 6.63389 38.50513 1.000 9.93603 185 LEU A C 1
ATOM 1150 O O . LEU A 1 162 ? 16.05549 5.87313 39.47978 1.000 10.38018 185 LEU A O 1
ATOM 1155 N N . VAL A 1 163 ? 15.21704 6.46968 37.46294 1.000 8.50478 186 VAL A N 1
ATOM 1156 C CA . VAL A 1 163 ? 14.27530 5.35348 37.37256 1.000 7.92395 186 VAL A CA 1
ATOM 1157 C C . VAL A 1 163 ? 14.36765 4.74136 35.97848 1.000 9.17944 186 VAL A C 1
ATOM 1158 O O . VAL A 1 163 ? 14.30436 5.45819 34.97612 1.000 9.83111 186 VAL A O 1
ATOM 1162 N N . GLY A 1 164 ? 14.54169 3.42008 35.90835 1.000 8.15459 187 GLY A N 1
ATOM 1163 C CA . GLY A 1 164 ? 14.62049 2.79093 34.60384 1.000 8.13502 187 GLY A CA 1
ATOM 1164 C C . GLY A 1 164 ? 14.18807 1.33662 34.61063 1.000 8.14290 187 GLY A C 1
ATOM 1165 O O . GLY A 1 164 ? 13.82604 0.77776 35.64445 1.000 9.25589 187 GLY A O 1
ATOM 1166 N N . SER A 1 165 ? 14.22667 0.72215 33.42871 1.000 8.33469 188 SER A N 1
ATOM 1167 C CA . SER A 1 165 ? 13.96899 -0.71327 33.31418 1.000 7.59350 188 SER A CA 1
ATOM 1168 C C . SER A 1 165 ? 15.21544 -1.52080 33.68859 1.000 9.53070 188 SER A C 1
ATOM 1169 O O . SER A 1 165 ? 16.34986 -1.07797 33.50155 1.000 8.15973 188 SER A O 1
ATOM 1172 N N . ASP A 1 166 ? 15.00683 -2.74419 34.18813 1.000 8.52702 189 ASP A N 1
ATOM 1173 C CA . ASP A 1 166 ? 16.11706 -3.53099 34.73733 1.000 8.43455 189 ASP A CA 1
ATOM 1174 C C . ASP A 1 166 ? 16.83107 -4.32286 33.63975 1.000 12.27693 189 ASP A C 1
ATOM 1175 O O . ASP A 1 166 ? 16.62897 -5.52896 33.47154 1.000 11.43512 189 ASP A O 1
ATOM 1180 N N . TYR A 1 167 ? 17.70861 -3.63528 32.90497 1.000 9.19296 190 TYR A N 1
ATOM 1181 C CA . TYR A 1 167 ? 18.62235 -4.27891 31.94296 1.000 8.82602 190 TYR A CA 1
ATOM 1182 C C . TYR A 1 167 ? 19.77005 -3.31407 31.62300 1.000 9.28759 190 TYR A C 1
ATOM 1183 O O . TYR A 1 167 ? 19.91326 -2.26231 32.25480 1.000 8.89410 190 TYR A O 1
ATOM 1192 N N . VAL A 1 168 ? 20.60585 -3.67651 30.64197 1.000 8.48847 191 VAL A N 1
ATOM 1193 C CA . VAL A 1 168 ? 21.93289 -3.06595 30.54892 1.000 7.52442 191 VAL A CA 1
ATOM 1194 C C . VAL A 1 168 ? 21.87572 -1.60274 30.09588 1.000 9.39189 191 VAL A C 1
ATOM 1195 O O . VAL A 1 168 ? 22.72458 -0.79945 30.50425 1.000 10.44013 191 VAL A O 1
ATOM 1199 N N . PHE A 1 169 ? 20.89843 -1.19259 29.26557 1.000 7.65897 192 PHE A N 1
ATOM 1200 C CA . PHE A 1 169 ? 20.89733 0.22564 28.90741 1.000 7.74689 192 PHE A CA 1
ATOM 1201 C C . PHE A 1 169 ? 20.60922 1.10936 30.11559 1.000 7.20958 192 PHE A C 1
ATOM 1202 O O . PHE A 1 169 ? 21.41597 2.00634 30.40619 1.000 8.08712 192 PHE A O 1
ATOM 1210 N N . PRO A 1 170 ? 19.48801 0.96431 30.82741 1.000 8.28840 193 PRO A N 1
ATOM 1211 C CA . PRO A 1 170 ? 19.25059 1.89490 31.94088 1.000 7.57820 193 PRO A CA 1
ATOM 1212 C C . PRO A 1 170 ? 20.33328 1.83919 33.00452 1.000 7.95461 193 PRO A C 1
ATOM 1213 O O . PRO A 1 170 ? 20.73521 2.88818 33.52872 1.000 8.63488 193 PRO A O 1
ATOM 1217 N N . ARG A 1 171 ? 20.85874 0.65090 33.30706 1.000 7.44102 194 ARG A N 1
ATOM 1218 C CA . ARG A 1 171 ? 21.88270 0.56568 34.34275 1.000 7.94580 194 ARG A CA 1
ATOM 1219 C C . ARG A 1 171 ? 23.17823 1.24363 33.91004 1.000 8.87661 194 ARG A C 1
ATOM 1220 O O . ARG A 1 171 ? 23.81838 1.93411 34.71470 1.000 10.04238 194 ARG A O 1
ATOM 1228 N N . THR A 1 172 ? 23.58853 1.06003 32.65359 1.000 7.83752 195 THR A N 1
ATOM 1229 C CA . THR A 1 172 ? 24.82172 1.69856 32.19612 1.000 8.77471 195 THR A CA 1
ATOM 1230 C C . THR A 1 172 ? 24.62708 3.19670 32.02486 1.000 9.99203 195 THR A C 1
ATOM 1231 O O . THR A 1 172 ? 25.49513 3.99544 32.40570 1.000 10.17390 195 THR A O 1
ATOM 1235 N N . SER A 1 173 ? 23.48956 3.59134 31.45739 1.000 7.65810 196 SER A N 1
ATOM 1236 C CA . SER A 1 173 ? 23.19908 5.00801 31.29916 1.000 7.39381 196 SER A CA 1
ATOM 1237 C C . SER A 1 173 ? 23.23229 5.70332 32.65321 1.000 7.31835 196 SER A C 1
ATOM 1238 O O . SER A 1 173 ? 23.81423 6.78454 32.78902 1.000 8.89849 196 SER A O 1
ATOM 1241 N N . ASN A 1 174 ? 22.66522 5.06580 33.68492 1.000 8.27584 197 ASN A N 1
ATOM 1242 C CA . ASN A 1 174 ? 22.63815 5.68859 35.00528 1.000 7.86299 197 ASN A CA 1
ATOM 1243 C C . ASN A 1 174 ? 24.00240 5.69059 35.67652 1.000 8.25596 197 ASN A C 1
ATOM 1244 O O . ASN A 1 174 ? 24.29552 6.61195 36.44756 1.000 9.55393 197 ASN A O 1
ATOM 1249 N N . THR A 1 175 ? 24.84422 4.69019 35.40267 1.000 9.21681 198 THR A N 1
ATOM 1250 C CA . THR A 1 175 ? 26.22962 4.75183 35.86903 1.000 10.07181 198 THR A CA 1
ATOM 1251 C C . THR A 1 175 ? 26.93351 5.98304 35.31543 1.000 10.94286 198 THR A C 1
ATOM 1252 O O . THR A 1 175 ? 27.63043 6.69706 36.04787 1.000 10.90320 198 THR A O 1
ATOM 1256 N N . ILE A 1 176 ? 26.76223 6.24150 34.01493 1.000 9.27999 199 ILE A N 1
ATOM 1257 C CA . ILE A 1 176 ? 27.33831 7.42787 33.38611 1.000 10.11197 199 ILE A CA 1
ATOM 1258 C C . ILE A 1 176 ? 26.76224 8.69458 34.00371 1.000 9.13313 199 ILE A C 1
ATOM 1259 O O . ILE A 1 176 ? 27.49388 9.63908 34.32907 1.000 10.08670 199 ILE A O 1
ATOM 1264 N N . THR A 1 177 ? 25.43892 8.73433 34.17425 1.000 8.51100 200 THR A N 1
ATOM 1265 C CA . THR A 1 177 ? 24.79847 9.90793 34.75646 1.000 9.71119 200 THR A CA 1
ATOM 1266 C C . THR A 1 177 ? 25.30522 10.18375 36.16790 1.000 11.21987 200 THR A C 1
ATOM 1267 O O . THR A 1 177 ? 25.54871 11.33988 36.52596 1.000 10.29868 200 THR A O 1
ATOM 1271 N N . LYS A 1 178 ? 25.48127 9.13663 36.98128 1.000 11.85377 201 LYS A N 1
ATOM 1272 C CA . LYS A 1 178 ? 25.99871 9.34165 38.33270 1.000 11.02726 201 LYS A CA 1
ATOM 1273 C C . LYS A 1 178 ? 27.39870 9.94230 38.30300 1.000 12.69050 201 LYS A C 1
ATOM 1274 O O . LYS A 1 178 ? 27.70013 10.85436 39.07977 1.000 11.41872 201 LYS A O 1
ATOM 1280 N N . GLU A 1 179 ? 28.26312 9.45472 37.40466 1.000 11.19744 202 GLU A N 1
ATOM 1281 C CA . GLU A 1 179 ? 29.59038 10.04731 37.26397 1.000 11.22916 202 GLU A CA 1
ATOM 1282 C C . GLU A 1 179 ? 29.49939 11.50590 36.83795 1.000 12.36478 202 GLU A C 1
ATOM 1283 O O . GLU A 1 179 ? 30.22416 12.36265 37.36313 1.000 12.57109 202 GLU A O 1
ATOM 1289 N N . GLN A 1 180 ? 28.60871 11.81401 35.88790 1.000 10.11141 203 GLN A N 1
ATOM 1290 C CA . GLN A 1 180 ? 28.51798 13.18012 35.39185 1.000 10.23238 203 GLN A CA 1
ATOM 1291 C C . GLN A 1 180 ? 27.93537 14.12423 36.44087 1.000 12.45949 203 GLN A C 1
ATOM 1292 O O . GLN A 1 180 ? 28.40836 15.26101 36.59231 1.000 12.86073 203 GLN A O 1
ATOM 1298 N N . VAL A 1 181 ? 26.89648 13.68449 37.16042 1.000 9.37448 204 VAL A N 1
ATOM 1299 C CA . VAL A 1 181 ? 26.31172 14.52617 38.19924 1.000 10.36325 204 VAL A CA 1
ATOM 1300 C C . VAL A 1 181 ? 27.33548 14.81120 39.29094 1.000 12.26921 204 VAL A C 1
ATOM 1301 O O . VAL A 1 181 ? 27.40316 15.92950 39.81449 1.000 12.98757 204 VAL A O 1
ATOM 1305 N N . LYS A 1 182 ? 28.15114 13.81123 39.64156 1.000 13.15782 205 LYS A N 1
ATOM 1306 C CA . LYS A 1 182 ? 29.23699 14.03042 40.59497 1.000 15.66998 205 LYS A CA 1
ATOM 1307 C C . LYS A 1 182 ? 30.21158 15.08301 40.08039 1.000 16.06894 205 LYS A C 1
ATOM 1308 O O . LYS A 1 182 ? 30.60050 16.00245 40.81684 1.000 17.31234 205 LYS A O 1
ATOM 1314 N N . ALA A 1 183 ? 30.60508 14.97228 38.80650 1.000 13.93926 206 ALA A N 1
ATOM 1315 C CA . ALA A 1 183 ? 31.52592 15.94156 38.21919 1.000 14.64916 206 ALA A CA 1
ATOM 1316 C C . ALA A 1 183 ? 30.90950 17.33094 38.15068 1.000 14.81285 206 ALA A C 1
ATOM 1317 O O . ALA A 1 183 ? 31.61492 18.33084 38.32019 1.000 16.33456 206 ALA A O 1
ATOM 1319 N N . LEU A 1 184 ? 29.59844 17.41403 37.91426 1.000 12.07401 207 LEU A N 1
ATOM 1320 C CA . LEU A 1 184 ? 28.91771 18.70533 37.88198 1.000 14.47932 207 LEU A CA 1
ATOM 1321 C C . LEU A 1 184 ? 28.76220 19.31518 39.26940 1.000 15.13090 207 LEU A C 1
ATOM 1322 O O . LEU A 1 184 ? 28.51148 20.51955 39.37968 1.000 18.25925 207 LEU A O 1
ATOM 1327 N N . GLY A 1 185 ? 28.89286 18.51703 40.32368 1.000 14.08218 208 GLY A N 1
ATOM 1328 C CA . GLY A 1 185 ? 28.68660 18.99971 41.67026 1.000 14.61961 208 GLY A CA 1
ATOM 1329 C C . GLY A 1 185 ? 27.27960 18.84453 42.19327 1.000 17.11410 208 GLY A C 1
ATOM 1330 O O . GLY A 1 185 ? 26.92776 19.48765 43.19177 1.000 16.46111 208 GLY A O 1
ATOM 1331 N N . GLY A 1 186 ? 26.45577 18.01690 41.54919 1.000 11.44220 209 GLY A N 1
ATOM 1332 C CA . GLY A 1 186 ? 25.11884 17.73795 42.01783 1.000 12.91854 209 GLY A CA 1
ATOM 1333 C C . GLY A 1 186 ? 25.05763 16.44992 42.82481 1.000 12.68924 209 GLY A C 1
ATOM 1334 O O . GLY A 1 186 ? 26.07453 15.84953 43.18021 1.000 15.32644 209 GLY A O 1
ATOM 1335 N N . LYS A 1 187 ? 23.82657 16.00832 43.08911 1.000 12.32306 210 LYS A N 1
ATOM 1336 C CA . LYS A 1 187 ? 23.58680 14.84935 43.93871 1.000 13.01686 210 LYS A CA 1
ATOM 1337 C C . LYS A 1 187 ? 22.51895 13.95355 43.33623 1.000 11.74469 210 LYS A C 1
ATOM 1338 O O . LYS A 1 187 ? 21.52263 14.43996 42.79437 1.000 11.21783 210 LYS A O 1
ATOM 1344 N N . VAL A 1 188 ? 22.73291 12.64368 43.44702 1.000 11.96621 211 VAL A N 1
ATOM 1345 C CA . VAL A 1 188 ? 21.72999 11.64065 43.11040 1.000 12.16295 211 VAL A CA 1
ATOM 1346 C C . VAL A 1 188 ? 21.15589 11.10040 44.41133 1.000 15.31271 211 VAL A C 1
ATOM 1347 O O . VAL A 1 188 ? 21.90401 10.65597 45.29398 1.000 16.07293 211 VAL A O 1
ATOM 1351 N N . VAL A 1 189 ? 19.83034 11.14550 44.54264 1.000 13.29036 212 VAL A N 1
ATOM 1352 C CA . VAL A 1 189 ? 19.16826 10.75545 45.78056 1.000 10.70779 212 VAL A CA 1
ATOM 1353 C C . VAL A 1 189 ? 18.31049 9.51864 45.62298 1.000 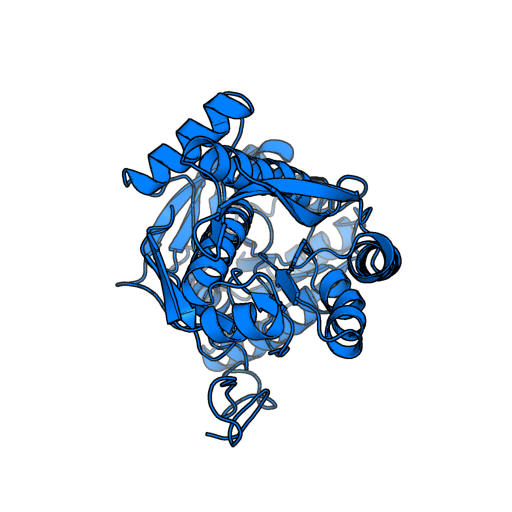13.45701 212 VAL A C 1
ATOM 1354 O O . VAL A 1 189 ? 17.61957 9.13633 46.57184 1.000 13.45802 212 VAL A O 1
ATOM 1358 N N . GLY A 1 190 ? 18.32947 8.88162 44.46045 1.000 11.06652 213 GLY A N 1
ATOM 1359 C CA . GLY A 1 190 ? 17.54783 7.68057 44.25486 1.000 11.52814 213 GLY A CA 1
ATOM 1360 C C . GLY A 1 190 ? 17.91933 7.00552 42.95449 1.000 11.57120 213 GLY A C 1
ATOM 1361 O O . GLY A 1 190 ? 18.27058 7.68036 41.98001 1.000 10.92811 213 GLY A O 1
ATOM 1362 N N . GLU A 1 191 ? 17.87833 5.67355 42.94566 1.000 11.81403 214 GLU A N 1
ATOM 1363 C CA . GLU A 1 191 ? 18.12995 4.88138 41.74139 1.000 8.69782 214 GLU A CA 1
ATOM 1364 C C . GLU A 1 191 ? 17.35819 3.57836 41.88755 1.000 11.55944 214 GLU A C 1
ATOM 1365 O O . GLU A 1 191 ? 17.67224 2.77790 42.77489 1.000 11.81753 214 GLU A O 1
ATOM 1371 N N . ASP A 1 192 ? 16.36153 3.36113 41.02553 1.000 10.74322 215 ASP A N 1
ATOM 1372 C CA . ASP A 1 192 ? 15.50767 2.18432 41.12838 1.000 11.41274 215 ASP A CA 1
ATOM 1373 C C . ASP A 1 192 ? 15.15316 1.66674 39.74434 1.000 8.99035 215 ASP A C 1
ATOM 1374 O O . ASP A 1 192 ? 15.00556 2.44199 38.79635 1.000 9.97370 215 ASP A O 1
ATOM 1379 N N . TYR A 1 193 ? 14.95174 0.34921 39.66490 1.000 9.79212 216 TYR A N 1
ATOM 1380 C CA . TYR A 1 193 ? 14.66310 -0.33493 38.41332 1.000 8.92853 216 TYR A CA 1
ATOM 1381 C C . TYR A 1 193 ? 13.41966 -1.19071 38.56624 1.000 12.08490 216 TYR A C 1
ATOM 1382 O O . TYR A 1 193 ? 13.14913 -1.73951 39.63798 1.000 12.95911 216 TYR A O 1
ATOM 1391 N N . LEU A 1 194 ? 12.66063 -1.28584 37.47824 1.000 11.26587 217 LEU A N 1
ATOM 1392 C CA . LEU A 1 194 ? 11.56399 -2.22965 37.37589 1.000 10.44099 217 LEU A CA 1
ATOM 1393 C C . LEU A 1 194 ? 11.84981 -3.22042 36.25888 1.000 8.15588 217 LEU A C 1
ATOM 1394 O O . LEU A 1 194 ? 12.42428 -2.83687 35.23333 1.000 8.98461 217 LEU A O 1
ATOM 1399 N N . PRO A 1 195 ? 11.45729 -4.48420 36.40787 1.000 8.76331 218 PRO A N 1
ATOM 1400 C CA . PRO A 1 195 ? 11.53272 -5.39920 35.26609 1.000 8.64609 218 PRO A CA 1
ATOM 1401 C C . PRO A 1 195 ? 10.81454 -4.78478 34.07673 1.000 10.04092 218 PRO A C 1
ATOM 1402 O O . PRO A 1 195 ? 9.80638 -4.09297 34.23368 1.000 8.82207 218 PRO A O 1
ATOM 1406 N N . LEU A 1 196 ? 11.35214 -5.01355 32.88157 1.000 9.90756 219 LEU A N 1
ATOM 1407 C CA . LEU A 1 196 ? 10.69744 -4.49684 31.68786 1.000 8.45940 219 LEU A CA 1
ATOM 1408 C C . LEU A 1 196 ? 9.24990 -4.96634 31.65994 1.000 10.45424 219 LEU A C 1
ATOM 1409 O O . LEU A 1 196 ? 8.95034 -6.12235 31.97536 1.000 10.31069 219 LEU A O 1
ATOM 1414 N N . GLY A 1 197 ? 8.34653 -4.04401 31.33398 1.000 7.54405 220 GLY A N 1
ATOM 1415 C CA . GLY A 1 197 ? 6.93275 -4.32869 31.28650 1.000 8.10794 220 GLY A CA 1
ATOM 1416 C C . GLY A 1 197 ? 6.19365 -4.16392 32.59616 1.000 8.71300 220 GLY A C 1
ATOM 1417 O O . GLY A 1 197 ? 4.96196 -4.04205 32.57798 1.000 1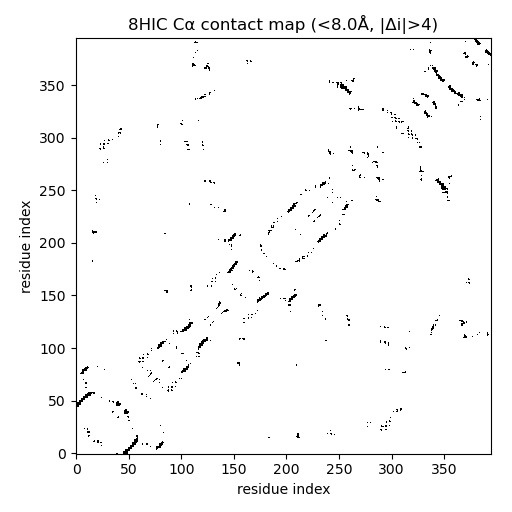0.24323 220 GLY A O 1
ATOM 1418 N N . ASN A 1 198 ? 6.90141 -4.15479 33.72867 1.000 9.29769 221 ASN A N 1
ATOM 1419 C CA . ASN A 1 198 ? 6.23370 -4.11066 35.02774 1.000 8.87453 221 ASN A CA 1
ATOM 1420 C C . ASN A 1 198 ? 5.54106 -2.76415 35.24581 1.000 10.03263 221 ASN A C 1
ATOM 1421 O O . ASN A 1 198 ? 6.13141 -1.69818 35.03994 1.000 10.47514 221 ASN A O 1
ATOM 1426 N N . THR A 1 199 ? 4.27634 -2.81918 35.66713 1.000 11.30070 222 THR A N 1
ATOM 1427 C CA . THR A 1 199 ? 3.44378 -1.63680 35.84608 1.000 11.07856 222 THR A CA 1
ATOM 1428 C C . THR A 1 199 ? 3.24211 -1.25638 37.30882 1.000 8.83103 222 THR A C 1
ATOM 1429 O O . THR A 1 199 ? 2.44657 -0.35630 37.59879 1.000 11.41348 222 THR A O 1
ATOM 1433 N N . GLU A 1 200 ? 3.96118 -1.89888 38.23051 1.000 10.42292 223 GLU A N 1
ATOM 1434 C CA . GLU A 1 200 ? 3.79768 -1.66010 39.66597 1.000 12.87728 223 GLU A CA 1
ATOM 1435 C C . GLU A 1 200 ? 4.74702 -0.53769 40.08025 1.000 12.38410 223 GLU A C 1
ATOM 1436 O O . GLU A 1 200 ? 5.80397 -0.75134 40.67209 1.000 12.62379 223 GLU A O 1
ATOM 1442 N N . VAL A 1 201 ? 4.34140 0.69299 39.75955 1.000 12.48940 224 VAL A N 1
ATOM 1443 C CA . VAL A 1 201 ? 5.19528 1.85997 39.92022 1.000 14.61512 224 VAL A CA 1
ATOM 1444 C C . VAL A 1 201 ? 4.96384 2.59137 41.23901 1.000 13.77069 224 VAL A C 1
ATOM 1445 O O . VAL A 1 201 ? 5.70788 3.52628 41.55158 1.000 14.02709 224 VAL A O 1
ATOM 1449 N N . ALA A 1 202 ? 3.98748 2.17511 42.04254 1.000 14.10456 225 ALA A N 1
ATOM 1450 C CA . ALA A 1 202 ? 3.69413 2.91041 43.27128 1.000 14.49300 225 ALA A CA 1
ATOM 1451 C C . ALA A 1 202 ? 4.84688 2.92798 44.27323 1.000 18.73962 225 ALA A C 1
ATOM 1452 O O . ALA A 1 202 ? 5.10298 3.99804 44.85511 1.000 16.57840 225 ALA A O 1
ATOM 1454 N N . PRO A 1 203 ? 5.56338 1.82942 44.53168 1.000 15.30520 226 PRO A N 1
ATOM 1455 C CA . PRO A 1 203 ? 6.65958 1.91227 45.50767 1.000 14.23182 226 PRO A CA 1
ATOM 1456 C C . PRO A 1 203 ? 7.74811 2.89290 45.10495 1.000 14.91012 226 PRO A C 1
ATOM 1457 O O . PRO A 1 203 ? 8.26408 3.61702 45.96399 1.000 15.61722 226 PRO A O 1
ATOM 1461 N N . ILE A 1 204 ? 8.10943 2.94809 43.81934 1.000 11.62120 227 ILE A N 1
ATOM 1462 C CA . ILE A 1 204 ? 9.14094 3.89214 43.40246 1.000 10.58405 227 ILE A CA 1
ATOM 1463 C C . ILE A 1 204 ? 8.61728 5.31884 43.50566 1.000 13.32547 227 ILE A C 1
ATOM 1464 O O . ILE A 1 204 ? 9.35385 6.24321 43.87351 1.000 12.90865 227 ILE A O 1
ATOM 1469 N N . ILE A 1 205 ? 7.32991 5.51887 43.20875 1.000 15.57611 228 ILE A N 1
ATOM 1470 C CA . ILE A 1 205 ? 6.72944 6.83833 43.37553 1.000 13.43774 228 ILE A CA 1
ATOM 1471 C C . ILE A 1 205 ? 6.87385 7.30937 44.81217 1.000 19.43986 228 ILE A C 1
ATOM 1472 O O . ILE A 1 205 ? 7.22765 8.46754 45.07012 1.000 21.02817 228 ILE A O 1
ATOM 1477 N N . ALA A 1 206 ? 6.59222 6.42781 45.77262 1.000 17.73169 229 ALA A N 1
ATOM 1478 C CA . ALA A 1 206 ? 6.76985 6.79249 47.17245 1.000 20.48405 229 ALA A CA 1
ATOM 1479 C C . ALA A 1 206 ? 8.21679 7.17041 47.46120 1.000 22.42785 229 ALA A C 1
ATOM 1480 O O . ALA A 1 206 ? 8.48090 8.13043 48.19578 1.000 20.11056 229 ALA A O 1
ATOM 1482 N N . LYS A 1 207 ? 9.17329 6.44104 46.87560 1.000 14.77398 230 LYS A N 1
ATOM 1483 C CA . LYS A 1 207 ? 10.57301 6.77216 47.10916 1.000 14.69661 230 LYS A CA 1
ATOM 1484 C C . LYS A 1 207 ? 10.92712 8.13398 46.52051 1.000 15.26252 230 LYS A C 1
ATOM 1485 O O . LYS A 1 207 ? 11.69913 8.88881 47.12307 1.000 14.89155 230 LYS A O 1
ATOM 1491 N N . ILE A 1 208 ? 10.39044 8.45432 45.33778 1.000 13.00104 231 ILE A N 1
ATOM 1492 C CA . ILE A 1 208 ? 10.67241 9.74849 44.71873 1.000 13.99871 231 ILE A CA 1
ATOM 1493 C C . ILE A 1 208 ? 10.14336 10.87103 45.59681 1.000 17.65117 231 ILE A C 1
ATOM 1494 O O . ILE A 1 208 ? 10.81611 11.88723 45.80472 1.000 15.44929 231 ILE A O 1
ATOM 1499 N N . LYS A 1 209 ? 8.93447 10.69574 46.13331 1.000 19.67428 232 LYS A N 1
ATOM 1500 C CA . LYS A 1 209 ? 8.34445 11.70218 47.01221 1.000 19.42506 232 LYS A CA 1
ATOM 1501 C C . LYS A 1 209 ? 9.20760 11.92164 48.24787 1.000 21.30052 232 LYS A C 1
ATOM 1502 O O . LYS A 1 209 ? 9.41388 13.06319 48.68626 1.000 21.25455 232 LYS A O 1
ATOM 1508 N N . LYS A 1 210 ? 9.74014 10.83732 48.80526 1.000 19.27887 233 LYS A N 1
ATOM 1509 C CA . LYS A 1 210 ? 10.56203 10.91330 50.00391 1.000 20.40825 233 LYS A CA 1
ATOM 1510 C C . LYS A 1 210 ? 11.91697 11.55329 49.71669 1.000 23.81362 233 LYS A C 1
ATOM 1511 O O . LYS A 1 210 ? 12.42141 12.34265 50.52559 1.000 21.66217 233 LYS A O 1
ATOM 1517 N N . ALA A 1 211 ? 12.52357 11.22122 48.57213 1.000 17.81063 234 ALA A N 1
ATOM 1518 C CA . ALA A 1 211 ? 13.86914 11.68164 48.25160 1.000 15.03220 234 ALA A CA 1
ATOM 1519 C C . ALA A 1 211 ? 13.89537 13.07324 47.63352 1.000 15.64264 234 ALA A C 1
ATOM 1520 O O . ALA A 1 211 ? 14.92678 13.75531 47.71854 1.000 17.79134 234 ALA A O 1
ATOM 1522 N N . LEU A 1 212 ? 12.79754 13.50441 47.01925 1.000 16.21248 235 LEU A N 1
ATOM 1523 C CA . LEU A 1 212 ? 12.68559 14.82823 46.40831 1.000 13.66515 235 LEU A CA 1
ATOM 1524 C C . LEU A 1 212 ? 11.53085 15.60640 47.03042 1.000 14.56707 235 LEU A C 1
ATOM 1525 O O . LEU A 1 212 ? 10.58650 15.99326 46.33183 1.000 14.05015 235 LEU A O 1
ATOM 1530 N N . PRO A 1 213 ? 11.58107 15.87928 48.33892 1.000 16.04930 236 PRO A N 1
ATOM 1531 C CA . PRO A 1 213 ? 10.45190 16.57820 48.97003 1.000 15.79887 236 PRO A CA 1
ATOM 1532 C C . PRO A 1 213 ? 10.27432 18.00210 48.47244 1.000 18.43455 236 PRO A C 1
ATOM 1533 O O . PRO A 1 213 ? 9.20312 18.58920 48.67551 1.000 19.14609 236 PRO A O 1
ATOM 1537 N N . ASP A 1 214 ? 11.27852 18.57424 47.81714 1.000 17.43515 237 ASP A N 1
ATOM 1538 C CA . ASP A 1 214 ? 11.18588 19.93062 47.30262 1.000 16.81694 237 ASP A CA 1
ATOM 1539 C C . ASP A 1 214 ? 11.27819 19.95935 45.78093 1.000 15.49105 237 ASP A C 1
ATOM 1540 O O . ASP A 1 214 ? 11.67951 20.96609 45.19434 1.000 17.96634 237 ASP A O 1
ATOM 1545 N N . GLY A 1 215 ? 10.87434 18.86515 45.13485 1.000 14.92591 238 GLY A N 1
ATOM 1546 C CA . GLY A 1 215 ? 10.93863 18.75741 43.69344 1.000 15.42209 238 GLY A CA 1
ATOM 1547 C C . GLY A 1 215 ? 12.33918 18.42469 43.21850 1.000 12.55639 238 GLY A C 1
ATOM 1548 O O . GLY A 1 215 ? 13.29639 18.33661 43.98882 1.000 13.00280 238 GLY A O 1
ATOM 1549 N N . GLY A 1 216 ? 12.45535 18.21344 41.91442 1.000 10.11162 239 GLY A N 1
ATOM 1550 C CA . GLY A 1 216 ? 13.76566 17.96849 41.34422 1.000 11.25564 239 GLY A CA 1
ATOM 1551 C C . GLY A 1 216 ? 13.65889 17.26826 40.00020 1.000 8.98925 239 GLY A C 1
ATOM 1552 O O . GLY A 1 216 ? 12.64097 17.35243 39.31600 1.000 10.55710 239 GLY A O 1
ATOM 1553 N N . VAL A 1 217 ? 14.75245 16.61541 39.63926 1.000 9.25354 240 VAL A N 1
ATOM 1554 C CA . VAL A 1 217 ? 14.93314 16.02117 38.32180 1.000 8.52823 240 VAL A CA 1
ATOM 1555 C C . VAL A 1 217 ? 14.74219 14.51481 38.43196 1.000 8.90129 240 VAL A C 1
ATOM 1556 O O . VAL A 1 217 ? 15.37779 13.85499 39.26657 1.000 9.43789 240 VAL A O 1
ATOM 1560 N N . ILE A 1 218 ? 13.88687 13.96384 37.57711 1.000 8.73456 241 ILE A N 1
ATOM 1561 C CA . ILE A 1 218 ? 13.71009 12.51948 37.46030 1.000 9.12152 241 ILE A CA 1
ATOM 1562 C C . ILE A 1 218 ? 14.24216 12.11455 36.09525 1.000 9.32878 241 ILE A C 1
ATOM 1563 O O . ILE A 1 218 ? 13.73363 12.58735 35.07094 1.000 9.01240 241 ILE A O 1
ATOM 1568 N N . ILE A 1 219 ? 15.26605 11.26154 36.07008 1.000 7.25916 242 ILE A N 1
ATOM 1569 C CA . ILE A 1 219 ? 15.79913 10.75051 34.80762 1.000 6.57167 242 ILE A CA 1
ATOM 1570 C C . ILE A 1 219 ? 15.13494 9.41181 34.52748 1.000 9.18829 242 ILE A C 1
ATOM 1571 O O . ILE A 1 219 ? 15.31078 8.44903 35.28557 1.000 7.62032 242 ILE A O 1
ATOM 1576 N N . ASN A 1 220 ? 14.38621 9.34799 33.43510 1.000 7.16201 243 ASN A N 1
ATOM 1577 C CA . ASN A 1 220 ? 13.56132 8.18903 33.09601 1.000 8.06012 243 ASN A CA 1
ATOM 1578 C C . ASN A 1 220 ? 14.19092 7.41918 31.94076 1.000 7.41536 243 ASN A C 1
ATOM 1579 O O . ASN A 1 220 ? 14.19977 7.89875 30.79791 1.000 8.11291 243 ASN A O 1
ATOM 1584 N N . THR A 1 221 ? 14.68491 6.21821 32.24012 1.000 6.23226 244 THR A N 1
ATOM 1585 C CA . THR A 1 221 ? 15.17804 5.26929 31.24789 1.000 6.98110 244 THR A CA 1
ATOM 1586 C C . THR A 1 221 ? 14.28165 4.03592 31.16938 1.000 8.17512 244 THR A C 1
ATOM 1587 O O . THR A 1 221 ? 14.71893 2.97695 30.70915 1.000 8.86607 244 THR A O 1
ATOM 1591 N N . LEU A 1 222 ? 13.02165 4.15613 31.58761 1.000 8.28431 245 LEU A N 1
ATOM 1592 C CA . LEU A 1 222 ? 12.07210 3.09193 31.30851 1.000 7.15328 245 LEU A CA 1
ATOM 1593 C C . LEU A 1 222 ? 11.88176 2.95779 29.80128 1.000 7.65795 245 LEU A C 1
ATOM 1594 O O . LEU A 1 222 ? 11.76382 3.95611 29.08381 1.000 7.85595 245 LEU A O 1
ATOM 1599 N N . ASN A 1 223 ? 11.84972 1.71676 29.32733 1.000 8.30163 246 ASN A N 1
ATOM 1600 C CA . ASN A 1 223 ? 11.60167 1.39849 27.92735 1.000 6.67654 246 ASN A CA 1
ATOM 1601 C C . ASN A 1 223 ? 10.27972 0.65862 27.78434 1.000 6.85784 246 ASN A C 1
ATOM 1602 O O . ASN A 1 223 ? 9.84751 -0.04377 28.69851 1.000 8.52797 246 ASN A O 1
ATOM 1607 N N . GLY A 1 224 ? 9.61203 0.85861 26.65253 1.000 7.29907 247 GLY A N 1
ATOM 1608 C CA . GLY A 1 224 ? 8.40068 0.10839 26.38701 1.000 8.62702 247 GLY A CA 1
ATOM 1609 C C . GLY A 1 224 ? 7.18548 0.65435 27.11271 1.000 7.42850 247 GLY A C 1
ATOM 1610 O O . GLY A 1 224 ? 7.17888 1.76351 27.66417 1.000 7.91152 247 GLY A O 1
ATOM 1611 N N . ASP A 1 225 ? 6.12101 -0.15114 27.10387 1.000 8.76523 248 ASP A N 1
ATOM 1612 C CA . ASP A 1 225 ? 4.83974 0.40886 27.50182 1.000 7.04837 248 ASP A CA 1
ATOM 1613 C C . ASP A 1 225 ? 4.63721 0.49013 29.01213 1.000 7.02539 248 ASP A C 1
ATOM 1614 O O . ASP A 1 225 ? 3.59634 0.99068 29.43884 1.000 8.43093 248 ASP A O 1
ATOM 1619 N N . GLN A 1 226 ? 5.59808 0.06221 29.84317 1.000 7.54539 249 GLN A N 1
ATOM 1620 C CA . GLN A 1 226 ? 5.47889 0.40153 31.26092 1.000 6.91546 249 GLN A CA 1
ATOM 1621 C C . GLN A 1 226 ? 5.54942 1.91289 31.48768 1.000 8.39702 249 GLN A C 1
ATOM 1622 O O . GLN A 1 226 ? 5.12833 2.39260 32.55097 1.000 7.74990 249 GLN A O 1
ATOM 1628 N N . ASN A 1 227 ? 6.04974 2.67046 30.49812 1.000 8.30003 250 ASN A N 1
ATOM 1629 C CA . ASN A 1 227 ? 5.95852 4.12984 30.53114 1.000 8.24928 250 ASN A CA 1
ATOM 1630 C C . ASN A 1 227 ? 4.51845 4.61768 30.62566 1.000 8.92169 250 ASN A C 1
ATOM 1631 O O . ASN A 1 227 ? 4.27171 5.71252 31.14375 1.000 8.06264 250 ASN A O 1
ATOM 1636 N N . VAL A 1 228 ? 3.55482 3.84288 30.11973 1.000 8.37933 251 VAL A N 1
ATOM 1637 C CA . VAL A 1 228 ? 2.15739 4.26401 30.21721 1.000 8.24837 251 VAL A CA 1
ATOM 1638 C C . VAL A 1 228 ? 1.73840 4.35673 31.68041 1.000 10.50869 251 VAL A C 1
ATOM 1639 O O . VAL A 1 228 ? 1.22149 5.38703 32.13600 1.000 10.07634 251 VAL A O 1
ATOM 1643 N N . ALA A 1 229 ? 1.97828 3.28620 32.44285 1.000 8.30477 252 ALA A N 1
ATOM 1644 C CA . ALA A 1 229 ? 1.65980 3.29569 33.86470 1.000 9.00761 252 ALA A CA 1
ATOM 1645 C C . ALA A 1 229 ? 2.46598 4.35517 34.60283 1.000 10.97630 252 ALA A C 1
ATOM 1646 O O . ALA A 1 229 ? 1.93855 5.04796 35.47785 1.000 9.87712 252 ALA A O 1
ATOM 1648 N N . PHE A 1 230 ? 3.74511 4.50436 34.25642 1.000 9.18097 253 PHE A N 1
ATOM 1649 C CA . PHE A 1 230 ? 4.60214 5.42280 34.99385 1.000 10.48550 253 PHE A CA 1
ATOM 1650 C C . PHE A 1 230 ? 4.08599 6.85605 34.90984 1.000 8.97929 253 PHE A C 1
ATOM 1651 O O . PHE A 1 230 ? 3.90292 7.52666 35.93275 1.000 8.63397 253 PHE A O 1
ATOM 1659 N N . PHE A 1 231 ? 3.85072 7.35336 33.69560 1.000 7.90817 254 PHE A N 1
ATOM 1660 C CA . PHE A 1 231 ? 3.47915 8.75504 33.58504 1.000 9.41353 254 PHE A CA 1
ATOM 1661 C C . PHE A 1 231 ? 2.08037 9.00292 34.11964 1.000 9.37616 254 PHE A C 1
ATOM 1662 O O . PHE A 1 231 ? 1.81915 10.06444 34.69234 1.000 9.77525 254 PHE A O 1
ATOM 1670 N N . LYS A 1 232 ? 1.17903 8.03716 33.99196 1.000 8.56834 255 LYS A N 1
ATOM 1671 C CA . LYS A 1 232 ? -0.15536 8.29060 34.51730 1.000 8.50404 255 LYS A CA 1
ATOM 1672 C C . LYS A 1 232 ? -0.15233 8.26085 36.04040 1.000 9.38480 255 LYS A C 1
ATOM 1673 O O . LYS A 1 232 ? -0.79439 9.10196 36.68269 1.000 11.75559 255 LYS A O 1
ATOM 1679 N N . GLN A 1 233 ? 0.61690 7.34875 36.63830 1.000 9.84634 256 GLN A N 1
ATOM 1680 C CA . GLN A 1 233 ? 0.65130 7.26949 38.09263 1.000 11.00353 256 GLN A CA 1
ATOM 1681 C C . GLN A 1 233 ? 1.45483 8.39693 38.72852 1.000 12.21962 256 GLN A C 1
ATOM 1682 O O . GLN A 1 233 ? 1.08922 8.85379 39.81686 1.000 11.77622 256 GLN A O 1
ATOM 1688 N N . ILE A 1 234 ? 2.52792 8.88157 38.09069 1.000 12.99572 257 ILE A N 1
ATOM 1689 C CA . ILE A 1 234 ? 3.22369 9.99467 38.73432 1.000 11.31768 257 ILE A CA 1
ATOM 1690 C C . ILE A 1 234 ? 2.35876 11.24717 38.71095 1.000 11.03648 257 ILE A C 1
ATOM 1691 O O . ILE A 1 234 ? 2.39504 12.04559 39.65623 1.000 11.12065 257 ILE A O 1
ATOM 1696 N N . GLN A 1 235 ? 1.55079 11.44520 37.66291 1.000 11.32682 258 GLN A N 1
ATOM 1697 C CA . GLN A 1 235 ? 0.68077 12.61496 37.66008 1.000 11.60118 258 GLN A CA 1
ATOM 1698 C C . GLN A 1 235 ? -0.36990 12.50270 38.75376 1.000 12.72100 258 GLN A C 1
ATOM 1699 O O . GLN A 1 235 ? -0.62871 13.47224 39.47687 1.000 13.10593 258 GLN A O 1
ATOM 1705 N N . ASP A 1 236 ? -0.97195 11.32274 38.90529 1.000 11.70907 259 ASP A N 1
ATOM 1706 C CA . ASP A 1 236 ? -1.99006 11.17895 39.93928 1.000 12.36534 259 ASP A CA 1
ATOM 1707 C C . ASP A 1 236 ? -1.39167 11.35115 41.32783 1.000 15.74942 259 ASP A C 1
ATOM 1708 O O . ASP A 1 236 ? -2.07844 11.82565 42.24103 1.000 18.83733 259 ASP A O 1
ATOM 1713 N N . ALA A 1 237 ? -0.11329 11.00727 41.50001 1.000 14.59730 260 ALA A N 1
ATOM 1714 C CA . ALA A 1 237 ? 0.56656 11.18723 42.77743 1.000 15.81882 260 ALA A CA 1
ATOM 1715 C C . ALA A 1 237 ? 1.03083 12.61845 43.01208 1.000 14.03600 260 ALA A C 1
ATOM 1716 O O . ALA A 1 237 ? 1.56399 12.90759 44.08776 1.000 17.99302 260 ALA A O 1
ATOM 1718 N N . GLY A 1 238 ? 0.85262 13.51342 42.04060 1.000 13.10417 261 GLY A N 1
ATOM 1719 C CA . GLY A 1 238 ? 1.26073 14.89367 42.19903 1.000 13.12850 261 GLY A CA 1
ATOM 1720 C C . GLY A 1 238 ? 2.70628 15.18148 41.86613 1.000 13.46755 261 GLY A C 1
ATOM 1721 O O . GLY A 1 238 ? 3.20398 16.25919 42.21215 1.000 13.60446 261 GLY A O 1
ATOM 1722 N N . LEU A 1 239 ? 3.40679 14.25089 41.22144 1.000 11.81257 262 LEU A N 1
ATOM 1723 C CA . LEU A 1 239 ? 4.77941 14.49435 40.77581 1.000 13.51079 262 LEU A CA 1
ATOM 1724 C C . LEU A 1 239 ? 4.70236 15.12893 39.39204 1.000 11.21667 262 LEU A C 1
ATOM 1725 O O . LEU A 1 239 ? 4.88335 14.47624 38.36125 1.000 12.80396 262 LEU A O 1
ATOM 1730 N N . THR A 1 240 ? 4.42444 16.42667 39.38019 1.000 10.51595 263 THR A N 1
ATOM 1731 C CA . THR A 1 240 ? 4.05895 17.17492 38.19017 1.000 11.32440 263 THR A CA 1
ATOM 1732 C C . THR A 1 240 ? 4.96818 18.38164 38.03712 1.000 11.76755 263 THR A C 1
ATOM 1733 O O . THR A 1 240 ? 5.54030 18.86367 39.01907 1.000 12.00761 263 THR A O 1
ATOM 1737 N N . PRO A 1 241 ? 5.10869 18.89952 36.81390 1.000 13.91135 264 PRO A N 1
ATOM 1738 C CA . PRO A 1 241 ? 5.88558 20.13901 36.63860 1.000 13.60805 264 PRO A CA 1
ATOM 1739 C C . PRO A 1 241 ? 5.38943 21.28808 37.50150 1.000 14.67085 264 PRO A C 1
ATOM 1740 O O . PRO A 1 241 ? 6.20392 22.05310 38.03511 1.000 15.77640 264 PRO A O 1
ATOM 1744 N N . GLU A 1 242 ? 4.06814 21.41508 37.66042 1.000 14.59113 265 GLU A N 1
ATOM 1745 C CA . GLU A 1 242 ? 3.49193 22.44464 38.52043 1.000 17.18409 265 GLU A CA 1
ATOM 1746 C C . GLU A 1 242 ? 4.01289 22.34872 39.94996 1.000 18.30509 265 GLU A C 1
ATOM 1747 O O . GLU A 1 242 ? 4.15754 23.37252 40.63275 1.000 19.72173 265 GLU A O 1
ATOM 1753 N N . ASN A 1 243 ? 4.30046 21.13888 40.42384 1.000 15.04584 266 ASN A N 1
ATOM 1754 C CA . ASN A 1 243 ? 4.81197 20.93337 41.76956 1.000 14.33146 266 ASN A CA 1
ATOM 1755 C C . ASN A 1 243 ? 6.33089 20.79986 41.80826 1.000 15.57718 266 ASN A C 1
ATOM 1756 O O . ASN A 1 243 ? 6.88067 20.39534 42.83795 1.000 16.07463 266 ASN A O 1
ATOM 1761 N N . GLY A 1 244 ? 7.01595 21.13484 40.71612 1.000 13.41586 267 GLY A N 1
ATOM 1762 C CA . GLY A 1 244 ? 8.46679 21.15717 40.70192 1.000 14.15032 267 GLY A CA 1
ATOM 1763 C C . GLY A 1 244 ? 9.14635 19.85270 40.34968 1.000 13.38912 267 GLY A C 1
ATOM 1764 O O . GLY A 1 244 ? 10.34676 19.71047 40.61496 1.000 12.76251 267 GLY A O 1
ATOM 1765 N N . TYR A 1 245 ? 8.42795 18.90184 39.75447 1.000 11.55370 268 TYR A N 1
ATOM 1766 C CA . TYR A 1 245 ? 8.98003 17.60486 39.37404 1.000 10.82581 268 TYR A CA 1
ATOM 1767 C C . TYR A 1 245 ? 9.05580 17.52421 37.85503 1.000 10.22292 268 TYR A C 1
ATOM 1768 O O . TYR A 1 245 ? 8.02606 17.59473 37.17664 1.000 11.01763 268 TYR A O 1
ATOM 1777 N N . TYR A 1 246 ? 10.26412 17.34873 37.32677 1.000 9.57137 269 TYR A N 1
ATOM 1778 C CA . TYR A 1 246 ? 10.48772 17.34914 35.88601 1.000 9.68716 269 TYR A CA 1
ATOM 1779 C C . TYR A 1 246 ? 11.19077 16.06793 35.47085 1.000 7.42192 269 TYR A C 1
ATOM 1780 O O . TYR A 1 246 ? 12.25777 15.74149 35.99729 1.000 10.02557 269 TYR A O 1
ATOM 1789 N N . VAL A 1 247 ? 10.59501 15.36135 34.51489 1.000 8.68607 270 VAL A N 1
ATOM 1790 C CA . VAL A 1 247 ? 11.13327 14.11111 33.99832 1.000 8.71200 270 VAL A CA 1
ATOM 1791 C C . VAL A 1 247 ? 11.87567 14.39248 32.70157 1.000 8.13774 270 VAL A C 1
ATOM 1792 O O . VAL A 1 247 ? 11.36997 15.10446 31.82186 1.000 9.79746 270 VAL A O 1
ATOM 1796 N N . MET A 1 248 ? 13.08650 13.85535 32.59433 1.000 8.17332 271 MET A N 1
ATOM 1797 C CA . MET A 1 248 ? 13.84571 13.83654 31.35261 1.000 8.18787 271 MET A CA 1
ATOM 1798 C C . MET A 1 248 ? 13.88807 12.38547 30.89360 1.000 8.09858 271 MET A C 1
ATOM 1799 O O . MET A 1 248 ? 14.38129 11.52730 31.62999 1.000 8.74219 271 MET A O 1
ATOM 1804 N N . SER A 1 249 ? 13.32744 12.10099 29.71253 1.000 6.86774 272 SER A N 1
ATOM 1805 C CA . SER A 1 249 ? 13.19339 10.72828 29.22780 1.000 7.21428 272 SER A CA 1
ATOM 1806 C C . SER A 1 249 ? 14.07017 10.47159 28.00835 1.000 7.14157 272 SER A C 1
ATOM 1807 O O . SER A 1 249 ? 14.08735 11.27289 27.06691 1.000 7.99465 272 SER A O 1
ATOM 1810 N N . TYR A 1 250 ? 14.76499 9.32234 28.00628 1.000 7.50584 273 TYR A N 1
ATOM 1811 C CA . TYR A 1 250 ? 15.67842 8.99845 26.91645 1.000 6.33743 273 TYR A CA 1
ATOM 1812 C C . TYR A 1 250 ? 15.15644 7.94569 25.94544 1.000 7.04452 273 TYR A C 1
ATOM 1813 O O . TYR A 1 250 ? 15.75753 7.77588 24.88546 1.000 8.25456 273 TYR A O 1
ATOM 1822 N N . SER A 1 251 ? 14.04202 7.27586 26.24266 1.000 7.35246 274 SER A N 1
ATOM 1823 C CA . SER A 1 251 ? 13.63336 6.12482 25.44244 1.000 7.91275 274 SER A CA 1
ATOM 1824 C C . SER A 1 251 ? 12.18698 6.19476 24.96800 1.000 8.66842 274 SER A C 1
ATOM 1825 O O . SER A 1 251 ? 11.65454 5.18722 24.48083 1.000 9.82515 274 SER A O 1
ATOM 1828 N N . ILE A 1 252 ? 11.53701 7.35033 25.08692 1.000 7.65708 275 ILE A N 1
ATOM 1829 C CA . ILE A 1 252 ? 10.24187 7.57773 24.45576 1.000 6.73995 275 ILE A CA 1
ATOM 1830 C C . ILE A 1 252 ? 10.26225 8.95724 23.82115 1.000 8.15100 275 ILE A C 1
ATOM 1831 O O . ILE A 1 252 ? 10.94478 9.87191 24.29553 1.000 8.12941 275 ILE A O 1
ATOM 1836 N N . ALA A 1 253 ? 9.49406 9.10683 22.73955 1.000 8.12886 276 ALA A N 1
ATOM 1837 C CA . ALA A 1 253 ? 9.37323 10.38851 22.05989 1.000 7.84407 276 ALA A CA 1
ATOM 1838 C C . ALA A 1 253 ? 7.97141 10.51715 21.47755 1.000 6.74650 276 ALA A C 1
ATOM 1839 O O . ALA A 1 253 ? 7.02036 9.95563 22.02768 1.000 6.71977 276 ALA A O 1
ATOM 1841 N N . GLU A 1 254 ? 7.82745 11.21624 20.35168 1.000 7.44498 277 GLU A N 1
ATOM 1842 C CA . GLU A 1 254 ? 6.49213 11.62632 19.91559 1.000 8.02761 277 GLU A CA 1
ATOM 1843 C C . GLU A 1 254 ? 5.55288 10.44161 19.68512 1.000 7.66625 277 GLU A C 1
ATOM 1844 O O . GLU A 1 254 ? 4.35186 10.56066 19.93800 1.000 8.89407 277 GLU A O 1
ATOM 1850 N N . GLU A 1 255 ? 6.06379 9.29367 19.22754 1.000 7.54601 278 GLU A N 1
ATOM 1851 C CA . GLU A 1 255 ? 5.17742 8.15761 18.97420 1.000 6.94293 278 GLU A CA 1
ATOM 1852 C C . GLU A 1 255 ? 4.56424 7.64619 20.27212 1.000 7.38246 278 GLU A C 1
ATOM 1853 O O . GLU A 1 255 ? 3.33673 7.53869 20.39402 1.000 9.06602 278 GLU A O 1
ATOM 1859 N N . GLU A 1 256 ? 5.41362 7.30373 21.24821 1.000 8.32064 279 GLU A N 1
ATOM 1860 C CA . GLU A 1 256 ? 4.90746 6.77319 22.51007 1.000 6.89222 279 GLU A CA 1
ATOM 1861 C C . GLU A 1 256 ? 4.07664 7.80914 23.24942 1.000 7.58088 279 GLU A C 1
ATOM 1862 O O . GLU A 1 256 ? 3.09489 7.45351 23.91462 1.000 9.05094 279 GLU A O 1
ATOM 1868 N N . ILE A 1 257 ? 4.44515 9.09170 23.13701 1.000 8.72714 280 ILE A N 1
ATOM 1869 C CA . ILE A 1 257 ? 3.66365 10.14833 23.77256 1.000 8.81380 280 ILE A CA 1
ATOM 1870 C C . ILE A 1 257 ? 2.23339 10.14218 23.24289 1.000 8.65867 280 ILE A C 1
ATOM 1871 O O . ILE A 1 257 ? 1.27182 10.28669 24.01357 1.000 9.54928 280 ILE A O 1
ATOM 1876 N N . SER A 1 258 ? 2.06507 9.93157 21.93034 1.000 6.96160 281 SER A N 1
ATOM 1877 C CA . SER A 1 258 ? 0.71748 9.92918 21.34999 1.000 9.73500 281 SER A CA 1
ATOM 1878 C C . SER A 1 258 ? -0.10259 8.73153 21.81654 1.000 9.14152 281 SER A C 1
ATOM 1879 O O . SER A 1 258 ? -1.32997 8.82499 21.90215 1.000 8.61791 281 SER A O 1
ATOM 1882 N N . THR A 1 259 ? 0.54116 7.59960 22.11815 1.000 5.93837 282 THR A N 1
ATOM 1883 C CA . THR A 1 259 ? -0.19932 6.46699 22.66819 1.000 7.98089 282 THR A CA 1
ATOM 1884 C C . THR A 1 259 ? -0.53418 6.66994 24.14525 1.000 9.13171 282 THR A C 1
ATOM 1885 O O . THR A 1 259 ? -1.65492 6.36614 24.58179 1.000 9.01917 282 THR A O 1
ATOM 1889 N N . ILE A 1 260 ? 0.41618 7.20408 24.91715 1.000 7.95233 283 ILE A N 1
ATOM 1890 C CA . ILE A 1 260 ? 0.19856 7.42425 26.34458 1.000 8.54264 283 ILE A CA 1
ATOM 1891 C C . ILE A 1 260 ? -0.89136 8.46228 26.55781 1.000 10.51159 283 ILE A C 1
ATOM 1892 O O . ILE A 1 260 ? -1.77251 8.30017 27.41291 1.000 10.81549 283 ILE A O 1
ATOM 1897 N N . GLY A 1 261 ? -0.85007 9.53977 25.77259 1.000 11.09789 284 GLY A N 1
ATOM 1898 C CA . GLY A 1 261 ? -1.68217 10.70271 25.97891 1.000 9.80985 284 GLY A CA 1
ATOM 1899 C C . GLY A 1 261 ? -0.81248 11.87089 26.40396 1.000 11.08215 284 GLY A C 1
ATOM 1900 O O . GLY A 1 261 ? -0.22685 11.87009 27.49189 1.000 10.33280 284 GLY A O 1
ATOM 1901 N N . PRO A 1 262 ? -0.69505 12.88989 25.54740 1.000 11.37223 285 PRO A N 1
ATOM 1902 C CA . PRO A 1 262 ? 0.24442 13.98338 25.84298 1.000 9.57094 285 PRO A CA 1
ATOM 1903 C C . PRO A 1 262 ? -0.08904 14.76188 27.10296 1.000 11.25255 285 PRO A C 1
ATOM 1904 O O . PRO A 1 262 ? 0.81030 15.39544 27.65987 1.000 11.06002 285 PRO A O 1
ATOM 1908 N N . GLU A 1 263 ? -1.33801 14.72193 27.58313 1.000 12.29152 286 GLU A N 1
ATOM 1909 C CA . GLU A 1 263 ? -1.64774 15.39693 28.84258 1.000 12.57454 286 GLU A CA 1
ATOM 1910 C C . GLU A 1 263 ? -0.78152 14.87802 29.98537 1.000 9.53028 286 GLU A C 1
ATOM 1911 O O . GLU A 1 263 ? -0.52468 15.61221 30.94368 1.000 13.64718 286 GLU A O 1
ATOM 1917 N N . PHE A 1 264 ? -0.29609 13.63792 29.89793 1.000 9.42516 287 PHE A N 1
ATOM 1918 C CA . PHE A 1 264 ? 0.53384 13.08416 30.95829 1.000 8.85422 287 PHE A CA 1
ATOM 1919 C C . PHE A 1 264 ? 2.01233 13.38904 30.77642 1.000 11.68690 287 PHE A C 1
ATOM 1920 O O . PHE A 1 264 ? 2.81161 13.08868 31.67269 1.000 11.96393 287 PHE A O 1
ATOM 1928 N N . LEU A 1 265 ? 2.39867 13.98357 29.65005 1.000 10.06014 288 LEU A N 1
ATOM 1929 C CA . LEU A 1 265 ? 3.79401 14.28656 29.41447 1.000 9.87722 288 LEU A CA 1
ATOM 1930 C C . LEU A 1 265 ? 4.07342 15.76766 29.27724 1.000 11.71828 288 LEU A C 1
ATOM 1931 O O . LEU A 1 265 ? 5.24218 16.16207 29.35144 1.000 10.02896 288 LEU A O 1
ATOM 1936 N N . GLU A 1 266 ? 3.04056 16.58711 29.08801 1.000 9.75136 289 GLU A N 1
ATOM 1937 C CA . GLU A 1 266 ? 3.20183 18.03023 28.95706 1.000 9.53599 289 GLU A CA 1
ATOM 1938 C C . GLU A 1 266 ? 4.06646 18.59979 30.07535 1.000 10.53159 289 GLU A C 1
ATOM 1939 O O . GLU A 1 266 ? 3.80900 18.36935 31.25854 1.000 12.05569 289 GLU A O 1
ATOM 1945 N N . GLY A 1 267 ? 5.07747 19.37564 29.69168 1.000 10.20818 290 GLY A N 1
ATOM 1946 C CA . GLY A 1 267 ? 5.97830 19.99203 30.64193 1.000 10.89333 290 GLY A CA 1
ATOM 1947 C C . GLY A 1 267 ? 7.22581 19.19277 30.94996 1.000 9.41903 290 GLY A C 1
ATOM 1948 O O . GLY A 1 267 ? 8.16541 19.73821 31.54482 1.000 11.86110 290 GLY A O 1
ATOM 1949 N N . HIS A 1 268 ? 7.26620 17.91053 30.58800 1.000 8.68301 291 HIS A N 1
ATOM 1950 C CA . HIS A 1 268 ? 8.45635 17.10714 30.79761 1.000 8.14583 291 HIS A CA 1
ATOM 1951 C C . HIS A 1 268 ? 9.39095 17.26796 29.59339 1.000 11.17255 291 HIS A C 1
ATOM 1952 O O . HIS A 1 268 ? 9.11288 18.03388 28.66436 1.000 9.59462 291 HIS A O 1
ATOM 1959 N N . TYR A 1 269 ? 10.53004 16.57826 29.61693 1.000 6.66610 292 TYR A N 1
ATOM 1960 C CA . TYR A 1 269 ? 11.62483 16.87664 28.69591 1.000 8.49758 292 TYR A CA 1
ATOM 1961 C C . TYR A 1 269 ? 12.13479 15.62891 27.98787 1.000 7.51379 292 TYR A C 1
ATOM 1962 O O . TYR A 1 269 ? 11.99247 14.49824 28.46657 1.000 9.53788 292 TYR A O 1
ATOM 1971 N N . GLY A 1 270 ? 12.73910 15.87423 26.81811 1.000 7.67615 293 GLY A N 1
ATOM 1972 C CA . GLY A 1 270 ? 13.49873 14.86180 26.12121 1.000 7.98485 293 GLY A CA 1
ATOM 1973 C C . GLY A 1 270 ? 14.77319 15.46285 25.56169 1.000 7.77686 293 GLY A C 1
ATOM 1974 O O . GLY A 1 270 ? 14.93418 16.68260 25.48755 1.000 9.26290 293 GLY A O 1
ATOM 1975 N N . ALA A 1 271 ? 15.68650 14.57683 25.17525 1.000 8.49335 294 ALA A N 1
ATOM 1976 C CA . ALA A 1 271 ? 16.91762 14.95886 24.50139 1.000 8.49981 294 ALA A CA 1
ATOM 1977 C C . ALA A 1 271 ? 17.08468 14.01198 23.33035 1.000 8.15191 294 ALA A C 1
ATOM 1978 O O . ALA A 1 271 ? 17.08779 12.79454 23.52354 1.000 7.03241 294 ALA A O 1
ATOM 1980 N N . TRP A 1 272 ? 17.19456 14.56015 22.12687 1.000 7.51022 295 TRP A N 1
ATOM 1981 C CA . TRP A 1 272 ? 17.14517 13.74406 20.92204 1.000 7.09374 295 TRP A CA 1
ATOM 1982 C C . TRP A 1 272 ? 17.92519 14.42171 19.80763 1.000 7.94608 295 TRP A C 1
ATOM 1983 O O . TRP A 1 272 ? 18.26224 15.60581 19.88190 1.000 10.49747 295 TRP A O 1
ATOM 1994 N N . ASN A 1 273 ? 18.17701 13.66550 18.74380 1.000 6.40388 296 ASN A N 1
ATOM 1995 C CA . ASN A 1 273 ? 18.81289 14.25783 17.57741 1.000 8.60893 296 ASN A CA 1
ATOM 1996 C C . ASN A 1 273 ? 17.80840 14.70402 16.52470 1.000 7.99562 296 ASN A C 1
ATOM 1997 O O . ASN A 1 273 ? 18.05138 15.70040 15.83452 1.000 10.89455 296 ASN A O 1
ATOM 2002 N N . TYR A 1 274 ? 16.67698 14.01506 16.40309 1.000 6.83528 297 TYR A N 1
ATOM 2003 C CA . TYR A 1 274 ? 15.57319 14.46464 15.57720 1.000 5.95296 297 TYR A CA 1
ATOM 2004 C C . TYR A 1 274 ? 14.36171 14.71730 16.46272 1.000 8.80280 297 TYR A C 1
ATOM 2005 O O . TYR A 1 274 ? 14.09144 13.96246 17.39752 1.000 8.43635 297 TYR A O 1
ATOM 2014 N N . MET A 1 275 ? 13.63919 15.78297 16.16333 1.000 7.83293 298 MET A N 1
ATOM 2015 C CA . MET A 1 275 ? 12.32952 16.03801 16.74222 1.000 8.05486 298 MET A CA 1
ATOM 2016 C C . MET A 1 275 ? 11.39840 16.46870 15.62224 1.000 8.10468 298 MET A C 1
ATOM 2017 O O . MET A 1 275 ? 11.81023 17.20023 14.71612 1.000 8.52325 298 MET A O 1
ATOM 2022 N N . MET A 1 276 ? 10.13913 16.03512 15.69944 1.000 7.55655 299 MET A N 1
ATOM 2023 C CA . MET A 1 276 ? 9.18400 16.35616 14.64784 1.000 8.18936 299 MET A CA 1
ATOM 2024 C C . MET A 1 276 ? 9.03357 17.85976 14.45116 1.000 10.10173 299 MET A C 1
ATOM 2025 O O . MET A 1 276 ? 8.74003 18.31530 13.34255 1.000 10.90095 299 MET A O 1
ATOM 2030 N N . SER A 1 277 ? 9.24935 18.64295 15.49922 1.000 8.40967 300 SER A N 1
ATOM 2031 C CA . SER A 1 277 ? 9.04871 20.08271 15.42430 1.000 11.26518 300 SER A CA 1
ATOM 2032 C C . SER A 1 277 ? 10.18808 20.83153 14.74113 1.000 10.45141 300 SER A C 1
ATOM 2033 O O . SER A 1 277 ? 10.08584 22.05643 14.59590 1.000 12.90404 300 SER A O 1
ATOM 2036 N N . ILE A 1 278 ? 11.26699 20.14905 14.33883 1.000 9.09847 301 ILE A N 1
ATOM 2037 C CA . ILE A 1 278 ? 12.33716 20.81755 13.59502 1.000 6.92044 301 ILE A CA 1
ATOM 2038 C C . ILE A 1 278 ? 11.73602 21.49135 12.36860 1.000 11.29882 301 ILE A C 1
ATOM 2039 O O . ILE A 1 278 ? 11.02671 20.85985 11.57444 1.000 10.83676 301 ILE A O 1
ATOM 2044 N N . ASP A 1 279 ? 12.01814 22.78912 12.21595 1.000 13.07088 302 ASP A N 1
ATOM 2045 C CA . ASP A 1 279 ? 11.36307 23.63950 11.22370 1.000 11.87192 302 ASP A CA 1
ATOM 2046 C C . ASP A 1 279 ? 12.26833 23.78989 10.00265 1.000 13.00524 302 ASP A C 1
ATOM 2047 O O . ASP A 1 279 ? 12.88580 24.82986 9.77429 1.000 14.51457 302 ASP A O 1
ATOM 2052 N N . THR A 1 280 ? 12.33422 22.73182 9.20519 1.000 12.55960 303 THR A N 1
ATOM 2053 C CA . THR A 1 280 ? 13.11438 22.70134 7.97910 1.000 11.98673 303 THR A CA 1
ATOM 2054 C C . THR A 1 280 ? 12.31649 21.96596 6.91687 1.000 12.55833 303 THR A C 1
ATOM 2055 O O . THR A 1 280 ? 11.47138 21.12177 7.23992 1.000 10.10777 303 THR A O 1
ATOM 2059 N N . PRO A 1 281 ? 12.58684 22.23490 5.63682 1.000 13.66681 304 PRO A N 1
ATOM 2060 C CA . PRO A 1 281 ? 11.93010 21.43396 4.59216 1.000 12.89702 304 PRO A CA 1
ATOM 2061 C C . PRO A 1 281 ? 12.17204 19.94134 4.75170 1.000 11.32619 304 PRO A C 1
ATOM 2062 O O . PRO A 1 281 ? 11.23856 19.15582 4.57151 1.000 12.83487 304 PRO A O 1
ATOM 2066 N N . ALA A 1 282 ? 13.39182 19.52386 5.10533 1.000 11.67612 305 ALA A N 1
ATOM 2067 C CA . ALA A 1 282 ? 13.66091 18.09204 5.22766 1.000 11.07186 305 ALA A CA 1
ATOM 2068 C C . ALA A 1 282 ? 12.85434 17.47025 6.36005 1.000 11.11394 305 ALA A C 1
ATOM 2069 O O . ALA A 1 282 ? 12.37941 16.33277 6.24223 1.000 11.07100 305 ALA A O 1
ATOM 2071 N N . SER A 1 283 ? 12.70277 18.19023 7.47144 1.000 10.60694 306 SER A N 1
ATOM 2072 C CA . SER A 1 283 ? 11.92572 17.64657 8.57951 1.000 9.65743 306 SER A CA 1
ATOM 2073 C C . SER A 1 283 ? 10.44313 17.60515 8.23765 1.000 10.15235 306 SER A C 1
ATOM 2074 O O . SER A 1 283 ? 9.75032 16.62787 8.55626 1.000 10.55803 306 SER A O 1
ATOM 2077 N N . LYS A 1 284 ? 9.93854 18.65273 7.58407 1.000 10.15051 307 LYS A N 1
ATOM 2078 C CA . LYS A 1 284 ? 8.52777 18.67104 7.21654 1.000 8.91040 307 LYS A CA 1
ATOM 2079 C C . LYS A 1 284 ? 8.21380 17.61272 6.16509 1.000 9.76575 307 LYS A C 1
ATOM 2080 O O . LYS A 1 284 ? 7.12777 17.02102 6.17572 1.000 12.29422 307 LYS A O 1
ATOM 2086 N N . LYS A 1 285 ? 9.14864 17.36434 5.24734 1.000 10.87722 308 LYS A N 1
ATOM 2087 C CA . LYS A 1 285 ? 8.91915 16.36261 4.21001 1.000 10.83427 308 LYS A CA 1
ATOM 2088 C C . LYS A 1 285 ? 8.84189 14.95987 4.80294 1.000 11.44924 308 LYS A C 1
ATOM 2089 O O . LYS A 1 285 ? 8.01035 14.14846 4.38220 1.000 12.25198 308 LYS A O 1
ATOM 2095 N N . PHE A 1 286 ? 9.70296 14.65991 5.77796 1.000 9.34012 309 PHE A N 1
ATOM 2096 C CA . PHE A 1 286 ? 9.64775 13.37791 6.47539 1.000 8.25961 309 PHE A CA 1
ATOM 2097 C C . PHE A 1 286 ? 8.27690 13.17161 7.10783 1.000 8.54308 309 PHE A C 1
ATOM 2098 O O . PHE A 1 286 ? 7.63959 12.12443 6.92648 1.000 8.83303 309 PHE A O 1
ATOM 2106 N N . ALA A 1 287 ? 7.80552 14.17461 7.85168 1.000 10.56917 310 ALA A N 1
ATOM 2107 C CA . ALA A 1 287 ? 6.51267 14.07428 8.52580 1.000 8.62966 310 ALA A CA 1
ATOM 2108 C C . ALA A 1 287 ? 5.37249 13.96228 7.52447 1.000 9.78752 310 ALA A C 1
ATOM 2109 O O . ALA A 1 287 ? 4.45169 13.15518 7.70149 1.000 11.49263 310 ALA A O 1
ATOM 2111 N N . SER A 1 288 ? 5.40477 14.79079 6.47828 1.000 10.75465 311 SER A N 1
ATOM 2112 C CA . SER A 1 288 ? 4.33399 14.78524 5.48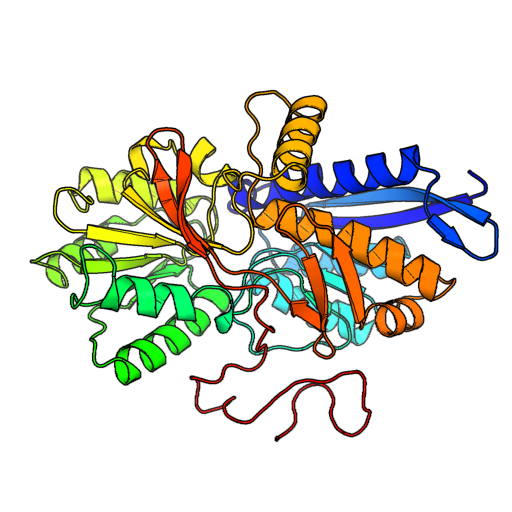746 1.000 10.76464 311 SER A CA 1
ATOM 2113 C C . SER A 1 288 ? 4.29079 13.46483 4.72929 1.000 10.60390 311 SER A C 1
ATOM 2114 O O . SER A 1 288 ? 3.20929 12.91634 4.47259 1.000 10.88856 311 SER A O 1
ATOM 2117 N N . ASP A 1 289 ? 5.46226 12.94243 4.35397 1.000 9.59649 312 ASP A N 1
ATOM 2118 C CA . ASP A 1 289 ? 5.51078 11.66197 3.65778 1.000 10.80435 312 ASP A CA 1
ATOM 2119 C C . ASP A 1 289 ? 5.01737 10.53692 4.55458 1.000 9.77257 312 ASP A C 1
ATOM 2120 O O . ASP A 1 289 ? 4.30059 9.64169 4.09499 1.000 10.94039 312 ASP A O 1
ATOM 2125 N N . PHE A 1 290 ? 5.37676 10.57183 5.84317 1.000 9.23449 313 PHE A N 1
ATOM 2126 C CA . PHE A 1 290 ? 4.93944 9.50559 6.73498 1.000 8.95154 313 PHE A CA 1
ATOM 2127 C C . PHE A 1 290 ? 3.42692 9.53105 6.92293 1.000 9.86534 313 PHE A C 1
ATOM 2128 O O . PHE A 1 290 ? 2.78769 8.47652 6.95746 1.000 10.54968 313 PHE A O 1
ATOM 2136 N N . LYS A 1 291 ? 2.83983 10.72688 7.03058 1.000 9.41872 314 LYS A N 1
ATOM 2137 C CA . LYS A 1 291 ? 1.39278 10.83674 7.18935 1.000 9.06396 314 LYS A CA 1
ATOM 2138 C C . LYS A 1 291 ? 0.66379 10.42196 5.91933 1.000 9.06486 314 LYS A C 1
ATOM 2139 O O . LYS A 1 291 ? -0.41484 9.82056 5.98223 1.000 11.79100 314 LYS A O 1
ATOM 2145 N N . ALA A 1 292 ? 1.21936 10.76409 4.75645 1.000 11.83217 315 ALA A N 1
ATOM 2146 C CA . ALA A 1 292 ? 0.57417 10.38986 3.50371 1.000 15.79815 315 ALA A CA 1
ATOM 2147 C C . ALA A 1 292 ? 0.49749 8.87641 3.35497 1.000 13.49668 315 ALA A C 1
ATOM 2148 O O . ALA A 1 292 ? -0.49507 8.34773 2.83379 1.000 13.91793 315 ALA A O 1
ATOM 2150 N N . LYS A 1 293 ? 1.52820 8.15969 3.82749 1.000 13.53907 316 LYS A N 1
ATOM 2151 C CA . LYS A 1 293 ? 1.56474 6.70645 3.69452 1.000 14.20083 316 LYS A CA 1
ATOM 2152 C C . LYS A 1 293 ? 0.76846 6.01185 4.79630 1.000 11.75999 316 LYS A C 1
ATOM 2153 O O . LYS A 1 293 ? 0.10056 5.00306 4.53506 1.000 15.10428 316 LYS A O 1
ATOM 2159 N N . TYR A 1 294 ? 0.79894 6.53655 6.02390 1.000 10.52093 317 TYR A N 1
ATOM 2160 C CA . TYR A 1 294 ? 0.27212 5.79874 7.16212 1.000 10.33467 317 TYR A CA 1
ATOM 2161 C C . TYR A 1 294 ? -0.89703 6.45870 7.87629 1.000 13.02330 317 TYR A C 1
ATOM 2162 O O . TYR A 1 294 ? -1.54652 5.79065 8.69279 1.000 14.58059 317 TYR A O 1
ATOM 2171 N N . GLY A 1 295 ? -1.19896 7.71948 7.59981 1.000 12.84153 318 GLY A N 1
ATOM 2172 C CA . GLY A 1 295 ? -2.34771 8.35788 8.21838 1.000 11.95170 318 GLY A CA 1
ATOM 2173 C C . GLY A 1 295 ? -1.99306 9.69913 8.82469 1.000 12.26406 318 GLY A C 1
ATOM 2174 O O . GLY A 1 295 ? -0.88611 9.91192 9.32461 1.000 10.05990 318 GLY A O 1
ATOM 2175 N N . ASN A 1 296 ? -2.96022 10.61846 8.79932 1.000 11.67931 319 ASN A N 1
ATOM 2176 C CA . ASN A 1 296 ? -2.68164 11.98511 9.22168 1.000 11.68141 319 ASN A CA 1
ATOM 2177 C C . ASN A 1 296 ? -2.45459 12.11257 10.72051 1.000 11.02934 319 ASN A C 1
ATOM 2178 O O . ASN A 1 296 ? -1.90671 13.12538 11.17104 1.000 13.72817 319 ASN A O 1
ATOM 2183 N N . ASP A 1 297 ? -2.84250 11.10705 11.49686 1.000 11.81151 320 ASP A N 1
ATOM 2184 C CA . ASP A 1 297 ? -2.58805 11.10006 12.92722 1.000 10.80302 320 ASP A CA 1
ATOM 2185 C C . ASP A 1 297 ? -1.14552 10.75492 13.27164 1.000 10.05020 320 ASP A C 1
ATOM 2186 O O . ASP A 1 297 ? -0.73053 10.96843 14.41421 1.000 11.11479 320 ASP A O 1
ATOM 2191 N N . ARG A 1 298 ? -0.38419 10.20965 12.32664 1.000 9.58055 321 ARG A N 1
ATOM 2192 C CA . ARG A 1 298 ? 0.85281 9.52354 12.68013 1.000 8.47857 321 ARG A CA 1
ATOM 2193 C C . ARG A 1 298 ? 1.98012 10.51275 12.95776 1.000 9.56787 321 ARG A C 1
ATOM 2194 O O . ARG A 1 298 ? 2.14997 11.51095 12.25192 1.000 11.32659 321 ARG A O 1
ATOM 2202 N N . GLN A 1 299 ? 2.76198 10.21241 13.98816 1.000 8.40299 322 GLN A N 1
ATOM 2203 C CA . GLN A 1 299 ? 3.91297 11.01854 14.35343 1.000 9.20740 322 GLN A CA 1
ATOM 2204 C C . GLN A 1 299 ? 5.18092 10.47712 13.70639 1.000 10.14686 322 GLN A C 1
ATOM 2205 O O . GLN A 1 299 ? 5.26063 9.31048 13.30271 1.000 10.78188 322 GLN A O 1
ATOM 2211 N N . VAL A 1 300 ? 6.16889 11.36770 13.58393 1.000 7.90471 323 VAL A N 1
ATOM 2212 C CA . VAL A 1 300 ? 7.56138 10.97568 13.40168 1.000 7.98486 323 VAL A CA 1
ATOM 2213 C C . VAL A 1 300 ? 8.34738 11.46163 14.61091 1.000 8.55823 323 VAL A C 1
ATOM 2214 O O . VAL A 1 300 ? 7.89962 12.31643 15.37676 1.000 8.53348 323 VAL A O 1
ATOM 2218 N N . ALA A 1 301 ? 9.53357 10.88878 14.77871 1.000 7.98014 324 ALA A N 1
ATOM 2219 C CA . ALA A 1 301 ? 10.30243 11.03368 16.00895 1.000 7.27267 324 ALA A CA 1
ATOM 2220 C C . ALA A 1 301 ? 11.70488 10.50046 15.76069 1.000 6.99348 324 ALA A C 1
ATOM 2221 O O . ALA A 1 301 ? 11.97152 9.85466 14.74674 1.000 7.63035 324 ALA A O 1
ATOM 2223 N N . ASP A 1 302 ? 12.58277 10.72878 16.74254 1.000 6.86273 325 ASP A N 1
ATOM 2224 C CA . ASP A 1 302 ? 13.97970 10.31488 16.61191 1.000 6.39466 325 ASP A CA 1
ATOM 2225 C C . ASP A 1 302 ? 14.16167 8.82929 16.31777 1.000 6.80387 325 ASP A C 1
ATOM 2226 O O . ASP A 1 302 ? 14.97827 8.49852 15.44060 1.000 7.70197 325 ASP A O 1
ATOM 2231 N N . PRO A 1 303 ? 13.50472 7.89277 17.01269 1.000 7.96442 326 PRO A N 1
ATOM 2232 C CA . PRO A 1 303 ? 13.73032 6.48206 16.66501 1.000 6.39207 326 PRO A CA 1
ATOM 2233 C C . PRO A 1 303 ? 13.42445 6.20163 15.20681 1.000 5.57916 326 PRO A C 1
ATOM 2234 O O . PRO A 1 303 ? 14.17690 5.48454 14.53362 1.000 7.74626 326 PRO A O 1
ATOM 2238 N N . GLN A 1 304 ? 12.33575 6.78129 14.69553 1.000 7.61114 327 GLN A N 1
ATOM 2239 C CA . GLN A 1 304 ? 11.97588 6.59450 13.29286 1.000 8.80796 327 GLN A CA 1
ATOM 2240 C C . GLN A 1 304 ? 12.98784 7.24435 12.36572 1.000 6.86405 327 GLN A C 1
ATOM 2241 O O . GLN A 1 304 ? 13.37433 6.65110 11.35570 1.000 8.58771 327 GLN A O 1
ATOM 2247 N N . GLU A 1 305 ? 13.40777 8.47760 12.68164 1.000 6.90593 328 GLU A N 1
ATOM 2248 C CA . GLU A 1 305 ? 14.40841 9.15829 11.86625 1.000 8.27588 328 GLU A CA 1
ATOM 2249 C C . GLU A 1 305 ? 15.69928 8.35399 11.81860 1.000 7.21930 328 GLU A C 1
ATOM 2250 O O . GLU A 1 305 ? 16.32011 8.21258 10.75737 1.000 7.25582 328 GLU A O 1
ATOM 2256 N N . SER A 1 306 ? 16.09156 7.78426 12.95777 1.000 7.11107 329 SER A N 1
ATOM 2257 C CA . SER A 1 306 ? 17.27412 6.93653 13.01102 1.000 6.59041 329 SER A CA 1
ATOM 2258 C C . SER A 1 306 ? 17.14029 5.72972 12.08744 1.000 8.73391 329 SER A C 1
ATOM 2259 O O . SER A 1 306 ? 18.07884 5.38703 11.35683 1.000 8.37009 329 SER A O 1
ATOM 2262 N N . ALA A 1 307 ? 15.97505 5.06880 12.11003 1.000 8.89356 330 ALA A N 1
ATOM 2263 C CA . ALA A 1 307 ? 15.78167 3.86435 11.30129 1.000 6.80428 330 ALA A CA 1
ATOM 2264 C C . ALA A 1 307 ? 15.69223 4.19865 9.81630 1.000 8.84287 330 ALA A C 1
ATOM 2265 O O . ALA A 1 307 ? 16.23103 3.46755 8.97516 1.000 8.52828 330 ALA A O 1
ATOM 2267 N N . TYR A 1 308 ? 14.99346 5.28682 9.48410 1.000 8.08238 331 TYR A N 1
ATOM 2268 C CA . TYR A 1 308 ? 14.95292 5.80937 8.12354 1.000 7.61817 331 TYR A CA 1
ATOM 2269 C C . TYR A 1 308 ? 16.35541 5.99665 7.56818 1.000 9.01191 331 TYR A C 1
ATOM 2270 O O . TYR A 1 308 ? 16.67393 5.53379 6.46509 1.000 9.38732 331 TYR A O 1
ATOM 2279 N N . ASN A 1 309 ? 17.20583 6.68195 8.33474 1.000 7.53625 332 ASN A N 1
ATOM 2280 C CA . ASN A 1 309 ? 18.57465 6.94460 7.90637 1.000 9.50947 332 ASN A CA 1
ATOM 2281 C C . ASN A 1 309 ? 19.35088 5.65867 7.62256 1.000 9.32547 332 ASN A C 1
ATOM 2282 O O . ASN A 1 309 ? 20.14630 5.60998 6.67880 1.000 8.89014 332 ASN A O 1
ATOM 2287 N N . MET A 1 310 ? 19.14940 4.61639 8.43172 1.000 8.97518 333 MET A N 1
ATOM 2288 C CA . MET A 1 310 ? 19.85342 3.35154 8.21136 1.000 8.57167 333 MET A CA 1
ATOM 2289 C C . MET A 1 310 ? 19.69415 2.86480 6.77756 1.000 9.97113 333 MET A C 1
ATOM 2290 O O . MET A 1 310 ? 20.65984 2.41468 6.14420 1.000 8.41520 333 MET A O 1
ATOM 2295 N N . VAL A 1 311 ? 18.45962 2.89374 6.27438 1.000 8.63482 334 VAL A N 1
ATOM 2296 C CA . VAL A 1 311 ? 18.18151 2.34165 4.95551 1.000 7.88017 334 VAL A CA 1
ATOM 2297 C C . VAL A 1 311 ? 18.87267 3.16680 3.88384 1.000 8.64924 334 VAL A C 1
ATOM 2298 O O . VAL A 1 311 ? 19.48773 2.61855 2.96171 1.000 8.94265 334 VAL A O 1
ATOM 2302 N N . TYR A 1 312 ? 18.80035 4.49823 3.99434 1.000 8.73380 335 TYR A N 1
ATOM 2303 C CA . TYR A 1 312 ? 19.45353 5.34713 3.00345 1.000 9.08513 335 TYR A CA 1
ATOM 2304 C C . TYR A 1 312 ? 20.97232 5.23258 3.07451 1.000 9.38872 335 TYR A C 1
ATOM 2305 O O . TYR A 1 312 ? 21.65098 5.27484 2.04120 1.000 9.97916 335 TYR A O 1
ATOM 2314 N N . LEU A 1 313 ? 21.52156 5.10368 4.28031 1.000 8.97270 336 LEU A N 1
ATOM 2315 C CA . LEU A 1 313 ? 22.96947 4.98585 4.42230 1.000 6.96047 336 LEU A CA 1
ATOM 2316 C C . LEU A 1 313 ? 23.45708 3.65480 3.86345 1.000 11.80631 336 LEU A C 1
ATOM 2317 O O . LEU A 1 313 ? 24.46095 3.60482 3.13758 1.000 9.47228 336 LEU A O 1
ATOM 2322 N N . TRP A 1 314 ? 22.73505 2.57117 4.16985 1.000 10.09923 337 TRP A N 1
ATOM 2323 C CA . TRP A 1 314 ? 23.05341 1.27301 3.58097 1.000 11.11563 337 TRP A CA 1
ATOM 2324 C C . TRP A 1 314 ? 23.00397 1.33060 2.05944 1.000 10.61760 337 TRP A C 1
ATOM 2325 O O . TRP A 1 314 ? 23.92265 0.84516 1.38944 1.000 11.38859 337 TRP A O 1
ATOM 2336 N N . LYS A 1 315 ? 21.96565 1.96153 1.49862 1.000 9.34453 338 LYS A N 1
ATOM 2337 C CA . LYS A 1 315 ? 21.85169 2.06322 0.04555 1.000 10.31040 338 LYS A CA 1
ATOM 2338 C C . LYS A 1 315 ? 23.05052 2.79087 -0.54795 1.000 12.27389 338 LYS A C 1
ATOM 2339 O O . LYS A 1 315 ? 23.61675 2.35540 -1.55934 1.000 10.88697 338 LYS A O 1
ATOM 2345 N N . ALA A 1 316 ? 23.45383 3.90028 0.07360 1.000 9.97545 339 ALA A N 1
ATOM 2346 C CA . ALA A 1 316 ? 24.61616 4.63074 -0.41624 1.000 9.47469 339 ALA A CA 1
ATOM 2347 C C . ALA A 1 316 ? 25.87299 3.77523 -0.33253 1.000 11.88027 339 ALA A C 1
ATOM 2348 O O . ALA A 1 316 ? 26.69773 3.78184 -1.25404 1.000 13.29771 339 ALA A O 1
ATOM 2350 N N . ALA A 1 317 ? 26.03726 3.02151 0.75969 1.000 9.10175 340 ALA A N 1
ATOM 2351 C CA . ALA A 1 317 ? 27.24113 2.20864 0.89944 1.000 10.30368 340 ALA A CA 1
ATOM 2352 C C . ALA A 1 317 ? 27.28786 1.10419 -0.15098 1.000 11.90912 340 ALA A C 1
ATOM 2353 O O . ALA A 1 317 ? 28.35895 0.79948 -0.68863 1.000 12.62732 340 ALA A O 1
ATOM 2355 N N . VAL A 1 318 ? 26.13468 0.50142 -0.45676 1.000 9.98493 341 VAL A N 1
ATOM 2356 C CA . VAL A 1 318 ? 26.07152 -0.53366 -1.48718 1.000 10.29536 341 VAL A CA 1
ATOM 2357 C C . VAL A 1 318 ? 26.53061 0.02567 -2.82611 1.000 11.79145 341 VAL A C 1
ATOM 2358 O O . VAL A 1 318 ? 27.32329 -0.59790 -3.54166 1.000 12.30881 341 VAL A O 1
ATOM 2362 N N . GLU A 1 319 ? 26.04304 1.21777 -3.18107 1.000 12.16281 342 GLU A N 1
ATOM 2363 C CA . GLU A 1 319 ? 26.39109 1.79428 -4.47529 1.000 12.45843 342 GLU A CA 1
ATOM 2364 C C . GLU A 1 319 ? 27.84616 2.23647 -4.51049 1.000 14.65253 342 GLU A C 1
ATOM 2365 O O . GLU A 1 319 ? 28.49656 2.14288 -5.55973 1.000 15.59132 342 GLU A O 1
ATOM 2371 N N . LYS A 1 320 ? 28.37452 2.70224 -3.37775 1.000 12.51147 343 LYS A N 1
ATOM 2372 C CA . LYS A 1 320 ? 29.79461 3.01968 -3.29436 1.000 11.29651 343 LYS A CA 1
ATOM 2373 C C . LYS A 1 320 ? 30.65206 1.76220 -3.42477 1.000 15.30053 343 LYS A C 1
ATOM 2374 O O . LYS A 1 320 ? 31.65973 1.76255 -4.14405 1.000 17.21684 343 LYS A O 1
ATOM 2380 N N . ALA A 1 321 ? 30.25715 0.67661 -2.74819 1.000 11.19836 344 ALA A N 1
ATOM 2381 C CA . ALA A 1 321 ? 30.99807 -0.58308 -2.80337 1.000 14.06300 344 ALA A CA 1
ATOM 2382 C C . ALA A 1 321 ? 30.79924 -1.33769 -4.10864 1.000 13.53302 344 ALA A C 1
ATOM 2383 O O . ALA A 1 321 ? 31.62209 -2.20622 -4.42860 1.000 15.08991 344 ALA A O 1
ATOM 2385 N N . ASN A 1 322 ? 29.73090 -1.03742 -4.85102 1.000 12.77806 345 ASN A N 1
ATOM 2386 C CA . ASN A 1 322 ? 29.30756 -1.83367 -6.00734 1.000 13.84429 345 ASN A CA 1
ATOM 2387 C C . ASN A 1 322 ? 29.14332 -3.30316 -5.63200 1.000 14.01090 345 ASN A C 1
ATOM 2388 O O . ASN A 1 322 ? 29.54878 -4.21118 -6.36231 1.000 14.34950 345 ASN A O 1
ATOM 2393 N N . SER A 1 323 ? 28.52190 -3.53646 -4.48306 1.000 13.65330 346 SER A N 1
ATOM 2394 C CA . SER A 1 323 ? 28.38995 -4.88312 -3.95402 1.000 11.77682 346 SER A CA 1
ATOM 2395 C C . SER A 1 323 ? 27.38665 -4.82853 -2.81325 1.000 11.99098 346 SER A C 1
ATOM 2396 O O . SER A 1 323 ? 27.24922 -3.79404 -2.15922 1.000 12.61204 346 SER A O 1
ATOM 2399 N N . PHE A 1 324 ? 26.67979 -5.93902 -2.60044 1.000 13.77813 347 PHE A N 1
ATOM 2400 C CA . PHE A 1 324 ? 25.87928 -6.14961 -1.40121 1.000 13.35512 347 PHE A CA 1
ATOM 2401 C C . PHE A 1 324 ? 26.63274 -6.90211 -0.30865 1.000 13.69964 347 PHE A C 1
ATOM 2402 O O . PHE A 1 324 ? 26.13494 -6.97500 0.81885 1.000 15.28255 347 PHE A O 1
ATOM 2410 N N . ASP A 1 325 ? 27.80634 -7.46322 -0.61602 1.000 15.16603 348 ASP A N 1
ATOM 2411 C CA . ASP A 1 325 ? 28.58673 -8.23148 0.35283 1.000 14.87436 348 ASP A CA 1
ATOM 2412 C C . ASP A 1 325 ? 28.81941 -7.40591 1.60891 1.000 18.66668 348 ASP A C 1
ATOM 2413 O O . ASP A 1 325 ? 29.30840 -6.27964 1.53377 1.000 15.97236 348 ASP A O 1
ATOM 2418 N N . ASP A 1 326 ? 28.46268 -7.95587 2.77345 1.000 20.23670 349 ASP A N 1
ATOM 2419 C CA . ASP A 1 326 ? 28.41980 -7.07801 3.94312 1.000 21.36302 349 ASP A CA 1
ATOM 2420 C C . ASP A 1 326 ? 29.80941 -6.61813 4.38543 1.000 20.43266 349 ASP A C 1
ATOM 2421 O O . ASP A 1 326 ? 29.93356 -5.54120 4.97319 1.000 18.13503 349 ASP A O 1
ATOM 2426 N N . ASP A 1 327 ? 30.87199 -7.37415 4.09635 1.000 18.79629 350 ASP A N 1
ATOM 2427 C CA . ASP A 1 327 ? 32.20262 -6.88431 4.44670 1.000 18.07192 350 ASP A CA 1
ATOM 2428 C C . ASP A 1 327 ? 32.59019 -5.67984 3.58789 1.000 15.78289 350 ASP A C 1
ATOM 2429 O O . ASP A 1 327 ? 33.15854 -4.69914 4.08822 1.000 16.25187 350 ASP A O 1
ATOM 2434 N N . LYS A 1 328 ? 32.25518 -5.72294 2.29507 1.000 17.28885 351 LYS A N 1
ATOM 2435 C CA . LYS A 1 328 ? 32.54379 -4.59087 1.42171 1.000 16.65372 351 LYS A CA 1
ATOM 2436 C C . LYS A 1 328 ? 31.61586 -3.41490 1.70124 1.000 13.14043 351 LYS A C 1
ATOM 2437 O O . LYS A 1 328 ? 32.04008 -2.25297 1.62020 1.000 13.38304 351 LYS A O 1
ATOM 2443 N N . VAL A 1 329 ? 30.34983 -3.69022 2.02932 1.000 10.91848 352 VAL A N 1
ATOM 2444 C CA . VAL A 1 329 ? 29.41943 -2.60677 2.33995 1.000 10.97134 352 VAL A CA 1
ATOM 2445 C C . VAL A 1 329 ? 29.80574 -1.93245 3.65085 1.000 12.99579 352 VAL A C 1
ATOM 2446 O O . VAL A 1 329 ? 29.82004 -0.69779 3.74679 1.000 11.08881 352 VAL A O 1
ATOM 2450 N N . ARG A 1 330 ? 30.13574 -2.72508 4.67684 1.000 11.89328 353 ARG A N 1
ATOM 2451 C CA . ARG A 1 330 ? 30.55448 -2.13816 5.94654 1.000 13.47486 353 ARG A CA 1
ATOM 2452 C C . ARG A 1 330 ? 31.82466 -1.32049 5.78057 1.000 12.03005 353 ARG A C 1
ATOM 2453 O O . ARG A 1 330 ? 31.97839 -0.26804 6.40687 1.000 13.73527 353 ARG A O 1
ATOM 2461 N N . GLU A 1 331 ? 32.74799 -1.78092 4.93414 1.000 12.77472 354 GLU A N 1
ATOM 2462 C CA . GLU A 1 331 ? 33.93978 -0.97352 4.70063 1.000 13.17925 354 GLU A CA 1
ATOM 2463 C C . GLU A 1 331 ? 33.58842 0.33956 4.01607 1.000 12.87665 354 GLU A C 1
ATOM 2464 O O . GLU A 1 331 ? 34.13088 1.39293 4.37511 1.000 15.29061 354 GLU A O 1
ATOM 2470 N N . ALA A 1 332 ? 32.66760 0.29694 3.04282 1.000 12.00583 355 ALA A N 1
ATOM 2471 C CA . ALA A 1 332 ? 32.29286 1.49268 2.29692 1.000 12.90636 355 ALA A CA 1
ATOM 2472 C C . ALA A 1 332 ? 31.44921 2.44056 3.13669 1.000 12.85734 355 ALA A C 1
ATOM 2473 O O . ALA A 1 332 ? 31.44906 3.65419 2.89191 1.000 11.83681 355 ALA A O 1
ATOM 2475 N N . LEU A 1 333 ? 30.73561 1.90815 4.13281 1.000 11.67536 356 LEU A N 1
ATOM 2476 C CA . LEU A 1 333 ? 29.75605 2.71508 4.86099 1.000 10.75240 356 LEU A CA 1
ATOM 2477 C C . LEU A 1 333 ? 30.41259 3.82108 5.68303 1.000 11.47810 356 LEU A C 1
ATOM 2478 O O . LEU A 1 333 ? 29.81664 4.88868 5.86361 1.000 9.65923 356 LEU A O 1
ATOM 2483 N N . ILE A 1 334 ? 31.63478 3.59777 6.17063 1.000 9.87182 357 ILE A N 1
ATOM 2484 C CA . ILE A 1 334 ? 32.32390 4.62590 6.93733 1.000 10.67270 357 ILE A CA 1
ATOM 2485 C C . ILE A 1 334 ? 32.58019 5.83310 6.04997 1.000 10.31327 357 ILE A C 1
ATOM 2486 O O . ILE A 1 334 ? 33.14353 5.71423 4.95449 1.000 12.51132 357 ILE A O 1
ATOM 2491 N N . GLY A 1 335 ? 32.15928 7.00313 6.51959 1.000 9.39920 358 GLY A N 1
ATOM 2492 C CA . GLY A 1 335 ? 32.33244 8.24933 5.80345 1.000 10.37436 358 GLY A CA 1
ATOM 2493 C C . GLY A 1 335 ? 31.10942 8.71835 5.04239 1.000 11.11114 358 GLY A C 1
ATOM 2494 O O . GLY A 1 335 ? 31.04931 9.89359 4.65775 1.000 12.10628 358 GLY A O 1
ATOM 2495 N N . ILE A 1 336 ? 30.13437 7.83687 4.81730 1.000 10.59552 359 ILE A N 1
ATOM 2496 C CA . ILE A 1 336 ? 28.95816 8.21555 4.04589 1.000 10.07961 359 ILE A CA 1
ATOM 2497 C C . ILE A 1 336 ? 28.18769 9.31610 4.76264 1.000 11.95787 359 ILE A C 1
ATOM 2498 O O . ILE A 1 336 ? 28.00418 9.28471 5.98603 1.000 10.40275 359 ILE A O 1
ATOM 2503 N N . GLU A 1 337 ? 27.74349 10.30790 3.99404 1.000 10.44208 360 GLU A N 1
ATOM 2504 C CA . GLU A 1 337 ? 26.92567 11.39716 4.50494 1.000 10.66196 360 GLU A CA 1
ATOM 2505 C C . GLU A 1 337 ? 25.52079 11.28905 3.92778 1.000 13.59674 360 GLU A C 1
ATOM 2506 O O . GLU A 1 337 ? 25.31612 10.74238 2.83921 1.000 14.88653 360 GLU A O 1
ATOM 2512 N N . PHE A 1 338 ? 24.55100 11.81808 4.66567 1.000 9.88902 361 PHE A N 1
ATOM 2513 C CA . PHE A 1 338 ? 23.16677 11.82678 4.22033 1.000 9.40726 361 PHE A CA 1
ATOM 2514 C C . PHE A 1 338 ? 22.50737 13.11338 4.69280 1.000 8.39270 361 PHE A C 1
ATOM 2515 O O . PHE A 1 338 ? 22.70063 13.53148 5.83985 1.000 10.21367 361 PHE A O 1
ATOM 2523 N N . ASP A 1 339 ? 21.75373 13.75574 3.79779 1.000 10.12696 362 ASP A N 1
ATOM 2524 C CA . ASP A 1 339 ? 20.92807 14.90766 4.16583 1.000 11.38908 362 ASP A CA 1
ATOM 2525 C C . ASP A 1 339 ? 19.62682 14.36225 4.74939 1.000 9.90186 362 ASP A C 1
ATOM 2526 O O . ASP A 1 339 ? 18.64462 14.11070 4.04397 1.000 11.80783 362 ASP A O 1
ATOM 2531 N N . ALA A 1 340 ? 19.63740 14.16523 6.05945 1.000 9.32277 363 ALA A N 1
ATOM 2532 C CA . ALA A 1 340 ? 18.58549 13.45648 6.77759 1.000 8.25636 363 ALA A CA 1
ATOM 2533 C C . ALA A 1 340 ? 17.50789 14.42374 7.23444 1.000 8.86913 363 ALA A C 1
ATOM 2534 O O . ALA A 1 340 ? 17.66542 15.64562 7.16065 1.000 10.37469 363 ALA A O 1
ATOM 2536 N N . PRO A 1 341 ? 16.37528 13.91153 7.72269 1.000 8.17944 364 PRO A N 1
ATOM 2537 C CA . PRO A 1 341 ? 15.35760 14.82946 8.25999 1.000 7.90111 364 PRO A CA 1
ATOM 2538 C C . PRO A 1 341 ? 15.86537 15.68885 9.41457 1.000 8.59824 364 PRO A C 1
ATOM 2539 O O . PRO A 1 341 ? 15.38749 16.82239 9.59564 1.000 10.46430 364 PRO A O 1
ATOM 2543 N N . GLN A 1 342 ? 16.83855 15.20252 10.19027 1.000 8.56530 365 GLN A N 1
ATOM 2544 C CA . GLN A 1 342 ? 17.38235 15.98468 11.29935 1.000 7.14703 365 GLN A CA 1
ATOM 2545 C C . GLN A 1 342 ? 18.39281 17.04298 10.86793 1.000 9.95033 365 GLN A C 1
ATOM 2546 O O . GLN A 1 342 ? 18.75086 17.89768 11.68238 1.000 10.29648 365 GLN A O 1
ATOM 2552 N N . GLY A 1 343 ? 18.86546 17.00466 9.63021 1.000 9.95791 366 GLY A N 1
ATOM 2553 C CA . GLY A 1 343 ? 20.05328 17.73115 9.24902 1.000 8.86337 366 GLY A CA 1
ATOM 2554 C C . GLY A 1 343 ? 21.09280 16.77358 8.71250 1.000 10.34614 366 GLY A C 1
ATOM 2555 O O . GLY A 1 343 ? 20.81034 15.59960 8.46580 1.000 9.61632 366 GLY A O 1
ATOM 2556 N N . PRO A 1 344 ? 22.32469 17.24904 8.54084 1.000 11.21705 367 PRO A N 1
ATOM 2557 C CA . PRO A 1 344 ? 23.37279 16.41452 7.93450 1.000 10.70387 367 PRO A CA 1
ATOM 2558 C C . PRO A 1 344 ? 23.89977 15.39098 8.92987 1.000 9.87754 367 PRO A C 1
ATOM 2559 O O . PRO A 1 344 ? 24.16915 15.71958 10.08526 1.000 10.95258 367 PRO A O 1
ATOM 2563 N N . VAL A 1 345 ? 24.01448 14.13542 8.48785 1.000 9.45463 368 VAL A N 1
ATOM 2564 C CA . VAL A 1 345 ? 24.58697 13.08461 9.31728 1.000 9.21040 368 VAL A CA 1
ATOM 2565 C C . VAL A 1 345 ? 25.71782 12.41348 8.54869 1.000 8.38530 368 VAL A C 1
ATOM 2566 O O . VAL A 1 345 ? 25.78051 12.46161 7.31782 1.000 10.53916 368 VAL A O 1
ATOM 2570 N N . LYS A 1 346 ? 26.62571 11.77948 9.29594 1.000 9.97912 369 LYS A N 1
ATOM 2571 C CA . LYS A 1 346 ? 27.79067 11.15239 8.68314 1.000 7.26732 369 LYS A CA 1
ATOM 2572 C C . LYS A 1 346 ? 28.19378 9.92563 9.49090 1.000 10.03959 369 LYS A C 1
ATOM 2573 O O . LYS A 1 346 ? 28.26460 9.97911 10.72314 1.000 9.65556 369 LYS A O 1
ATOM 2579 N N . VAL A 1 347 ? 28.45354 8.82220 8.80120 1.000 8.30788 370 VAL A N 1
ATOM 2580 C CA . VAL A 1 347 ? 28.89337 7.60225 9.47279 1.000 8.68076 370 VAL A CA 1
ATOM 2581 C C . VAL A 1 347 ? 30.37179 7.72869 9.81083 1.000 9.01016 370 VAL A C 1
ATOM 2582 O O . VAL A 1 347 ? 31.19276 8.07015 8.94528 1.000 10.08955 370 VAL A O 1
ATOM 2586 N N . MET A 1 348 ? 30.71274 7.46897 11.06807 1.000 8.32427 371 MET A N 1
ATOM 2587 C CA . MET A 1 348 ? 32.03526 7.72197 11.63447 1.000 9.55171 371 MET A CA 1
ATOM 2588 C C . MET A 1 348 ? 32.88272 6.45650 11.65211 1.000 10.56485 371 MET A C 1
ATOM 2589 O O . MET A 1 348 ? 32.36627 5.34974 11.47698 1.000 8.87266 371 MET A O 1
ATOM 2594 N N . PRO A 1 349 ? 34.20291 6.58547 11.84715 1.000 9.75883 372 PRO A N 1
ATOM 2595 C CA . PRO A 1 349 ? 35.05758 5.38464 11.91837 1.000 9.45811 372 PRO A CA 1
ATOM 2596 C C . PRO A 1 349 ? 34.64720 4.38592 12.98433 1.000 9.78428 372 PRO A C 1
ATOM 2597 O O . PRO A 1 349 ? 34.94437 3.19121 12.83683 1.000 9.90881 372 PRO A O 1
ATOM 2601 N N . ASN A 1 350 ? 33.98050 4.83021 14.05246 1.000 8.46184 373 ASN A N 1
ATOM 2602 C CA . ASN A 1 350 ? 33.49948 3.92250 15.08616 1.000 10.33734 373 ASN A CA 1
ATOM 2603 C C . ASN A 1 350 ? 32.12612 3.34292 14.77165 1.000 11.61766 373 ASN A C 1
ATOM 2604 O O . ASN A 1 350 ? 31.49297 2.78215 15.66947 1.000 8.40592 373 ASN A O 1
ATOM 2609 N N . HIS A 1 351 ? 31.65499 3.47028 13.52926 1.000 9.88748 374 HIS A N 1
ATOM 2610 C CA . HIS A 1 351 ? 30.39220 2.90730 13.04200 1.000 10.39167 374 HIS A CA 1
ATOM 2611 C C . HIS A 1 351 ? 29.15842 3.64441 13.55466 1.000 8.87485 374 HIS A C 1
ATOM 2612 O O . HIS A 1 351 ? 28.02772 3.25833 13.18943 1.000 8.34035 374 HIS A O 1
ATOM 2619 N N . HIS A 1 352 ? 29.31616 4.66057 14.39954 1.000 8.88493 375 HIS A N 1
ATOM 2620 C CA . HIS A 1 352 ? 28.19089 5.44306 14.89107 1.000 6.46589 375 HIS A CA 1
ATOM 2621 C C . HIS A 1 352 ? 27.97525 6.65376 13.97177 1.000 7.69575 375 HIS A C 1
ATOM 2622 O O . HIS A 1 352 ? 28.59757 6.77554 12.91348 1.000 9.47631 375 HIS A O 1
ATOM 2629 N N . LEU A 1 353 ? 27.07775 7.56743 14.34897 1.000 8.63174 376 LEU A N 1
ATOM 2630 C CA . LEU A 1 353 ? 26.60585 8.60917 13.44211 1.000 8.22170 376 LEU A CA 1
ATOM 2631 C C . LEU A 1 353 ? 26.81952 9.98447 14.05953 1.000 10.25968 376 LEU A C 1
ATOM 2632 O O . LEU A 1 353 ? 26.41701 10.21600 15.19633 1.000 8.60911 376 LEU A O 1
ATOM 2637 N N . SER A 1 354 ? 27.46880 10.88883 13.32698 1.000 9.79298 377 SER A N 1
ATOM 2638 C CA . SER A 1 354 ? 27.54299 12.27267 13.79665 1.000 8.59136 377 SER A CA 1
ATOM 2639 C C . SER A 1 354 ? 26.18806 12.94011 13.58861 1.000 8.10508 377 SER A C 1
ATOM 2640 O O . SER A 1 354 ? 25.56179 12.78836 12.53151 1.000 9.91744 377 SER A O 1
ATOM 2643 N N . GLN A 1 355 ? 25.70679 13.63061 14.62861 1.000 8.91371 378 GLN A N 1
ATOM 2644 C CA . GLN A 1 355 ? 24.31887 14.07328 14.69798 1.000 8.75230 378 GLN A CA 1
ATOM 2645 C C . GLN A 1 355 ? 24.22237 15.34477 15.52448 1.000 8.72107 378 GLN A C 1
ATOM 2646 O O . GLN A 1 355 ? 24.99834 15.55617 16.46221 1.000 10.52661 378 GLN A O 1
ATOM 2652 N N . THR A 1 356 ? 23.23520 16.16918 15.18694 1.000 8.56096 379 THR A N 1
ATOM 2653 C CA . THR A 1 356 ? 22.92501 17.37218 15.95116 1.000 9.18993 379 THR A CA 1
ATOM 2654 C C . THR A 1 356 ? 22.12558 16.99770 17.19234 1.000 9.58647 379 THR A C 1
ATOM 2655 O O . THR A 1 356 ? 21.33042 16.06376 17.15017 1.000 10.23341 379 THR A O 1
ATOM 2659 N N . VAL A 1 357 ? 22.33264 17.71432 18.30272 1.000 10.22282 380 VAL A N 1
ATOM 2660 C CA . VAL A 1 357 ? 21.65026 17.40906 19.56465 1.000 8.80483 380 VAL A CA 1
ATOM 2661 C C . VAL A 1 357 ? 20.63293 18.50137 19.87101 1.000 9.70202 380 VAL A C 1
ATOM 2662 O O . VAL A 1 357 ? 20.95412 19.69374 19.78683 1.000 11.34925 380 VAL A O 1
ATOM 2666 N N . ARG A 1 358 ? 19.41567 18.08909 20.24227 1.000 8.10674 381 ARG A N 1
ATOM 2667 C CA . ARG A 1 358 ? 18.33345 18.98366 20.63420 1.000 7.85519 381 ARG A CA 1
ATOM 2668 C C . ARG A 1 358 ? 17.83320 18.63345 22.03221 1.000 7.84360 381 ARG A C 1
ATOM 2669 O O . ARG A 1 358 ? 17.73576 17.45785 22.39077 1.000 9.17438 381 ARG A O 1
ATOM 2677 N N . ILE A 1 359 ? 17.50105 19.65599 22.81764 1.000 8.18034 382 ILE A N 1
ATOM 2678 C CA . ILE A 1 359 ? 16.76555 19.50297 24.07096 1.000 8.53366 382 ILE A CA 1
ATOM 2679 C C . ILE A 1 359 ? 15.37003 20.05941 23.84413 1.000 11.11876 382 ILE A C 1
ATOM 2680 O O . ILE A 1 359 ? 15.23070 21.16369 23.30563 1.000 8.85289 382 ILE A O 1
ATOM 2685 N N . GLY A 1 360 ? 14.34782 19.31449 24.25327 1.000 9.14452 383 GLY A N 1
ATOM 2686 C CA . GLY A 1 360 ? 12.97433 19.73603 24.04484 1.000 9.21410 383 GLY A CA 1
ATOM 2687 C C . GLY A 1 360 ? 12.11524 19.58653 25.28467 1.000 7.93893 383 GLY A C 1
ATOM 2688 O O . GLY A 1 360 ? 12.37593 18.75464 26.15333 1.000 7.59714 383 GLY A O 1
ATOM 2689 N N . LYS A 1 361 ? 11.06410 20.40967 25.34335 1.000 8.00782 384 LYS A N 1
ATOM 2690 C CA . LYS A 1 361 ? 10.04374 20.34858 26.38673 1.000 7.81285 384 LYS A CA 1
ATOM 2691 C C . LYS A 1 361 ? 8.71891 19.99330 25.72401 1.000 7.32347 384 LYS A C 1
ATOM 2692 O O . LYS A 1 361 ? 8.38064 20.55463 24.67875 1.000 10.70899 384 LYS A O 1
ATOM 2698 N N . ILE A 1 362 ? 7.98621 19.04670 26.30908 1.000 8.11773 385 ILE A N 1
ATOM 2699 C CA . ILE A 1 362 ? 6.83158 18.45512 25.63460 1.000 7.47209 385 ILE A CA 1
ATOM 2700 C C . ILE A 1 362 ? 5.62111 19.37410 25.77866 1.000 8.21875 385 ILE A C 1
ATOM 2701 O O . ILE A 1 362 ? 5.32596 19.87389 26.87059 1.000 11.09292 385 ILE A O 1
ATOM 2706 N N . THR A 1 363 ? 4.92421 19.60977 24.66663 1.000 10.60369 386 THR A N 1
ATOM 2707 C CA . THR A 1 363 ? 3.74831 20.47132 24.62779 1.000 8.99158 386 THR A CA 1
ATOM 2708 C C . THR A 1 363 ? 2.46623 19.67597 24.88072 1.000 13.57873 386 THR A C 1
ATOM 2709 O O . THR A 1 363 ? 2.45949 18.44329 24.94734 1.000 12.81338 386 THR A O 1
ATOM 2713 N N . LYS A 1 364 ? 1.35236 20.40899 24.99333 1.000 12.51336 387 LYS A N 1
ATOM 2714 C CA . LYS A 1 364 ? 0.08135 19.75966 25.28297 1.000 14.70636 387 LYS A CA 1
ATOM 2715 C C . LYS A 1 364 ? -0.34942 18.84236 24.14875 1.000 14.33525 387 LYS A C 1
ATOM 2716 O O . LYS A 1 364 ? -1.06930 17.86548 24.38772 1.000 14.71578 387 LYS A O 1
ATOM 2722 N N . ASP A 1 365 ? 0.07991 19.13851 22.91831 1.000 24.94810 388 ASP A N 1
ATOM 2723 C CA . ASP A 1 365 ? -0.20266 18.31126 21.75546 1.000 24.94810 388 ASP A CA 1
ATOM 2724 C C . ASP A 1 365 ? 0.78487 17.16709 21.58785 1.000 24.94810 388 ASP A C 1
ATOM 2725 O O . ASP A 1 365 ? 0.64119 16.38244 20.64596 1.000 24.94810 388 ASP A O 1
ATOM 2730 N N . GLY A 1 366 ? 1.78242 17.05096 22.45987 1.000 10.86834 389 GLY A N 1
ATOM 2731 C CA . GLY A 1 366 ? 2.72694 15.95526 22.33419 1.000 10.36776 389 GLY A CA 1
ATOM 2732 C C . GLY A 1 366 ? 3.88549 16.20125 21.39428 1.000 12.92836 389 GLY A C 1
ATOM 2733 O O . GLY A 1 366 ? 4.52428 15.23274 20.95800 1.000 10.46781 389 GLY A O 1
ATOM 2734 N N . GLN A 1 367 ? 4.16406 17.45284 21.04906 1.000 9.27987 390 GLN A N 1
ATOM 2735 C CA . GLN A 1 367 ? 5.35632 17.81478 20.30014 1.000 8.20765 390 GLN A CA 1
ATOM 2736 C C . GLN A 1 367 ? 6.42202 18.31958 21.26200 1.000 8.25093 390 GLN A C 1
ATOM 2737 O O . GLN A 1 367 ? 6.15703 18.55328 22.44456 1.000 11.86144 390 GLN A O 1
ATOM 2743 N N . PHE A 1 368 ? 7.63742 18.49720 20.74534 1.000 8.68114 391 PHE A N 1
ATOM 2744 C CA . PHE A 1 368 ? 8.70348 19.12646 21.51278 1.000 8.10512 391 PHE A CA 1
ATOM 2745 C C . PHE A 1 368 ? 8.80265 20.59630 21.14036 1.000 9.11656 391 PHE A C 1
ATOM 2746 O O . PHE A 1 368 ? 8.82602 20.94249 19.95259 1.000 12.06226 391 PHE A O 1
ATOM 2754 N N . GLU A 1 369 ? 8.85598 21.45284 22.15597 1.000 8.36429 392 GLU A N 1
ATOM 2755 C CA . GLU A 1 369 ? 9.37069 22.80525 21.99671 1.000 11.60591 392 GLU A CA 1
ATOM 2756 C C . GLU A 1 369 ? 10.88945 22.73918 22.10346 1.000 9.47923 392 GLU A C 1
ATOM 2757 O O . GLU A 1 369 ? 11.41848 22.31913 23.13766 1.000 10.42775 392 GLU A O 1
ATOM 2763 N N . ILE A 1 370 ? 11.59713 23.10758 21.03795 1.000 10.11644 393 ILE A N 1
ATOM 2764 C CA . ILE A 1 370 ? 13.05272 22.97059 21.03415 1.000 9.77577 393 ILE A CA 1
ATOM 2765 C C . ILE A 1 370 ? 13.66819 24.13041 21.80560 1.000 9.02652 393 ILE A C 1
ATOM 2766 O O . ILE A 1 370 ? 13.50678 25.30020 21.43100 1.000 13.16140 393 ILE A O 1
ATOM 2771 N N . LEU A 1 371 ? 14.37746 23.80571 22.88554 1.000 9.42791 394 LEU A N 1
ATOM 2772 C CA . LEU A 1 371 ? 14.94949 24.81224 23.76897 1.000 10.33398 394 LEU A CA 1
ATOM 2773 C C . LEU A 1 371 ? 16.43697 25.03608 23.54516 1.000 12.48078 394 LEU A C 1
ATOM 2774 O O . LEU A 1 371 ? 16.93057 26.14368 23.78825 1.000 12.59768 394 LEU A O 1
ATOM 2779 N N . GLU A 1 372 ? 17.16690 24.00654 23.12219 1.000 9.89164 395 GLU A N 1
ATOM 2780 C CA . GLU A 1 372 ? 18.59665 24.11080 22.87230 1.000 9.64250 395 GLU A CA 1
ATOM 2781 C C . GLU A 1 372 ? 18.94012 23.24175 21.67544 1.000 11.73958 395 GLU A C 1
ATOM 2782 O O . GLU A 1 372 ? 18.30260 22.21350 21.43015 1.000 12.31863 395 GLU A O 1
ATOM 2788 N N . GLU A 1 373 ? 19.95671 23.66099 20.93353 1.000 13.49019 396 GLU A N 1
ATOM 2789 C CA . GLU A 1 373 ? 20.36842 22.93514 19.73966 1.000 10.18662 396 GLU A CA 1
ATOM 2790 C C . GLU A 1 373 ? 21.84862 23.18345 19.54427 1.000 12.07836 396 GLU A C 1
ATOM 2791 O O . GLU A 1 373 ? 22.30175 24.32856 19.65756 1.000 12.40432 396 GLU A O 1
ATOM 2797 N N . THR A 1 374 ? 22.60237 22.12248 19.27466 1.000 12.96287 397 THR A N 1
ATOM 2798 C CA . THR A 1 374 ? 24.02802 22.33255 19.08200 1.000 13.49304 397 THR A CA 1
ATOM 2799 C C . THR A 1 374 ? 24.29010 23.09273 17.78674 1.000 12.66748 397 THR A C 1
ATOM 2800 O O . THR A 1 374 ? 23.47963 23.10542 16.85607 1.000 14.51242 397 THR A O 1
ATOM 2804 N N . ASP A 1 375 ? 25.44468 23.75449 17.75610 1.000 14.22622 398 ASP A N 1
ATOM 2805 C CA . ASP A 1 375 ? 25.93645 24.43444 16.56134 1.000 21.65715 398 ASP A CA 1
ATOM 2806 C C . ASP A 1 375 ? 26.57723 23.37295 15.66854 1.000 19.46844 398 ASP A C 1
ATOM 2807 O O . ASP A 1 375 ? 27.78897 23.13446 15.68451 1.000 25.69694 398 ASP A O 1
ATOM 2812 N N . GLY A 1 376 ? 25.73290 22.70006 14.89486 1.000 19.97945 399 GLY A N 1
ATOM 2813 C CA . GLY A 1 376 ? 26.18332 21.62938 14.03752 1.000 20.42235 399 GLY A CA 1
ATOM 2814 C C . GLY A 1 376 ? 26.28958 20.30219 14.76455 1.000 16.57491 399 GLY A C 1
ATOM 2815 O O . GLY A 1 376 ? 26.04664 20.20209 15.97211 1.000 16.29213 399 GLY A O 1
ATOM 2816 N N . PRO A 1 377 ? 26.67516 19.25964 14.03397 1.000 14.82063 400 PRO A N 1
ATOM 2817 C CA . PRO A 1 377 ? 26.63670 17.90319 14.59377 1.000 13.71424 400 PRO A CA 1
ATOM 2818 C C . PRO A 1 377 ? 27.75980 17.63611 15.58646 1.000 11.84889 400 PRO A C 1
ATOM 2819 O O . PRO A 1 377 ? 28.83339 18.24228 15.55735 1.000 15.64215 400 PRO A O 1
ATOM 2823 N N . VAL A 1 378 ? 27.47571 16.68997 16.47853 1.000 8.24767 401 VAL A N 1
ATOM 2824 C CA . VAL A 1 378 ? 28.37654 16.24576 17.53382 1.000 8.42095 401 VAL A CA 1
ATOM 2825 C C . VAL A 1 378 ? 28.88345 14.86278 17.15015 1.000 10.80719 401 VAL A C 1
ATOM 2826 O O . VAL A 1 378 ? 28.08846 13.98395 16.79524 1.000 10.99142 401 VAL A O 1
ATOM 2830 N N . ALA A 1 379 ? 30.19417 14.66771 17.22175 1.000 8.98211 402 ALA A N 1
ATOM 2831 C CA . ALA A 1 379 ? 30.75727 13.35904 16.92908 1.000 9.36798 402 ALA A CA 1
ATOM 2832 C C . ALA A 1 379 ? 30.42276 12.37474 18.04632 1.000 10.98836 402 ALA A C 1
ATOM 2833 O O . ALA A 1 379 ? 30.54362 12.71016 19.22706 1.000 10.15057 402 ALA A O 1
ATOM 2835 N N . PRO A 1 380 ? 30.02855 11.14923 17.70456 1.000 8.45990 403 PRO A N 1
ATOM 2836 C CA . PRO A 1 380 ? 29.60044 10.18349 18.72692 1.000 7.68182 403 PRO A CA 1
ATOM 2837 C C . PRO A 1 380 ? 30.78939 9.58689 19.46897 1.000 6.57641 403 PRO A C 1
ATOM 2838 O O . PRO A 1 380 ? 31.74949 9.11250 18.85319 1.000 8.36906 403 PRO A O 1
ATOM 2842 N N . GLN A 1 381 ? 30.69760 9.57395 20.79227 1.000 7.76386 404 GLN A N 1
ATOM 2843 C CA . GLN A 1 381 ? 31.67345 8.87972 21.63533 1.000 7.69481 404 GLN A CA 1
ATOM 2844 C C . GLN A 1 381 ? 31.06666 7.53897 22.04295 1.000 10.12642 404 GLN A C 1
ATOM 2845 O O . GLN A 1 381 ? 30.22674 7.46863 22.94467 1.000 10.13003 404 GLN A O 1
ATOM 2851 N N . ALA A 1 382 ? 31.48643 6.47209 21.36475 1.000 8.29678 405 ALA A N 1
ATOM 2852 C CA . ALA A 1 382 ? 31.00599 5.14769 21.74473 1.000 8.94010 405 ALA A CA 1
ATOM 2853 C C . ALA A 1 382 ? 31.54392 4.76459 23.11405 1.000 10.97860 405 ALA A C 1
ATOM 2854 O O . ALA A 1 382 ? 30.77580 4.41751 24.01910 1.000 10.34085 405 ALA A O 1
ATOM 2856 N N . TRP A 1 383 ? 32.85749 4.86382 23.29666 1.000 10.16440 406 TRP A N 1
ATOM 2857 C CA . TRP A 1 383 ? 33.46413 4.62997 24.60116 1.000 9.00874 406 TRP A CA 1
ATOM 2858 C C . TRP A 1 383 ? 33.30035 5.88675 25.44476 1.000 8.54898 406 TRP A C 1
ATOM 2859 O O . TRP A 1 383 ? 33.71423 6.98209 25.04177 1.000 10.33306 406 TRP A O 1
ATOM 2870 N N . ASN A 1 384 ? 32.65378 5.73045 26.59395 1.000 8.92759 407 ASN A N 1
ATOM 2871 C CA . ASN A 1 384 ? 32.21159 6.87098 27.37375 1.000 10.29894 407 ASN A CA 1
ATOM 2872 C C . ASN A 1 384 ? 33.36813 7.53126 28.10573 1.000 9.45112 407 ASN A C 1
ATOM 2873 O O . ASN A 1 384 ? 34.22486 6.86268 28.68824 1.000 10.94583 407 ASN A O 1
ATOM 2878 N N . GLN A 1 385 ? 33.37111 8.86085 28.10530 1.000 9.61924 408 GLN A N 1
ATOM 2879 C CA . GLN A 1 385 ? 34.48518 9.59141 28.67441 1.000 9.48476 408 GLN A CA 1
ATOM 2880 C C . GLN A 1 385 ? 34.22530 10.09353 30.09084 1.000 9.41760 408 GLN A C 1
ATOM 2881 O O . GLN A 1 385 ? 35.08447 10.77855 30.65659 1.000 12.57402 408 GLN A O 1
ATOM 2887 N N . PHE A 1 386 ? 33.08712 9.74471 30.69230 1.000 10.14648 409 PHE A N 1
ATOM 2888 C CA . PHE A 1 386 ? 32.89851 9.91834 32.12916 1.000 10.60697 409 PHE A CA 1
ATOM 2889 C C . PHE A 1 386 ? 33.19280 8.65039 32.91891 1.000 14.48798 409 PHE A C 1
ATOM 2890 O O . PHE A 1 386 ? 33.60014 8.73400 34.08136 1.000 18.27629 409 PHE A O 1
ATOM 2898 N N . GLU A 1 387 ? 32.99025 7.48242 32.31821 1.000 12.75885 410 GLU A N 1
ATOM 2899 C CA . GLU A 1 387 ? 33.16542 6.21793 33.01886 1.000 14.82554 410 GLU A CA 1
ATOM 2900 C C . GLU A 1 387 ? 34.64269 5.84658 33.09012 1.000 12.99181 410 GLU A C 1
ATOM 2901 O O . GLU A 1 387 ? 35.29375 5.75275 32.04811 1.000 12.17730 410 GLU A O 1
ATOM 2907 N N . PRO A 1 388 ? 35.20488 5.62640 34.28380 1.000 14.36073 411 PRO A N 1
ATOM 2908 C CA . PRO A 1 388 ? 36.65815 5.39549 34.37582 1.000 16.53753 411 PRO A CA 1
ATOM 2909 C C . PRO A 1 388 ? 37.18440 4.24050 33.53366 1.000 16.24134 411 PRO A C 1
ATOM 2910 O O . PRO A 1 388 ? 38.30971 4.33669 33.02584 1.000 17.09621 411 PRO A O 1
ATOM 2914 N N . SER A 1 389 ? 36.42409 3.15061 33.36847 1.000 13.28817 412 SER A N 1
ATOM 2915 C CA . SER A 1 389 ? 36.92961 2.01944 32.58867 1.000 10.62706 412 SER A CA 1
ATOM 2916 C C . SER A 1 389 ? 37.08438 2.34031 31.10694 1.000 12.68668 412 SER A C 1
ATOM 2917 O O . SER A 1 389 ? 37.86312 1.67444 30.41616 1.000 16.08708 412 SER A O 1
ATOM 2920 N N . SER A 1 390 ? 36.35357 3.32058 30.58819 1.000 11.02135 413 SER A N 1
ATOM 2921 C CA . SER A 1 390 ? 36.40012 3.61519 29.16375 1.000 10.44686 413 SER A CA 1
ATOM 2922 C C . SER A 1 390 ? 37.05291 4.95404 28.84639 1.000 9.72405 413 SER A C 1
ATOM 2923 O O . SER A 1 390 ? 37.28701 5.24591 27.66348 1.000 9.95272 413 SER A O 1
ATOM 2926 N N . LYS A 1 391 ? 37.38165 5.75248 29.86186 1.000 10.12949 414 LYS A N 1
ATOM 2927 C CA . LYS A 1 391 ? 38.06277 7.02783 29.64465 1.000 12.17508 414 LYS A CA 1
ATOM 2928 C C . LYS A 1 391 ? 39.36487 6.81138 28.89083 1.000 11.72797 414 LYS A C 1
ATOM 2929 O O . LYS A 1 391 ? 40.14587 5.91812 29.22684 1.000 12.82071 414 LYS A O 1
ATOM 2935 N N . GLY A 1 392 ? 39.60649 7.64185 27.88138 1.000 10.32924 415 GLY A N 1
ATOM 2936 C CA . GLY A 1 392 ? 40.83639 7.54490 27.12353 1.000 11.64524 415 GLY A CA 1
ATOM 2937 C C . GLY A 1 392 ? 40.82550 6.51906 26.01093 1.000 10.22680 415 GLY A C 1
ATOM 2938 O O . GLY A 1 392 ? 41.81455 6.41441 25.27718 1.000 13.45413 415 GLY A O 1
ATOM 2939 N N . TYR A 1 393 ? 39.75041 5.76028 25.85843 1.000 9.99253 416 TYR A N 1
ATOM 2940 C CA . TYR A 1 393 ? 39.62631 4.78961 24.78523 1.000 10.02747 416 TYR A CA 1
ATOM 2941 C C . TYR A 1 393 ? 38.78362 5.36258 23.65623 1.000 8.63669 416 TYR A C 1
ATOM 2942 O O . TYR A 1 393 ? 37.93016 6.22670 23.86730 1.000 9.90653 416 TYR A O 1
ATOM 2951 N N . ALA A 1 394 ? 39.03820 4.86507 22.44842 1.000 10.19675 417 ALA A N 1
ATOM 2952 C CA . ALA A 1 394 ? 38.19851 5.14592 21.29154 1.000 10.13846 417 ALA A CA 1
ATOM 2953 C C . ALA A 1 394 ? 38.07782 3.88983 20.44090 1.000 12.08396 417 ALA A C 1
ATOM 2954 O O . ALA A 1 394 ? 38.69792 2.85649 20.71554 1.000 10.44669 417 ALA A O 1
ATOM 2956 N N . CYS A 1 395 ? 37.27331 3.99863 19.38685 1.000 11.14461 418 CYS A N 1
ATOM 2957 C CA . CYS A 1 395 ? 37.05027 2.93615 18.42288 1.000 10.32874 418 CYS A CA 1
ATOM 2958 C C . CYS A 1 395 ? 37.25908 3.49241 17.02281 1.000 10.88092 418 CYS A C 1
ATOM 2959 O O . CYS A 1 395 ? 36.78120 4.58456 16.71090 1.000 11.32090 418 CYS A O 1
ATOM 2962 N N . ASP A 1 396 ? 37.97996 2.74696 16.18054 1.000 9.88374 419 ASP A N 1
ATOM 2963 C CA . ASP A 1 396 ? 38.22862 3.19463 14.80583 1.000 10.53798 419 ASP A CA 1
ATOM 2964 C C . ASP A 1 396 ? 38.44885 1.94808 13.95346 1.000 12.08907 419 ASP A C 1
ATOM 2965 O O . ASP A 1 396 ? 39.52148 1.34976 14.00160 1.000 13.45714 419 ASP A O 1
ATOM 2970 N N . TRP A 1 397 ? 37.43845 1.58164 13.16864 1.000 10.30860 420 TRP A N 1
ATOM 2971 C CA . TRP A 1 397 ? 37.49584 0.39334 12.33153 1.000 10.97956 420 TRP A CA 1
ATOM 2972 C C . TRP A 1 397 ? 38.13867 0.64579 10.97136 1.000 13.72428 420 TRP A C 1
ATOM 2973 O O . TRP A 1 397 ? 38.13421 -0.25731 10.12793 1.000 14.67665 420 TRP A O 1
ATOM 2984 N N . THR A 1 398 ? 38.69315 1.83620 10.73997 1.000 14.98433 421 THR A N 1
ATOM 2985 C CA . THR A 1 398 ? 39.40400 2.11743 9.49561 1.000 15.27356 421 THR A CA 1
ATOM 2986 C C . THR A 1 398 ? 40.88708 1.79940 9.58065 1.000 20.21656 421 THR A C 1
ATOM 2987 O O . THR A 1 398 ? 41.56989 1.83538 8.55327 1.000 21.55321 421 THR A O 1
ATOM 2991 N N . ASP A 1 399 ? 41.39828 1.50654 10.77190 1.000 18.36386 422 ASP A N 1
ATOM 2992 C CA . ASP A 1 399 ? 42.82471 1.31648 11.00023 1.000 20.81678 422 ASP A CA 1
ATOM 2993 C C . ASP A 1 399 ? 43.01154 -0.00367 11.72636 1.000 20.76144 422 ASP A C 1
ATOM 2994 O O . ASP A 1 399 ? 42.49118 -0.18389 12.83300 1.000 19.17845 422 ASP A O 1
ATOM 2999 N N . ALA A 1 400 ? 43.75722 -0.92574 11.10838 1.000 23.81044 423 ALA A N 1
ATOM 3000 C CA . ALA A 1 400 ? 43.98627 -2.22243 11.73467 1.000 27.05620 423 ALA A CA 1
ATOM 3001 C C . ALA A 1 400 ? 44.69903 -2.10114 13.07533 1.000 24.64804 423 ALA A C 1
ATOM 3002 O O . ALA A 1 400 ? 44.54825 -2.98479 13.92590 1.000 32.28094 423 ALA A O 1
ATOM 3004 N N . ASN A 1 401 ? 45.45809 -1.03004 13.28969 1.000 25.42846 424 ASN A N 1
ATOM 3005 C CA . ASN A 1 401 ? 46.17671 -0.83022 14.54203 1.000 27.48021 424 ASN A CA 1
ATOM 3006 C C . ASN A 1 401 ? 45.32048 -0.16949 15.61661 1.000 21.91739 424 ASN A C 1
ATOM 3007 O O . ASN A 1 401 ? 45.80347 0.03368 16.73570 1.000 25.24571 424 ASN A O 1
ATOM 3012 N N . LYS A 1 402 ? 44.06481 0.17075 15.30567 1.000 18.74774 425 LYS A N 1
ATOM 3013 C CA . LYS A 1 402 ? 43.19355 0.84102 16.26023 1.000 17.22046 425 LYS A CA 1
ATOM 3014 C C . LYS A 1 402 ? 42.07018 -0.12247 16.59215 1.000 15.44365 425 LYS A C 1
ATOM 3015 O O . LYS A 1 402 ? 42.20692 -0.93569 17.53188 1.000 19.35514 425 LYS A O 1
ATOM 3021 N N . GLY A 1 403 ? 40.95974 -0.10487 15.86652 1.000 14.15511 426 GLY A N 1
ATOM 3022 C CA . GLY A 1 403 ? 39.95813 -1.14038 16.00163 1.000 12.42159 426 GLY A CA 1
ATOM 3023 C C . GLY A 1 403 ? 38.89730 -0.87650 17.04857 1.000 13.23645 426 GLY A C 1
ATOM 3024 O O . GLY A 1 403 ? 38.53487 0.27156 17.31847 1.000 11.50051 426 GLY A O 1
ATOM 3025 N N . GLU A 1 404 ? 38.43459 -1.96522 17.66565 1.000 11.72516 427 GLU A N 1
ATOM 3026 C CA . GLU A 1 404 ? 37.23847 -1.95770 18.50539 1.000 11.76076 427 GLU A CA 1
ATOM 3027 C C . GLU A 1 404 ? 37.39065 -1.07123 19.73473 1.000 9.77982 427 GLU A C 1
ATOM 3028 O O . GLU A 1 404 ? 36.44946 -0.37181 20.12241 1.000 11.32231 427 GLU A O 1
ATOM 3034 N N . LYS A 1 405 ? 38.55122 -1.11368 20.38585 1.000 12.59331 428 LYS A N 1
ATOM 3035 C CA . LYS A 1 405 ? 38.75046 -0.35462 21.61775 1.000 10.56633 428 LYS A CA 1
ATOM 3036 C C . LYS A 1 405 ? 40.24881 -0.19387 21.82077 1.000 10.75439 428 LYS A C 1
ATOM 3037 O O . LYS A 1 405 ? 40.93237 -1.17686 22.12112 1.000 15.09823 428 LYS A O 1
ATOM 3043 N N . TYR A 1 406 ? 40.75587 1.02898 21.64325 1.000 11.63276 429 TYR A N 1
ATOM 3044 C CA . TYR A 1 406 ? 42.18519 1.28141 21.74397 1.000 13.01753 429 TYR A CA 1
ATOM 3045 C C . TYR A 1 406 ? 42.42933 2.56060 22.52633 1.000 13.47725 429 TYR A C 1
ATOM 3046 O O . TYR A 1 406 ? 41.59498 3.46821 22.55231 1.000 11.79581 429 TYR A O 1
ATOM 3055 N N . LYS A 1 407 ? 43.59699 2.62889 23.14994 1.000 14.13329 430 LYS A N 1
ATOM 3056 C CA . LYS A 1 407 ? 43.96910 3.79247 23.93623 1.000 13.43700 430 LYS A CA 1
ATOM 3057 C C . LYS A 1 407 ? 44.42142 4.92067 23.02953 1.000 16.60805 430 LYS A C 1
ATOM 3058 O O . LYS A 1 407 ? 45.25669 4.71845 22.14311 1.000 17.73125 430 LYS A O 1
ATOM 3064 N N . LEU A 1 408 ? 43.86983 6.10586 23.25652 1.000 15.22337 431 LEU A N 1
ATOM 3065 C CA . LEU A 1 408 ? 44.34022 7.30714 22.59468 1.000 17.89126 431 LEU A CA 1
ATOM 3066 C C . LEU A 1 408 ? 45.71259 7.69327 23.15235 1.000 18.72170 431 LEU A C 1
ATOM 3067 O O . LEU A 1 408 ? 46.51346 8.30072 22.44993 1.000 28.14473 431 LEU A O 1
#

Nearest PDB structures (foldseek):
  8hic-assembly1_A  TM=1.003E+00  e=5.828E-85  Prochlorococcus marinus str. MIT 9313
  7s6f-assembly1_A  TM=1.002E+00  e=1.213E-79  Parasynechococcus marenigrum WH 8102
  7s6e-assembly1_A  TM=1.002E+00  e=1.353E-77  Synechococcus sp. CC9311
  8tg1-assembly1_A  TM=9.751E-01  e=1.412E-52  Caldicellulosiruptor saccharolyticus
  3n0x-assembly1_A  TM=7.488E-01  e=1.220E-21  Rhodopseudomonas palustris

Organism: Prochlorococcus marinus (strain MIT 9313) (NCBI:txid74547)

B-factor: mean 14.58, std 7.58, range [5.39, 41.99]